Protein 3HVZ (pdb70)

Foldseek 3Di:
DKAWEAEVVGDTFIDRFQDFLLNVQVSVHVQRNVFDFKAWQRHTDDRRHGDHHPIYIYRDGPD/DWAWEAEVVGDIDIGRFQAFLLNVQVRVHVVSNVFAWKDKQRHTDPRRHGDHHYIYIDGDGDD/DWAWEAEVVGDIDIDRFQDFLLVVQVSVPVVLSVFDFKAKQRHTDDRNDGDHHYIHIYRDGPD/DWFWEAEVVGDTDIDRQQAFVLNVQVRVHVVLSPFAFKDWQRHTDHRRHGDHHPIHIYRDGDD/DAWEAEPVGDIDDDPFQAFVLNVQVSVPVVLNVFDWKAWQHHTDDPGHGDGHPTHIDRDGD/DKFWEAEPVGDIDIDRFQAFVLNVQVSVHVQSSVFAFKAWQRHTDDRRHGDHHPIYIYRDGHD

Nearest PDB structures (foldseek):
  7qpr-assembly4_D  TM=9.956E-01  e=2.083E-07  Acinetobacter baumannii
  7qpr-assembly2_B  TM=9.973E-01  e=2.868E-07  Acinetobacter baumannii
  2kmm-assembly1_A  TM=9.257E-01  e=2.690E-07  Porphyromonas gingivalis
  1tky-assembly1_A  TM=8.662E-01  e=9.653E-04  Escherichia coli
  1wwt-assembly1_A  TM=7.299E-01  e=2.687E-04  Homo sapiens

InterPro domains:
  IPR002912 ACT domain [PF13291] (653-729)
  IPR002912 ACT domain [PS51671] (658-730)
  IPR003607 HD/PDEase domain [SM00471] (52-164)
  IPR003607 HD/PDEase domain [cd00077] (55-177)
  IPR004095 TGS [PF02824] (398-457)
  IPR004095 TGS [PS51880] (394-457)
  IPR004811 RelA/SpoT family [TIGR00691] (37-727)
  IPR006674 HD domain [PS51831] (56-155)
  IPR007685 RelA/SpoT [PF04607] (246-354)
  IPR007685 RelA/SpoT [SM00954] (246-356)
  IPR007685 RelA/SpoT [cd05399] (221-344)
  IPR012675 Beta-grasp domain superfamily [G3DSA:3.10.20.30] (391-465)
  IPR012676 TGS-like [SSF81271] (389-457)
  IPR033655 RelA/SpoT, TGS domain [cd01668] (399-457)
  IPR043519 Nucleotidyltransferase superfamily [G3DSA:3.30.460.10] (204-335)
  IPR043519 Nucleotidyltransferase superfamily [SSF81301] (192-402)
  IPR045600 RelA/SpoT, AH and RIS domain [PF19296] (485-547)
  IPR045865 ACT-like domain [SSF55021] (658-727)
  IPR060374 RelA/SpoT, RIS domain [PF28438] (585-648)

Organism: NCBI:txid428125

Radius of gyration: 28.34 Å; Cα contacts (8 Å, |Δi|>4): 873; chains: 6; bounding box: 70×61×67 Å

B-factor: mean 40.44, std 20.02, range [7.28, 102.31]

Sequence (376 aa):
EEVFVFTPKGDVISLPIGSTVIDFAYAIHSAVGNRIGAKVDGRIVPIDYKVKTGEIIDVLTTKEEVFVFTPKGDVISLPIGSTVIDFAYAIHSAVGNRIGAKVDGRIVPIDYKVKTGEIIDVLTTKEEVFVFTPKGDVISLPIGSTVIDFAYAIHSAVGNRIGAKVDGRIVPIDYKVKTGEIIDVLTTKEEVFVFTPKGDVISLPIGSTVIDFAYAIHSAVGNRIGAKVDGRIVPIDYKVKTGEIIDVLTTKEVFVFTPKGDVISLPIGSTVIDFAYAIHSAVGNRIGAKVDGRIVPIDYKVKTGEIIDVLTTEEVFVFTPKGDVISLPIGSTVIDFAYAIHSAVGNRIGAKVDGRIVPIDYKVKTGEIIDVLTTK

Solvent-accessible surface area: 18627 Å² total

Secondary structure (DSSP, 8-state):
-EEEEEPTTS-EEEEETT-BHHHHHHHH-HHHHH--EEEETTEEE-TTPBP-TTPBEEEE---/-EEEEE-TTS-EEEEETT-BHHHHHHHH-HHHHH--EEEETTEE--TT-B--TT-BEEEE---/-EEEEE-TTS-EEEEETT-BHHHHHHHH-HHHHH--EEEETTEEE-TTPBP-TT-BEEEE---/-EEEEE-TT--EEEEETT-BHHHHHHHH-HHHHH--EEEETTEE--TTPBP-TT-BEEEE---/-EEEE-TTS-EEEE-TT-BHHHHHHHH-HHHHH--BEEETTEEE-TT-B--TT-BB--B--/--EEEE-TTS-EEEE-TT-BHHHHHHHH-HHHHH--EEEETTEEE-TT-B--TT-BEEEE---

CATH classification: 3.10.20.30

Structure (mmCIF, N/CA/C/O backbone):
data_3HVZ
#
_entry.id   3HVZ
#
_cell.length_a   107.765
_cell.length_b   110.396
_cell.length_c   107.957
_cell.angle_alpha   90.000
_cell.angle_beta   90.000
_cell.angle_gamma   90.000
#
_symmetry.space_group_name_H-M   'C 2 2 21'
#
loop_
_entity.id
_entity.type
_entity.pdbx_description
1 polymer 'Uncharacterized protein'
2 water water
#
loop_
_atom_site.group_PDB
_atom_site.id
_atom_site.type_symbol
_atom_site.label_atom_id
_atom_site.label_alt_id
_atom_site.label_comp_id
_atom_site.label_asym_id
_atom_site.label_entity_id
_atom_site.label_seq_id
_atom_site.pdbx_PDB_ins_code
_atom_site.Cartn_x
_atom_site.Cartn_y
_atom_site.Cartn_z
_atom_site.occupancy
_atom_site.B_iso_or_equiv
_atom_site.auth_seq_id
_atom_site.auth_comp_id
_atom_site.auth_asym_id
_atom_site.auth_atom_id
_atom_site.pdbx_PDB_model_num
ATOM 1 N N . GLU A 1 6 ? -5.027 0.216 14.995 1.00 45.03 396 GLU A N 1
ATOM 2 C CA . GLU A 1 6 ? -5.702 -1.011 15.506 1.00 49.48 396 GLU A CA 1
ATOM 3 C C . GLU A 1 6 ? -6.271 -1.855 14.363 1.00 46.82 396 GLU A C 1
ATOM 4 O O . GLU A 1 6 ? -6.715 -2.983 14.583 1.00 43.25 396 GLU A O 1
ATOM 10 N N . GLU A 1 7 ? -6.245 -1.298 13.151 1.00 37.46 397 GLU A N 1
ATOM 11 C CA . GLU A 1 7 ? -6.745 -1.969 11.950 1.00 44.61 397 GLU A CA 1
ATOM 12 C C . GLU A 1 7 ? -5.812 -1.823 10.757 1.00 45.86 397 GLU A C 1
ATOM 13 O O . GLU A 1 7 ? -5.020 -0.883 10.675 1.00 47.83 397 GLU A O 1
ATOM 19 N N . VAL A 1 8 ? -5.938 -2.757 9.820 1.00 42.63 398 VAL A N 1
ATOM 20 C CA . VAL A 1 8 ? -5.154 -2.750 8.595 1.00 33.36 398 VAL A CA 1
ATOM 21 C C . VAL A 1 8 ? -6.138 -2.949 7.445 1.00 33.91 398 VAL A C 1
ATOM 22 O O . VAL A 1 8 ? -7.099 -3.701 7.578 1.00 35.03 398 VAL A O 1
ATOM 26 N N . PHE A 1 9 ? -5.913 -2.268 6.327 1.00 32.27 399 PHE A N 1
ATOM 27 C CA . PHE A 1 9 ? -6.807 -2.386 5.182 1.00 37.54 399 PHE A CA 1
ATOM 28 C C . PHE A 1 9 ? -6.065 -2.986 3.993 1.00 39.31 399 PHE A C 1
ATOM 29 O O . PHE A 1 9 ? -5.336 -2.290 3.282 1.00 47.81 399 PHE A O 1
ATOM 37 N N . VAL A 1 10 ? -6.261 -4.284 3.785 1.00 35.24 400 VAL A N 1
ATOM 38 C CA . VAL A 1 10 ? -5.602 -5.003 2.703 1.00 28.90 400 VAL A CA 1
ATOM 39 C C . VAL A 1 10 ? -6.524 -5.204 1.504 1.00 29.97 400 VAL A C 1
ATOM 40 O O . VAL A 1 10 ? -7.738 -5.384 1.657 1.00 37.18 400 VAL A O 1
ATOM 44 N N . PHE A 1 11 ? -5.943 -5.157 0.310 1.00 26.69 401 PHE A N 1
ATOM 45 C CA . PHE A 1 11 ? -6.703 -5.321 -0.918 1.00 24.57 401 PHE A CA 1
ATOM 46 C C . PHE A 1 11 ? -6.757 -6.759 -1.415 1.00 38.46 401 PHE A C 1
ATOM 47 O O . PHE A 1 11 ? -5.888 -7.592 -1.133 1.00 24.07 401 PHE A O 1
ATOM 55 N N . THR A 1 12 ? -7.809 -7.013 -2.175 1.00 26.30 402 THR A N 1
ATOM 56 C CA . THR A 1 12 ? -8.084 -8.291 -2.789 1.00 21.31 402 THR A CA 1
ATOM 57 C C . THR A 1 12 ? -7.561 -8.099 -4.216 1.00 30.24 402 THR A C 1
ATOM 58 O O . THR A 1 12 ? -7.504 -6.975 -4.701 1.00 27.93 402 THR A O 1
ATOM 62 N N . PRO A 1 13 ? -7.164 -9.177 -4.902 1.00 25.40 403 PRO A N 1
ATOM 63 C CA . PRO A 1 13 ? -6.668 -8.962 -6.263 1.00 33.11 403 PRO A CA 1
ATOM 64 C C . PRO A 1 13 ? -7.647 -8.214 -7.168 1.00 34.76 403 PRO A C 1
ATOM 65 O O . PRO A 1 13 ? -7.247 -7.600 -8.151 1.00 35.84 403 PRO A O 1
ATOM 69 N N . LYS A 1 14 ? -8.930 -8.254 -6.831 1.00 41.36 404 LYS A N 1
ATOM 70 C CA . LYS A 1 14 ? -9.931 -7.568 -7.634 1.00 39.28 404 LYS A CA 1
ATOM 71 C C . LYS A 1 14 ? -9.945 -6.067 -7.357 1.00 36.08 404 LYS A C 1
ATOM 72 O O . LYS A 1 14 ? -10.244 -5.271 -8.246 1.00 43.12 404 LYS A O 1
ATOM 78 N N . GLY A 1 15 ? -9.624 -5.686 -6.125 1.00 33.15 405 GLY A N 1
ATOM 79 C CA . GLY A 1 15 ? -9.603 -4.281 -5.762 1.00 27.24 405 GLY A CA 1
ATOM 80 C C . GLY A 1 15 ? -10.449 -3.974 -4.540 1.00 34.48 405 GLY A C 1
ATOM 81 O O . GLY A 1 15 ? -10.416 -2.857 -4.020 1.00 32.59 405 GLY A O 1
ATOM 82 N N . ASP A 1 16 ? -11.220 -4.957 -4.083 1.00 31.34 406 ASP A N 1
ATOM 83 C CA . ASP A 1 16 ? -12.063 -4.773 -2.914 1.00 23.44 406 ASP A CA 1
ATOM 84 C C . ASP A 1 16 ? -11.187 -4.761 -1.659 1.00 27.45 406 ASP A C 1
ATOM 85 O O . ASP A 1 16 ? -10.101 -5.339 -1.638 1.00 32.65 406 ASP A O 1
ATOM 90 N N . VAL A 1 17 ? -11.672 -4.105 -0.614 1.00 27.18 407 VAL A N 1
ATOM 91 C CA . VAL A 1 17 ? -10.938 -3.965 0.632 1.00 19.54 407 VAL A CA 1
ATOM 92 C C . VAL A 1 17 ? -11.450 -4.862 1.742 1.00 24.70 407 VAL A C 1
ATOM 93 O O . VAL A 1 17 ? -12.659 -5.045 1.894 1.00 28.05 407 VAL A O 1
ATOM 97 N N . ILE A 1 18 ? -10.534 -5.413 2.532 1.00 17.77 408 ILE A N 1
ATOM 98 C CA . ILE A 1 18 ? -10.935 -6.256 3.646 1.00 24.39 408 ILE A CA 1
ATOM 99 C C . ILE A 1 18 ? -10.146 -5.802 4.865 1.00 29.66 408 ILE A C 1
ATOM 100 O O . ILE A 1 18 ? -8.910 -5.762 4.852 1.00 30.77 408 ILE A O 1
ATOM 105 N N . SER A 1 19 ? -10.868 -5.426 5.914 1.00 29.66 409 SER A N 1
ATOM 106 C CA . SER A 1 19 ? -10.218 -4.937 7.116 1.00 31.04 409 SER A CA 1
ATOM 107 C C . SER A 1 19 ? -10.074 -5.961 8.222 1.00 34.47 409 SER A C 1
ATOM 108 O O . SER A 1 19 ? -10.986 -6.731 8.522 1.00 29.59 409 SER A O 1
ATOM 111 N N . LEU A 1 20 ? -8.889 -5.950 8.820 1.00 31.53 410 LEU A N 1
ATOM 112 C CA . LEU A 1 20 ? -8.530 -6.875 9.880 1.00 32.79 410 LEU A CA 1
ATOM 113 C C . LEU A 1 20 ? -7.813 -6.120 10.992 1.00 35.50 410 LEU A C 1
ATOM 114 O O . LEU A 1 20 ? -7.223 -5.057 10.757 1.00 31.84 410 LEU A O 1
ATOM 119 N N . PRO A 1 21 ? -7.861 -6.651 12.220 1.00 30.64 411 PRO A N 1
ATOM 120 C CA . PRO A 1 21 ? -7.175 -5.970 13.318 1.00 41.23 411 PRO A CA 1
ATOM 121 C C . PRO A 1 21 ? -5.668 -6.119 13.126 1.00 47.44 411 PRO A C 1
ATOM 122 O O . PRO A 1 21 ? -5.204 -7.140 12.615 1.00 49.55 411 PRO A O 1
ATOM 126 N N . ILE A 1 22 ? -4.910 -5.102 13.526 1.00 46.96 412 ILE A N 1
ATOM 127 C CA . ILE A 1 22 ? -3.455 -5.124 13.392 1.00 45.47 412 ILE A CA 1
ATOM 128 C C . ILE A 1 22 ? -2.893 -6.431 13.952 1.00 44.77 412 ILE A C 1
ATOM 129 O O . ILE A 1 22 ? -3.288 -6.877 15.032 1.00 39.94 412 ILE A O 1
ATOM 134 N N . GLY A 1 23 ? -1.977 -7.047 13.212 1.00 48.07 413 GLY A N 1
ATOM 135 C CA . GLY A 1 23 ? -1.388 -8.297 13.664 1.00 44.78 413 GLY A CA 1
ATOM 136 C C . GLY A 1 23 ? -1.975 -9.514 12.965 1.00 44.84 413 GLY A C 1
ATOM 137 O O . GLY A 1 23 ? -1.605 -10.655 13.261 1.00 36.47 413 GLY A O 1
ATOM 138 N N . SER A 1 24 ? -2.898 -9.265 12.040 1.00 38.95 414 SER A N 1
ATOM 139 C CA . SER A 1 24 ? -3.542 -10.333 11.277 1.00 38.29 414 SER A CA 1
ATOM 140 C C . SER A 1 24 ? -2.600 -10.891 10.219 1.00 30.09 414 SER A C 1
ATOM 141 O O . SER A 1 24 ? -1.848 -10.143 9.594 1.00 32.38 414 SER A O 1
ATOM 144 N N . THR A 1 25 ? -2.665 -12.205 10.016 1.00 31.84 415 THR A N 1
ATOM 145 C CA . THR A 1 25 ? -1.823 -12.899 9.040 1.00 30.24 415 THR A CA 1
ATOM 146 C C . THR A 1 25 ? -2.591 -13.189 7.761 1.00 30.82 415 THR A C 1
ATOM 147 O O . THR A 1 25 ? -3.800 -12.952 7.688 1.00 27.47 415 THR A O 1
ATOM 151 N N . VAL A 1 26 ? -1.891 -13.713 6.756 1.00 21.39 416 VAL A N 1
ATOM 152 C CA . VAL A 1 26 ? -2.533 -14.040 5.494 1.00 17.63 416 VAL A CA 1
ATOM 153 C C . VAL A 1 26 ? -3.588 -15.119 5.718 1.00 20.10 416 VAL A C 1
ATOM 154 O O . VAL A 1 26 ? -4.526 -15.235 4.935 1.00 17.51 416 VAL A O 1
ATOM 158 N N . ILE A 1 27 ? -3.445 -15.905 6.787 1.00 14.96 417 ILE A N 1
ATOM 159 C CA . ILE A 1 27 ? -4.443 -16.935 7.081 1.00 18.84 417 ILE A CA 1
ATOM 160 C C . ILE A 1 27 ? -5.721 -16.227 7.554 1.00 25.19 417 ILE A C 1
ATOM 161 O O . ILE A 1 27 ? -6.830 -16.625 7.191 1.00 24.57 417 ILE A O 1
ATOM 166 N N . ASP A 1 28 ? -5.569 -15.163 8.342 1.00 22.18 418 ASP A N 1
ATOM 167 C CA . ASP A 1 28 ? -6.734 -14.414 8.811 1.00 23.51 418 ASP A CA 1
ATOM 168 C C . ASP A 1 28 ? -7.434 -13.770 7.627 1.00 21.34 418 ASP A C 1
ATOM 169 O O . ASP A 1 28 ? -8.660 -13.681 7.597 1.00 28.35 418 ASP A O 1
ATOM 174 N N . PHE A 1 29 ? -6.655 -13.327 6.647 1.00 21.21 419 PHE A N 1
ATOM 175 C CA . PHE A 1 29 ? -7.232 -12.710 5.470 1.00 21.69 419 PHE A CA 1
ATOM 176 C C . PHE A 1 29 ? -8.047 -13.741 4.687 1.00 27.05 419 PHE A C 1
ATOM 177 O O . PHE A 1 29 ? -9.164 -13.461 4.255 1.00 20.44 419 PHE A O 1
ATOM 185 N N . ALA A 1 30 ? -7.488 -14.936 4.520 1.00 23.23 420 ALA A N 1
ATOM 186 C CA . ALA A 1 30 ? -8.170 -16.001 3.795 1.00 24.29 420 ALA A CA 1
ATOM 187 C C . ALA A 1 30 ? -9.535 -16.276 4.422 1.00 16.91 420 ALA A C 1
ATOM 188 O O . ALA A 1 30 ? -10.554 -16.240 3.737 1.00 17.61 420 ALA A O 1
ATOM 190 N N . TYR A 1 31 ? -9.553 -16.556 5.721 1.00 24.09 421 TYR A N 1
ATOM 191 C CA . TYR A 1 31 ? -10.807 -16.825 6.418 1.00 23.88 421 TYR A CA 1
ATOM 192 C C . TYR A 1 31 ? -11.732 -15.609 6.408 1.00 27.39 421 TYR A C 1
ATOM 193 O O . TYR A 1 31 ? -12.948 -15.754 6.494 1.00 25.39 421 TYR A O 1
ATOM 202 N N . ALA A 1 32 ? -11.166 -14.413 6.298 1.00 26.92 422 ALA A N 1
ATOM 203 C CA . ALA A 1 32 ? -12.000 -13.215 6.255 1.00 25.32 422 ALA A CA 1
ATOM 204 C C . ALA A 1 32 ? -12.782 -13.211 4.936 1.00 29.64 422 ALA A C 1
ATOM 205 O O . ALA A 1 32 ? -13.955 -12.836 4.906 1.00 31.74 422 ALA A O 1
ATOM 207 N N . ILE A 1 33 ? -12.124 -13.615 3.848 1.00 27.99 423 ILE A N 1
ATOM 208 C CA . ILE A 1 33 ? -12.763 -13.675 2.530 1.00 26.32 423 ILE A CA 1
ATOM 209 C C . ILE A 1 33 ? -13.942 -14.632 2.622 1.00 31.37 423 ILE A C 1
ATOM 210 O O . ILE A 1 33 ? -15.085 -14.279 2.323 1.00 32.07 423 ILE A O 1
ATOM 215 N N . HIS A 1 34 ? -13.635 -15.859 3.028 1.00 27.04 424 HIS A N 1
ATOM 216 C CA . HIS A 1 34 ? -14.638 -16.909 3.175 1.00 22.69 424 HIS A CA 1
ATOM 217 C C . HIS A 1 34 ? -14.005 -18.132 3.797 1.00 22.12 424 HIS A C 1
ATOM 218 O O . HIS A 1 34 ? -12.840 -18.442 3.551 1.00 19.41 424 HIS A O 1
ATOM 225 N N . SER A 1 35 ? -14.793 -18.832 4.595 1.00 24.22 425 SER A N 1
ATOM 226 C CA . SER A 1 35 ? -14.331 -20.036 5.252 1.00 25.45 425 SER A CA 1
ATOM 227 C C . SER A 1 35 ? -13.776 -21.044 4.231 1.00 21.99 425 SER A C 1
ATOM 228 O O . SER A 1 35 ? -12.790 -21.722 4.501 1.00 23.18 425 SER A O 1
ATOM 231 N N . ALA A 1 36 ? -14.398 -21.135 3.058 1.00 16.01 426 ALA A N 1
ATOM 232 C CA . ALA A 1 36 ? -13.939 -22.076 2.041 1.00 27.59 426 ALA A CA 1
ATOM 233 C C . ALA A 1 36 ? -12.518 -21.755 1.562 1.00 21.90 426 ALA A C 1
ATOM 234 O O . ALA A 1 36 ? -11.748 -22.655 1.230 1.00 25.63 426 ALA A O 1
ATOM 236 N N . VAL A 1 37 ? -12.179 -20.474 1.535 1.00 21.53 427 VAL A N 1
ATOM 237 C CA . VAL A 1 37 ? -10.853 -20.030 1.109 1.00 21.58 427 VAL A CA 1
ATOM 238 C C . VAL A 1 37 ? -9.833 -20.418 2.187 1.00 24.53 427 VAL A C 1
ATOM 239 O O . VAL A 1 37 ? -8.779 -21.000 1.895 1.00 17.34 427 VAL A O 1
ATOM 243 N N . GLY A 1 38 ? -10.156 -20.096 3.435 1.00 22.28 428 GLY A N 1
ATOM 244 C CA . GLY A 1 38 ? -9.274 -20.432 4.543 1.00 24.71 428 GLY A CA 1
ATOM 245 C C . GLY A 1 38 ? -9.044 -21.931 4.714 1.00 26.24 428 GLY A C 1
ATOM 246 O O . GLY A 1 38 ? -7.922 -22.366 4.972 1.00 23.33 428 GLY A O 1
ATOM 247 N N . ASN A 1 39 ? -10.100 -22.727 4.569 1.00 24.68 429 ASN A N 1
ATOM 248 C CA . ASN A 1 39 ? -9.986 -24.179 4.715 1.00 25.54 429 ASN A CA 1
ATOM 249 C C . ASN A 1 39 ? -9.169 -24.846 3.607 1.00 29.22 429 ASN A C 1
ATOM 250 O O . ASN A 1 39 ? -8.494 -25.849 3.845 1.00 29.72 429 ASN A O 1
ATOM 255 N N . ARG A 1 40 ? -9.232 -24.292 2.401 1.00 25.70 430 ARG A N 1
ATOM 256 C CA . ARG A 1 40 ? -8.511 -24.849 1.259 1.00 21.94 430 ARG A CA 1
ATOM 257 C C . ARG A 1 40 ? -7.201 -24.129 0.928 1.00 21.42 430 ARG A C 1
ATOM 258 O O . ARG A 1 40 ? -6.568 -24.412 -0.093 1.00 26.70 430 ARG A O 1
ATOM 274 N N . ILE A 1 42 ? -3.389 -23.016 0.628 1.00 14.08 432 ILE A N 1
ATOM 275 C CA . ILE A 1 42 ? -2.111 -23.710 0.581 1.00 21.90 432 ILE A CA 1
ATOM 276 C C . ILE A 1 42 ? -0.983 -22.683 0.666 1.00 21.76 432 ILE A C 1
ATOM 277 O O . ILE A 1 42 ? 0.165 -23.034 0.915 1.00 28.60 432 ILE A O 1
ATOM 282 N N . GLY A 1 43 ? -1.315 -21.414 0.459 1.00 15.30 433 GLY A N 1
ATOM 283 C CA . GLY A 1 43 ? -0.311 -20.363 0.513 1.00 16.16 433 GLY A CA 1
ATOM 284 C C . GLY A 1 43 ? -0.851 -19.004 0.076 1.00 19.65 433 GLY A C 1
ATOM 285 O O . GLY A 1 43 ? -1.986 -18.885 -0.392 1.00 20.88 433 GLY A O 1
ATOM 286 N N . ALA A 1 44 ? -0.040 -17.968 0.216 1.00 18.14 434 ALA A N 1
ATOM 287 C CA . ALA A 1 44 ? -0.493 -16.639 -0.159 1.00 22.79 434 ALA A CA 1
ATOM 288 C C . ALA A 1 44 ? 0.602 -15.800 -0.776 1.00 24.98 434 ALA A C 1
ATOM 289 O O . ALA A 1 44 ? 1.777 -15.933 -0.427 1.00 20.54 434 ALA A O 1
ATOM 291 N N . LYS A 1 45 ? 0.211 -14.943 -1.710 1.00 24.94 435 LYS A N 1
ATOM 292 C CA . LYS A 1 45 ? 1.159 -14.049 -2.347 1.00 22.55 435 LYS A CA 1
ATOM 293 C C . LYS A 1 45 ? 0.745 -12.631 -1.989 1.00 28.70 435 LYS A C 1
ATOM 294 O O . LYS A 1 45 ? -0.441 -12.297 -2.021 1.00 25.97 435 LYS A O 1
ATOM 300 N N . VAL A 1 46 ? 1.733 -11.819 -1.630 1.00 26.91 436 VAL A N 1
ATOM 301 C CA . VAL A 1 46 ? 1.529 -10.428 -1.256 1.00 24.23 436 VAL A CA 1
ATOM 302 C C . VAL A 1 46 ? 2.240 -9.549 -2.266 1.00 26.59 436 VAL A C 1
ATOM 303 O O . VAL A 1 46 ? 3.468 -9.550 -2.353 1.00 31.42 436 VAL A O 1
ATOM 307 N N . ASP A 1 47 ? 1.451 -8.803 -3.029 1.00 26.79 437 ASP A N 1
ATOM 308 C CA . ASP A 1 47 ? 1.966 -7.928 -4.067 1.00 31.40 437 ASP A CA 1
ATOM 309 C C . ASP A 1 47 ? 2.763 -8.755 -5.051 1.00 30.04 437 ASP A C 1
ATOM 310 O O . ASP A 1 47 ? 3.825 -8.345 -5.518 1.00 30.45 437 ASP A O 1
ATOM 315 N N . GLY A 1 48 ? 2.237 -9.938 -5.350 1.00 32.95 438 GLY A N 1
ATOM 316 C CA . GLY A 1 48 ? 2.882 -10.824 -6.307 1.00 31.25 438 GLY A CA 1
ATOM 317 C C . GLY A 1 48 ? 4.014 -11.716 -5.823 1.00 28.05 438 GLY A C 1
ATOM 318 O O . GLY A 1 48 ? 4.554 -12.486 -6.615 1.00 33.29 438 GLY A O 1
ATOM 319 N N . ARG A 1 49 ? 4.385 -11.630 -4.549 1.00 22.41 439 ARG A N 1
ATOM 320 C CA . ARG A 1 49 ? 5.461 -12.477 -4.043 1.00 26.44 439 ARG A CA 1
ATOM 321 C C . ARG A 1 49 ? 4.978 -13.410 -2.940 1.00 29.26 439 ARG A C 1
ATOM 322 O O . ARG A 1 49 ? 4.226 -13.013 -2.039 1.00 23.74 439 ARG A O 1
ATOM 330 N N . ILE A 1 50 ? 5.412 -14.661 -3.028 1.00 18.57 440 ILE A N 1
ATOM 331 C CA . ILE A 1 50 ? 5.025 -15.666 -2.057 1.00 18.94 440 ILE A CA 1
ATOM 332 C C . ILE A 1 50 ? 5.569 -15.280 -0.692 1.00 14.65 440 ILE A C 1
ATOM 333 O O . ILE A 1 50 ? 6.652 -14.720 -0.598 1.00 16.48 440 ILE A O 1
ATOM 338 N N . VAL A 1 51 ? 4.807 -15.561 0.361 1.00 13.03 441 VAL A N 1
ATOM 339 C CA . VAL A 1 51 ? 5.252 -15.258 1.719 1.00 13.18 441 VAL A CA 1
ATOM 340 C C . VAL A 1 51 ? 4.867 -16.411 2.628 1.00 15.84 441 VAL A C 1
ATOM 341 O O . VAL A 1 51 ? 4.006 -17.233 2.285 1.00 20.74 441 VAL A O 1
ATOM 345 N N . PRO A 1 52 ? 5.511 -16.500 3.796 1.00 18.67 442 PRO A N 1
ATOM 346 C CA . PRO A 1 52 ? 5.205 -17.577 4.743 1.00 22.33 442 PRO A CA 1
ATOM 347 C C . PRO A 1 52 ? 3.744 -17.489 5.223 1.00 27.66 442 PRO A C 1
ATOM 348 O O . PRO A 1 52 ? 3.143 -16.415 5.218 1.00 27.80 442 PRO A O 1
ATOM 352 N N . ILE A 1 53 ? 3.201 -18.618 5.654 1.00 20.48 443 ILE A N 1
ATOM 353 C CA . ILE A 1 53 ? 1.827 -18.712 6.122 1.00 24.08 443 ILE A CA 1
ATOM 354 C C . ILE A 1 53 ? 1.456 -17.833 7.329 1.00 26.69 443 ILE A C 1
ATOM 355 O O . ILE A 1 53 ? 0.275 -17.593 7.576 1.00 29.68 443 ILE A O 1
ATOM 360 N N . ASP A 1 54 ? 2.450 -17.355 8.072 1.00 25.49 444 ASP A N 1
ATOM 361 C CA . ASP A 1 54 ? 2.194 -16.507 9.236 1.00 33.57 444 ASP A CA 1
ATOM 362 C C . ASP A 1 54 ? 2.616 -15.059 8.999 1.00 22.31 444 ASP A C 1
ATOM 363 O O . ASP A 1 54 ? 2.804 -14.291 9.938 1.00 25.98 444 ASP A O 1
ATOM 368 N N . TYR A 1 55 ? 2.766 -14.701 7.731 1.00 24.04 445 TYR A N 1
ATOM 369 C CA . TYR A 1 55 ? 3.139 -13.351 7.342 1.00 26.94 445 TYR A CA 1
ATOM 370 C C . TYR A 1 55 ? 2.068 -12.371 7.828 1.00 33.45 445 TYR A C 1
ATOM 371 O O . TYR A 1 55 ? 0.876 -12.555 7.547 1.00 26.45 445 TYR A O 1
ATOM 380 N N . LYS A 1 56 ? 2.493 -11.343 8.563 1.00 33.01 446 LYS A N 1
ATOM 381 C CA . LYS A 1 56 ? 1.573 -10.327 9.078 1.00 31.08 446 LYS A CA 1
ATOM 382 C C . LYS A 1 56 ? 1.348 -9.290 7.991 1.00 34.32 446 LYS A C 1
ATOM 383 O O . LYS A 1 56 ? 2.273 -8.598 7.562 1.00 34.19 446 LYS A O 1
ATOM 389 N N . VAL A 1 57 ? 0.104 -9.172 7.557 1.00 29.77 447 VAL A N 1
ATOM 390 C CA . VAL A 1 57 ? -0.227 -8.255 6.480 1.00 33.26 447 VAL A CA 1
ATOM 391 C C . VAL A 1 57 ? -0.210 -6.754 6.845 1.00 27.95 447 VAL A C 1
ATOM 392 O O . VAL A 1 57 ? -0.348 -6.379 8.007 1.00 32.56 447 VAL A O 1
ATOM 396 N N . LYS A 1 58 ? -0.021 -5.905 5.841 1.00 25.71 448 LYS A N 1
ATOM 397 C CA . LYS A 1 58 ? 0.037 -4.465 6.051 1.00 33.71 448 LYS A CA 1
ATOM 398 C C . LYS A 1 58 ? -0.916 -3.728 5.112 1.00 29.86 448 LYS A C 1
ATOM 399 O O . LYS A 1 58 ? -1.135 -4.145 3.967 1.00 30.40 448 LYS A O 1
ATOM 405 N N . THR A 1 59 ? -1.454 -2.613 5.596 1.00 26.67 449 THR A N 1
ATOM 406 C CA . THR A 1 59 ? -2.377 -1.802 4.812 1.00 25.85 449 THR A CA 1
ATOM 407 C C . THR A 1 59 ? -1.827 -1.469 3.437 1.00 19.85 449 THR A C 1
ATOM 408 O O . THR A 1 59 ? -0.670 -1.085 3.297 1.00 32.42 449 THR A O 1
ATOM 412 N N . GLY A 1 60 ? -2.669 -1.603 2.420 1.00 28.95 450 GLY A N 1
ATOM 413 C CA . GLY A 1 60 ? -2.237 -1.297 1.071 1.00 25.02 450 GLY A CA 1
ATOM 414 C C . GLY A 1 60 ? -1.760 -2.496 0.273 1.00 30.84 450 GLY A C 1
ATOM 415 O O . GLY A 1 60 ? -1.722 -2.438 -0.955 1.00 27.96 450 GLY A O 1
ATOM 416 N N . GLU A 1 61 ? -1.394 -3.582 0.951 1.00 28.81 451 GLU A N 1
ATOM 417 C CA . GLU A 1 61 ? -0.922 -4.770 0.248 1.00 26.49 451 GLU A CA 1
ATOM 418 C C . GLU A 1 61 ? -2.059 -5.520 -0.443 1.00 34.03 451 GLU A C 1
ATOM 419 O O . GLU A 1 61 ? -3.193 -5.538 0.037 1.00 28.50 451 GLU A O 1
ATOM 425 N N . ILE A 1 62 ? -1.748 -6.117 -1.588 1.00 31.93 452 ILE A N 1
ATOM 426 C CA . ILE A 1 62 ? -2.720 -6.900 -2.337 1.00 32.10 452 ILE A CA 1
ATOM 427 C C . ILE A 1 62 ? -2.430 -8.362 -2.007 1.00 33.23 452 ILE A C 1
ATOM 428 O O . ILE A 1 62 ? -1.346 -8.868 -2.305 1.00 29.63 452 ILE A O 1
ATOM 433 N N . ILE A 1 63 ? -3.391 -9.031 -1.378 1.00 27.26 453 ILE A N 1
ATOM 434 C CA . ILE A 1 63 ? -3.215 -10.419 -0.996 1.00 23.32 453 ILE A CA 1
ATOM 435 C C . ILE A 1 63 ? -3.944 -11.384 -1.922 1.00 29.95 453 ILE A C 1
ATOM 436 O O . ILE A 1 63 ? -5.170 -11.320 -2.078 1.00 23.65 453 ILE A O 1
ATOM 441 N N . ASP A 1 64 ? -3.171 -12.278 -2.534 1.00 26.41 454 ASP A N 1
ATOM 442 C CA . ASP A 1 64 ? -3.701 -13.292 -3.441 1.00 23.30 454 ASP A CA 1
ATOM 443 C C . ASP A 1 64 ? -3.561 -14.667 -2.777 1.00 28.31 454 ASP A C 1
ATOM 444 O O . ASP A 1 64 ? -2.464 -15.238 -2.728 1.00 21.73 454 ASP A O 1
ATOM 449 N N . VAL A 1 65 ? -4.679 -15.192 -2.273 1.00 16.57 455 VAL A N 1
ATOM 450 C CA . VAL A 1 65 ? -4.687 -16.480 -1.596 1.00 19.89 455 VAL A CA 1
ATOM 451 C C . VAL A 1 65 ? -4.783 -17.642 -2.571 1.00 18.74 455 VAL A C 1
ATOM 452 O O . VAL A 1 65 ? -5.668 -17.684 -3.432 1.00 23.54 455 VAL A O 1
ATOM 456 N N . LEU A 1 66 ? -3.833 -18.565 -2.457 1.00 23.88 456 LEU A N 1
ATOM 457 C CA . LEU A 1 66 ? -3.792 -19.752 -3.306 1.00 18.27 456 LEU A CA 1
ATOM 458 C C . LEU A 1 66 ? -4.518 -20.889 -2.618 1.00 19.69 456 LEU A C 1
ATOM 459 O O . LEU A 1 66 ? -4.302 -21.164 -1.441 1.00 16.60 456 LEU A O 1
ATOM 464 N N . THR A 1 67 ? -5.373 -21.549 -3.384 1.00 21.64 457 THR A N 1
ATOM 465 C CA . THR A 1 67 ? -6.172 -22.645 -2.884 1.00 29.38 457 THR A CA 1
ATOM 466 C C . THR A 1 67 ? -5.785 -23.963 -3.520 1.00 29.50 457 THR A C 1
ATOM 467 O O . THR A 1 67 ? -5.281 -24.010 -4.641 1.00 28.87 457 THR A O 1
ATOM 471 N N . THR A 1 68 ? -6.046 -25.032 -2.779 1.00 44.43 458 THR A N 1
ATOM 472 C CA . THR A 1 68 ? -5.734 -26.388 -3.186 1.00 53.28 458 THR A CA 1
ATOM 473 C C . THR A 1 68 ? -6.182 -26.741 -4.610 1.00 61.99 458 THR A C 1
ATOM 474 O O . THR A 1 68 ? -5.584 -27.610 -5.260 1.00 66.47 458 THR A O 1
ATOM 478 N N . LYS A 1 69 ? -7.225 -26.081 -5.106 1.00 63.15 459 LYS A N 1
ATOM 479 C CA . LYS A 1 69 ? -7.685 -26.355 -6.464 1.00 75.76 459 LYS A CA 1
ATOM 480 C C . LYS A 1 69 ? -6.540 -26.078 -7.442 1.00 80.62 459 LYS A C 1
ATOM 481 O O . LYS A 1 69 ? -5.785 -27.030 -7.740 1.00 88.20 459 LYS A O 1
ATOM 487 N N . GLU B 1 6 ? -23.240 1.111 -14.877 1.00 44.46 396 GLU B N 1
ATOM 488 C CA . GLU B 1 6 ? -22.893 1.346 -13.450 1.00 54.88 396 GLU B CA 1
ATOM 489 C C . GLU B 1 6 ? -22.531 0.062 -12.689 1.00 55.75 396 GLU B C 1
ATOM 490 O O . GLU B 1 6 ? -22.223 -0.975 -13.289 1.00 50.02 396 GLU B O 1
ATOM 496 N N . GLU B 1 7 ? -22.587 0.135 -11.363 1.00 55.41 397 GLU B N 1
ATOM 497 C CA . GLU B 1 7 ? -22.242 -1.007 -10.523 1.00 58.33 397 GLU B CA 1
ATOM 498 C C . GLU B 1 7 ? -23.079 -1.055 -9.250 1.00 58.23 397 GLU B C 1
ATOM 499 O O . GLU B 1 7 ? -23.740 -0.077 -8.891 1.00 63.24 397 GLU B O 1
ATOM 505 N N . VAL B 1 8 ? -23.047 -2.207 -8.581 1.00 50.30 398 VAL B N 1
ATOM 506 C CA . VAL B 1 8 ? -23.751 -2.414 -7.318 1.00 45.75 398 VAL B CA 1
ATOM 507 C C . VAL B 1 8 ? -22.709 -2.786 -6.279 1.00 41.05 398 VAL B C 1
ATOM 508 O O . VAL B 1 8 ? -21.650 -3.317 -6.622 1.00 45.77 398 VAL B O 1
ATOM 512 N N . PHE B 1 9 ? -22.996 -2.492 -5.017 1.00 34.97 399 PHE B N 1
ATOM 513 C CA . PHE B 1 9 ? -22.068 -2.806 -3.937 1.00 38.72 399 PHE B CA 1
ATOM 514 C C . PHE B 1 9 ? -22.784 -3.541 -2.812 1.00 38.37 399 PHE B C 1
ATOM 515 O O . PHE B 1 9 ? -23.779 -3.054 -2.279 1.00 32.44 399 PHE B O 1
ATOM 523 N N . VAL B 1 10 ? -22.268 -4.708 -2.441 1.00 35.12 400 VAL B N 1
ATOM 524 C CA . VAL B 1 10 ? -22.880 -5.499 -1.383 1.00 25.28 400 VAL B CA 1
ATOM 525 C C . VAL B 1 10 ? -21.916 -5.816 -0.259 1.00 26.33 400 VAL B C 1
ATOM 526 O O . VAL B 1 10 ? -20.710 -5.605 -0.379 1.00 30.39 400 VAL B O 1
ATOM 530 N N . PHE B 1 11 ? -22.466 -6.337 0.831 1.00 31.49 401 PHE B N 1
ATOM 531 C CA . PHE B 1 11 ? -21.694 -6.695 2.007 1.00 25.97 401 PHE B CA 1
ATOM 532 C C . PHE B 1 11 ? -21.364 -8.180 2.102 1.00 36.97 401 PHE B C 1
ATOM 533 O O . PHE 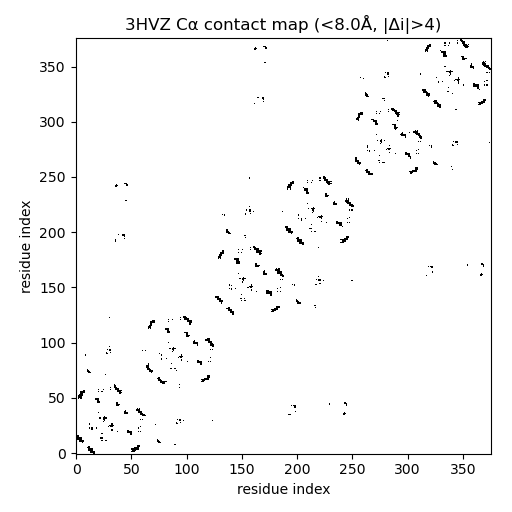B 1 11 ? -22.075 -9.048 1.583 1.00 32.18 401 PHE B O 1
ATOM 541 N N . THR B 1 12 ? -20.283 -8.443 2.821 1.00 28.93 402 THR B N 1
ATOM 542 C CA . THR B 1 12 ? -19.796 -9.780 3.100 1.00 21.73 402 THR B CA 1
ATOM 543 C C . THR B 1 12 ? -20.329 -10.040 4.511 1.00 25.39 402 THR B C 1
ATOM 544 O O . THR B 1 12 ? -20.513 -9.101 5.273 1.00 35.59 402 THR B O 1
ATOM 548 N N . PRO B 1 13 ? -20.586 -11.305 4.880 1.00 31.72 403 PRO B N 1
ATOM 549 C CA . PRO B 1 13 ? -21.096 -11.549 6.234 1.00 31.30 403 PRO B CA 1
ATOM 550 C C . PRO B 1 13 ? -20.188 -11.007 7.336 1.00 36.26 403 PRO B C 1
ATOM 551 O O . PRO B 1 13 ? -20.618 -10.812 8.475 1.00 30.02 403 PRO B O 1
ATOM 555 N N . LYS B 1 14 ? -18.932 -10.759 6.983 1.00 39.97 404 LYS B N 1
ATOM 556 C CA . LYS B 1 14 ? -17.960 -10.238 7.930 1.00 43.28 404 LYS B CA 1
ATOM 557 C C . LYS B 1 14 ? -18.079 -8.715 8.051 1.00 44.72 404 LYS B C 1
ATOM 558 O O . LYS B 1 14 ? -17.779 -8.143 9.099 1.00 49.06 404 LYS B O 1
ATOM 564 N N . GLY B 1 15 ? -18.520 -8.060 6.984 1.00 37.79 405 GLY B N 1
ATOM 565 C CA . GLY B 1 15 ? -18.686 -6.618 7.034 1.00 39.00 405 GLY B CA 1
ATOM 566 C C . GLY B 1 15 ? -18.017 -5.904 5.885 1.00 37.97 405 GLY B C 1
ATOM 567 O O . GLY B 1 15 ? -18.307 -4.743 5.597 1.00 40.60 405 GLY B O 1
ATOM 568 N N . ASP B 1 16 ? -17.116 -6.606 5.215 1.00 32.44 406 ASP B N 1
ATOM 569 C CA . ASP B 1 16 ? -16.403 -6.024 4.093 1.00 29.89 406 ASP B CA 1
ATOM 570 C C . ASP B 1 16 ? -17.301 -5.788 2.906 1.00 28.49 406 ASP B C 1
ATOM 571 O O . ASP B 1 16 ? -18.313 -6.473 2.707 1.00 27.70 406 ASP B O 1
ATOM 576 N N . VAL B 1 17 ? -16.904 -4.812 2.106 1.00 21.44 407 VAL B N 1
ATOM 577 C CA . VAL B 1 17 ? -17.668 -4.409 0.953 1.00 19.15 407 VAL B CA 1
ATOM 578 C C . VAL B 1 17 ? -17.057 -4.814 -0.364 1.00 22.24 407 VAL B C 1
ATOM 579 O O . VAL B 1 17 ? -15.854 -4.676 -0.567 1.00 22.11 407 VAL B O 1
ATOM 583 N N . ILE B 1 18 ? -17.892 -5.301 -1.270 1.00 20.64 408 ILE B N 1
ATOM 584 C CA . ILE B 1 18 ? -17.391 -5.686 -2.568 1.00 25.57 408 ILE B CA 1
ATOM 585 C C . ILE B 1 18 ? -18.278 -5.106 -3.658 1.00 29.03 408 ILE B C 1
ATOM 586 O O . ILE B 1 18 ? -19.500 -5.042 -3.513 1.00 29.55 408 ILE B O 1
ATOM 591 N N . SER B 1 19 ? -17.639 -4.636 -4.729 1.00 30.43 409 SER B N 1
ATOM 592 C CA . SER B 1 19 ? -18.339 -4.023 -5.850 1.00 27.64 409 SER B CA 1
ATOM 593 C C . SER B 1 19 ? -18.459 -4.970 -7.022 1.00 23.40 409 SER B C 1
ATOM 594 O O . SER B 1 19 ? -17.546 -5.742 -7.316 1.00 27.26 409 SER B O 1
ATOM 597 N N . LEU B 1 20 ? -19.593 -4.873 -7.702 1.00 23.86 410 LEU B N 1
ATOM 598 C CA . LEU B 1 20 ? -19.904 -5.714 -8.846 1.00 32.56 410 LEU B CA 1
ATOM 599 C C . LEU B 1 20 ? -20.666 -4.890 -9.866 1.00 31.91 410 LEU B C 1
ATOM 600 O O . LEU B 1 20 ? -21.319 -3.915 -9.506 1.00 37.10 410 LEU B O 1
ATOM 605 N N . PRO B 1 21 ? -20.585 -5.257 -11.151 1.00 29.18 411 PRO B N 1
ATOM 606 C CA . PRO B 1 21 ? -21.323 -4.484 -12.149 1.00 38.78 411 PRO B CA 1
ATOM 607 C C . PRO B 1 21 ? -22.825 -4.722 -11.977 1.00 46.49 411 PRO B C 1
ATOM 608 O O . PRO B 1 21 ? -23.239 -5.773 -11.489 1.00 43.14 411 PRO B O 1
ATOM 612 N N . ILE B 1 22 ? -23.634 -3.744 -12.373 1.00 47.58 412 ILE B N 1
ATOM 613 C CA . ILE B 1 22 ? -25.085 -3.845 -12.264 1.00 42.96 412 ILE B CA 1
ATOM 614 C C . ILE B 1 22 ? -25.568 -5.141 -12.918 1.00 42.65 412 ILE B C 1
ATOM 615 O O . ILE B 1 22 ? -25.081 -5.527 -13.979 1.00 46.04 412 ILE B O 1
ATOM 620 N N . GLY B 1 23 ? -26.517 -5.819 -12.281 1.00 41.41 413 GLY B N 1
ATOM 621 C CA . GLY B 1 23 ? -27.023 -7.058 -12.848 1.00 45.90 413 GLY B CA 1
ATOM 622 C C . GLY B 1 23 ? -26.370 -8.328 -12.316 1.00 43.59 413 GLY B C 1
ATOM 623 O O . GLY B 1 23 ? -26.892 -9.431 -12.513 1.00 44.28 413 GLY B O 1
ATOM 624 N N . SER B 1 24 ? -25.229 -8.180 -11.649 1.00 39.15 414 SER B N 1
ATOM 625 C CA . SER B 1 24 ? -24.513 -9.322 -11.083 1.00 32.68 414 SER B CA 1
ATOM 626 C C . SER B 1 24 ? -25.403 -10.146 -10.158 1.00 32.21 414 SER B C 1
ATOM 627 O O . SER B 1 24 ? -26.155 -9.595 -9.354 1.00 28.61 414 SER B O 1
ATOM 630 N N . THR B 1 25 ? -25.302 -11.468 -10.281 1.00 32.69 415 THR B N 1
ATOM 631 C CA . THR B 1 25 ? -26.060 -12.402 -9.452 1.00 28.58 415 THR B CA 1
ATOM 632 C C . THR B 1 25 ? -25.166 -12.868 -8.307 1.00 31.17 415 THR B C 1
ATOM 633 O O . THR B 1 25 ? -23.974 -12.550 -8.274 1.00 21.83 415 THR B O 1
ATOM 637 N N . VAL B 1 26 ? -25.731 -13.638 -7.379 1.00 24.80 416 VAL B N 1
ATOM 638 C CA . VAL B 1 26 ? -24.950 -14.116 -6.247 1.00 29.06 416 VAL B CA 1
ATOM 639 C C . VAL B 1 26 ? -23.788 -14.994 -6.714 1.00 25.75 416 VAL B C 1
ATOM 640 O O . VAL B 1 26 ? -22.789 -15.149 -6.009 1.00 24.28 416 VAL B O 1
ATOM 644 N N . ILE B 1 27 ? -23.918 -15.543 -7.916 1.00 18.48 417 ILE B N 1
ATOM 645 C CA . ILE B 1 27 ? -22.867 -16.368 -8.488 1.00 24.52 417 ILE B CA 1
ATOM 646 C C . ILE B 1 27 ? -21.685 -15.473 -8.877 1.00 29.58 417 ILE B C 1
ATOM 647 O O . ILE B 1 27 ? -20.524 -15.844 -8.671 1.00 29.31 417 ILE B O 1
ATOM 652 N N . ASP B 1 28 ? -21.970 -14.297 -9.433 1.00 24.34 418 ASP B N 1
ATOM 653 C CA . ASP B 1 28 ? -20.891 -13.376 -9.810 1.00 29.31 418 ASP B CA 1
ATOM 654 C C . ASP B 1 28 ? -20.201 -12.929 -8.537 1.00 20.83 418 ASP B C 1
ATOM 655 O O . ASP B 1 28 ? -18.985 -12.762 -8.503 1.00 27.12 418 ASP B O 1
ATOM 660 N N . PHE B 1 29 ? -20.983 -12.727 -7.485 1.00 19.26 419 PHE B N 1
ATOM 661 C CA . PHE B 1 29 ? -20.397 -12.325 -6.220 1.00 17.38 419 PHE B CA 1
ATOM 662 C C . PHE B 1 29 ? -19.435 -13.427 -5.742 1.00 29.49 419 PHE B C 1
ATOM 663 O O . PHE B 1 29 ? -18.286 -13.146 -5.418 1.00 22.32 419 PHE B O 1
ATOM 671 N N . ALA B 1 30 ? -19.903 -14.674 -5.740 1.00 22.64 420 ALA B N 1
ATOM 672 C CA . ALA B 1 30 ? -19.103 -15.810 -5.289 1.00 26.27 420 ALA B CA 1
ATOM 673 C C . ALA B 1 30 ? -17.712 -15.853 -5.926 1.00 21.20 420 ALA B C 1
ATOM 674 O O . ALA B 1 30 ? -16.710 -15.969 -5.226 1.00 22.84 420 ALA B O 1
ATOM 676 N N . TYR B 1 31 ? -17.657 -15.760 -7.253 1.00 27.22 421 TYR B N 1
ATOM 677 C CA . TYR B 1 31 ? -16.389 -15.769 -7.970 1.00 25.03 421 TYR B CA 1
ATOM 678 C C . TYR B 1 31 ? -15.585 -14.496 -7.684 1.00 29.24 421 TYR B C 1
ATOM 679 O O . TYR B 1 31 ? -14.359 -14.546 -7.524 1.00 22.13 421 TYR B O 1
ATOM 688 N N . ALA B 1 32 ? -16.268 -13.358 -7.588 1.00 22.12 422 ALA B N 1
ATOM 689 C CA . ALA B 1 32 ? -15.579 -12.096 -7.320 1.00 24.26 422 ALA B CA 1
ATOM 690 C C . ALA B 1 32 ? -14.771 -12.150 -6.024 1.00 24.80 422 ALA B C 1
ATOM 691 O O . ALA B 1 32 ? -13.649 -11.667 -5.972 1.00 27.93 422 ALA B O 1
ATOM 693 N N . ILE B 1 33 ? -15.357 -12.727 -4.978 1.00 27.27 423 ILE B N 1
ATOM 694 C CA . ILE B 1 33 ? -14.699 -12.844 -3.681 1.00 22.28 423 ILE B CA 1
ATOM 695 C C . ILE B 1 33 ? -13.489 -13.778 -3.757 1.00 29.11 423 ILE B C 1
ATOM 696 O O . ILE B 1 33 ? -12.457 -13.525 -3.130 1.00 27.24 423 ILE B O 1
ATOM 701 N N . HIS B 1 34 ? -13.627 -14.855 -4.526 1.00 24.25 424 HIS B N 1
ATOM 702 C CA . HIS B 1 34 ? -12.541 -15.812 -4.719 1.00 25.03 424 HIS B CA 1
ATOM 703 C C . HIS B 1 34 ? -12.997 -16.948 -5.605 1.00 26.73 424 HIS B C 1
ATOM 704 O O . HIS B 1 34 ? -14.132 -17.417 -5.494 1.00 26.76 424 HIS B O 1
ATOM 711 N N . SER B 1 35 ? -12.105 -17.397 -6.478 1.00 24.45 425 SER B N 1
ATOM 712 C CA . SER B 1 35 ? -12.423 -18.494 -7.385 1.00 30.37 425 SER B CA 1
ATOM 713 C C . SER B 1 35 ? -12.895 -19.719 -6.626 1.00 28.30 425 SER B C 1
ATOM 714 O O . SER B 1 35 ? -13.832 -20.393 -7.052 1.00 25.99 425 SER B O 1
ATOM 717 N N . ALA B 1 36 ? -12.241 -20.011 -5.505 1.00 17.65 426 ALA B N 1
ATOM 718 C CA . ALA B 1 36 ? -12.604 -21.185 -4.723 1.00 20.06 426 ALA B CA 1
ATOM 719 C C . ALA B 1 36 ? -14.066 -21.156 -4.273 1.00 24.26 426 ALA B C 1
ATOM 720 O O . ALA B 1 36 ? -14.756 -22.177 -4.330 1.00 18.81 426 ALA B O 1
ATOM 722 N N . VAL B 1 37 ? -14.532 -19.990 -3.832 1.00 18.58 427 VAL B N 1
ATOM 723 C CA . VAL B 1 37 ? -15.915 -19.860 -3.373 1.00 19.13 427 VAL B CA 1
ATOM 724 C C . VAL B 1 37 ? -16.871 -20.156 -4.531 1.00 17.80 427 VAL B C 1
ATOM 725 O O . VAL B 1 37 ? -17.825 -20.932 -4.389 1.00 22.01 427 VAL B O 1
ATOM 729 N N . GLY B 1 38 ? -16.602 -19.546 -5.682 1.00 22.34 428 GLY B N 1
ATOM 730 C CA . GLY B 1 38 ? -17.428 -19.779 -6.858 1.00 14.82 428 GLY B CA 1
ATOM 731 C C . GLY B 1 38 ? -17.430 -21.246 -7.255 1.00 18.47 428 GLY B C 1
ATOM 732 O O . GLY B 1 38 ? -18.485 -21.847 -7.458 1.00 22.99 428 GLY B O 1
ATOM 733 N N . ASN B 1 39 ? -16.240 -21.830 -7.351 1.00 21.10 429 ASN B N 1
ATOM 734 C CA . ASN B 1 39 ? -16.091 -23.229 -7.722 1.00 20.89 429 ASN B CA 1
ATOM 735 C C . ASN B 1 39 ? -16.790 -24.237 -6.802 1.00 18.73 429 ASN B C 1
ATOM 736 O O . ASN B 1 39 ? -17.277 -25.254 -7.279 1.00 19.42 429 ASN B O 1
ATOM 741 N N . ARG B 1 40 ? -16.826 -23.975 -5.497 1.00 20.49 430 ARG B N 1
ATOM 742 C CA . ARG B 1 40 ? -17.459 -24.900 -4.546 1.00 19.77 430 ARG B CA 1
ATOM 743 C C . ARG B 1 40 ? -18.867 -24.494 -4.109 1.00 16.74 430 ARG B C 1
ATOM 744 O O . ARG B 1 40 ? -19.460 -25.120 -3.229 1.00 21.00 430 ARG B O 1
ATOM 760 N N . ILE B 1 42 ? -22.897 -23.930 -3.882 1.00 15.78 432 ILE B N 1
ATOM 761 C CA . ILE B 1 42 ? -24.087 -24.762 -4.098 1.00 26.18 432 ILE B CA 1
ATOM 762 C C . ILE B 1 42 ? -25.334 -23.989 -3.691 1.00 24.27 432 ILE B C 1
ATOM 763 O O . ILE B 1 42 ? -26.428 -24.244 -4.195 1.00 33.77 432 ILE B O 1
ATOM 768 N N . GLY B 1 43 ? -25.163 -23.051 -2.765 1.00 22.50 433 GLY B N 1
ATOM 769 C CA . GLY B 1 43 ? -26.287 -22.263 -2.296 1.00 21.82 433 GLY B CA 1
ATOM 770 C C . GLY B 1 43 ? -25.940 -20.818 -1.999 1.00 25.93 433 GLY B C 1
ATOM 771 O O . GLY B 1 43 ? -24.776 -20.414 -2.035 1.00 25.83 433 GLY B O 1
ATOM 772 N N . ALA B 1 44 ? -26.963 -20.024 -1.712 1.00 24.94 434 ALA B N 1
ATOM 773 C CA . ALA B 1 44 ? -26.745 -18.625 -1.405 1.00 24.65 434 ALA B CA 1
ATOM 774 C C . ALA B 1 44 ? -27.820 -18.047 -0.505 1.00 26.61 434 ALA B C 1
ATOM 775 O O . ALA B 1 44 ? -29.011 -18.336 -0.652 1.00 25.08 434 ALA B O 1
ATOM 777 N N . LYS B 1 45 ? -27.367 -17.231 0.434 1.00 16.20 435 LYS B N 1
ATOM 778 C CA . LYS B 1 45 ? -28.236 -16.553 1.366 1.00 24.30 435 LYS B CA 1
ATOM 779 C C . LYS B 1 45 ? -28.035 -15.041 1.203 1.00 26.97 435 LYS B C 1
ATOM 780 O O . LYS B 1 45 ? -26.902 -14.553 1.088 1.00 23.07 435 LYS B O 1
ATOM 786 N N . VAL B 1 46 ? -29.148 -14.317 1.176 1.00 27.30 436 VAL B N 1
ATOM 787 C CA . VAL B 1 46 ? -29.150 -12.865 1.049 1.00 23.03 436 VAL B CA 1
ATOM 788 C C . VAL B 1 46 ? -29.864 -12.311 2.275 1.00 25.10 436 VAL B C 1
ATOM 789 O O . VAL B 1 46 ? -31.010 -12.661 2.550 1.00 23.10 436 VAL B O 1
ATOM 793 N N . ASP B 1 47 ? -29.171 -11.449 3.011 1.00 25.03 437 ASP B N 1
ATOM 794 C CA . ASP B 1 47 ? -29.697 -10.861 4.237 1.00 26.93 437 ASP B CA 1
ATOM 795 C C . ASP B 1 47 ? -30.212 -11.942 5.182 1.00 27.92 437 ASP B C 1
ATOM 796 O O . ASP B 1 47 ? -31.186 -11.747 5.909 1.00 29.60 437 ASP B O 1
ATOM 801 N N . GLY B 1 48 ? -29.537 -13.086 5.169 1.00 31.49 438 GLY B N 1
ATOM 802 C CA . GLY B 1 48 ? -29.915 -14.182 6.046 1.00 37.98 438 GLY B CA 1
ATOM 803 C C . GLY B 1 48 ? -30.976 -15.153 5.545 1.00 27.81 438 GLY B C 1
ATOM 804 O O . GLY B 1 48 ? -31.251 -16.166 6.191 1.00 32.01 438 GLY B O 1
ATOM 805 N N . ARG B 1 49 ? -31.569 -14.856 4.398 1.00 26.30 439 ARG B N 1
ATOM 806 C CA . ARG B 1 49 ? -32.597 -15.726 3.847 1.00 30.47 439 ARG B CA 1
ATOM 807 C C . ARG B 1 49 ? -32.143 -16.348 2.529 1.00 29.60 439 ARG B C 1
ATOM 808 O O . ARG B 1 49 ? -31.660 -15.653 1.629 1.00 24.42 439 ARG B O 1
ATOM 816 N N . ILE B 1 50 ? -32.295 -17.667 2.437 1.00 24.09 440 ILE B N 1
ATOM 817 C CA . ILE B 1 50 ? -31.930 -18.429 1.243 1.00 22.37 440 ILE B CA 1
ATOM 818 C C . ILE B 1 50 ? -32.583 -17.844 0.009 1.00 16.49 440 ILE B C 1
ATOM 819 O O . ILE B 1 50 ? -33.733 -17.426 0.048 1.00 22.10 440 ILE B O 1
ATOM 824 N N . VAL B 1 51 ? -31.857 -17.833 -1.099 1.00 18.08 441 VAL B N 1
ATOM 825 C CA . VAL B 1 51 ? -32.415 -17.324 -2.335 1.00 13.23 441 VAL B CA 1
ATOM 826 C C . VAL B 1 51 ? -31.904 -18.167 -3.488 1.00 19.49 441 VAL B C 1
ATOM 827 O O . VAL B 1 51 ? -30.925 -18.897 -3.345 1.00 23.65 441 VAL B O 1
ATOM 831 N N . PRO B 1 52 ? -32.586 -18.112 -4.638 1.00 20.21 442 PRO B N 1
ATOM 832 C CA . PRO B 1 52 ? -32.102 -18.906 -5.768 1.00 18.85 442 PRO B CA 1
ATOM 833 C C . PRO B 1 52 ? -30.707 -18.392 -6.136 1.00 26.57 442 PRO B C 1
ATOM 834 O O . PRO B 1 52 ? -30.398 -17.219 -5.930 1.00 31.89 442 PRO B O 1
ATOM 838 N N . ILE B 1 53 ? -29.874 -19.279 -6.667 1.00 30.04 443 ILE B N 1
ATOM 839 C CA . ILE B 1 53 ? -28.495 -18.959 -7.022 1.00 34.98 443 ILE B CA 1
ATOM 840 C C . ILE B 1 53 ? -28.294 -17.894 -8.107 1.00 36.49 443 ILE B C 1
ATOM 841 O O . ILE B 1 53 ? -27.203 -17.332 -8.238 1.00 34.62 443 ILE B O 1
ATOM 846 N N . ASP B 1 54 ? -29.333 -17.614 -8.886 1.00 33.98 444 ASP B N 1
ATOM 847 C CA . ASP B 1 54 ? -29.212 -16.604 -9.934 1.00 37.20 444 ASP B CA 1
ATOM 848 C C . ASP B 1 54 ? -29.871 -15.290 -9.522 1.00 27.02 444 ASP B C 1
ATOM 849 O O . ASP B 1 54 ? -30.191 -14.455 -10.359 1.00 32.11 444 ASP B O 1
ATOM 854 N N . TYR B 1 55 ? -30.059 -15.112 -8.221 1.00 28.02 445 TYR B N 1
ATOM 855 C CA . TYR B 1 55 ? -30.660 -13.896 -7.687 1.00 30.81 445 TYR B CA 1
ATOM 856 C C . TYR B 1 55 ? -29.773 -12.689 -8.011 1.00 32.54 445 TYR B C 1
ATOM 857 O O . TYR B 1 55 ? -28.549 -12.755 -7.863 1.00 29.65 445 TYR B O 1
ATOM 866 N N . LYS B 1 56 ? -30.390 -11.594 -8.454 1.00 33.17 446 LYS B N 1
ATOM 867 C CA . LYS B 1 56 ? -29.654 -10.374 -8.785 1.00 27.92 446 LYS B CA 1
ATOM 868 C C . LYS B 1 56 ? -29.502 -9.524 -7.536 1.00 29.64 446 LYS B C 1
ATOM 869 O O . LYS B 1 56 ? -30.470 -8.977 -7.018 1.00 32.33 446 LYS B O 1
ATOM 875 N N . VAL B 1 57 ? -28.271 -9.395 -7.067 1.00 27.06 447 VAL B N 1
ATOM 876 C CA . VAL B 1 57 ? -28.003 -8.651 -5.850 1.00 28.86 447 VAL B CA 1
ATOM 877 C C . VAL B 1 57 ? -28.304 -7.146 -5.926 1.00 33.54 447 VAL B C 1
ATOM 878 O O . VAL B 1 57 ? -28.265 -6.537 -6.999 1.00 27.13 447 VAL B O 1
ATOM 882 N N . LYS B 1 58 ? -28.614 -6.565 -4.770 1.00 25.95 448 LYS B N 1
ATOM 883 C CA . LYS B 1 58 ? -28.923 -5.143 -4.660 1.00 33.82 448 LYS B CA 1
ATOM 884 C C . LYS B 1 58 ? -27.991 -4.489 -3.648 1.00 29.64 448 LYS B C 1
ATOM 885 O O . LYS B 1 58 ? -27.651 -5.086 -2.622 1.00 24.86 448 LYS B O 1
ATOM 891 N N . THR B 1 59 ? -27.595 -3.254 -3.936 1.00 26.06 449 THR B N 1
ATOM 892 C CA . THR B 1 59 ? -26.697 -2.521 -3.058 1.00 26.75 449 THR B CA 1
ATOM 893 C C . THR B 1 59 ? -27.175 -2.536 -1.614 1.00 21.83 449 THR B C 1
ATOM 894 O O . THR B 1 59 ? -28.346 -2.281 -1.332 1.00 28.53 449 THR B O 1
ATOM 898 N N . GLY B 1 60 ? -26.265 -2.859 -0.698 1.00 23.96 450 GLY B N 1
ATOM 899 C CA . GLY B 1 60 ? -26.617 -2.902 0.710 1.00 18.76 450 GLY B CA 1
ATOM 900 C C . GLY B 1 60 ? -26.893 -4.298 1.251 1.00 26.45 450 GLY B C 1
ATOM 901 O O . GLY B 1 60 ? -26.841 -4.504 2.467 1.00 26.00 450 GLY B O 1
ATOM 902 N N . GLU B 1 61 ? -27.190 -5.254 0.370 1.00 23.20 451 GLU B N 1
ATOM 903 C CA . GLU B 1 61 ? -27.472 -6.629 0.808 1.00 27.69 451 GLU B CA 1
ATOM 904 C C . GLU B 1 61 ? -26.229 -7.371 1.313 1.00 28.80 451 GLU B C 1
ATOM 905 O O . GLU B 1 61 ? -25.112 -7.131 0.857 1.00 24.71 451 GLU B O 1
ATOM 911 N N . ILE B 1 62 ? -26.440 -8.262 2.276 1.00 27.15 452 ILE B N 1
ATOM 912 C CA . ILE B 1 62 ? -25.379 -9.084 2.836 1.00 25.93 452 ILE B CA 1
ATOM 913 C C . ILE B 1 62 ? -25.476 -10.449 2.150 1.00 32.48 452 ILE B C 1
ATOM 914 O O . ILE B 1 62 ? -26.500 -11.136 2.251 1.00 29.62 452 ILE B O 1
ATOM 919 N N . ILE B 1 63 ? -24.409 -10.838 1.458 1.00 26.05 453 ILE B N 1
ATOM 920 C CA . ILE B 1 63 ? -24.379 -12.096 0.722 1.00 24.48 453 ILE B CA 1
ATOM 921 C C . ILE B 1 63 ? -23.533 -13.181 1.382 1.00 29.74 453 ILE B C 1
ATOM 922 O O . ILE B 1 63 ? -22.315 -13.046 1.528 1.00 27.60 453 ILE B O 1
ATOM 927 N N . ASP B 1 64 ? -24.188 -14.268 1.765 1.00 21.94 454 ASP B N 1
ATOM 928 C CA . ASP B 1 64 ? -23.505 -15.383 2.401 1.00 23.44 454 ASP B CA 1
ATOM 929 C C . ASP B 1 64 ? -23.561 -16.591 1.462 1.00 32.24 454 ASP B C 1
ATOM 930 O O . ASP B 1 64 ? -24.621 -17.188 1.285 1.00 27.64 454 ASP B O 1
ATOM 935 N N . VAL B 1 65 ? -22.425 -16.951 0.859 1.00 23.63 455 VAL B N 1
ATOM 936 C CA . VAL B 1 65 ? -22.384 -18.080 -0.071 1.00 20.46 455 VAL B CA 1
ATOM 937 C C . VAL B 1 65 ? -22.151 -19.438 0.607 1.00 23.16 455 VAL B C 1
ATOM 938 O O . VAL B 1 65 ? -21.208 -19.616 1.377 1.00 23.71 455 VAL B O 1
ATOM 942 N N . LEU B 1 66 ? -23.035 -20.387 0.334 1.00 22.98 456 LEU B N 1
ATOM 943 C CA . LEU B 1 66 ? -22.910 -21.726 0.892 1.00 24.32 456 LEU B CA 1
ATOM 944 C C . LEU B 1 66 ? -22.045 -22.553 -0.074 1.00 25.40 456 LEU B C 1
ATOM 945 O O . LEU B 1 66 ? -22.311 -22.579 -1.281 1.00 18.94 456 LEU B O 1
ATOM 950 N N . THR B 1 67 ? -21.012 -23.214 0.446 1.00 18.95 457 THR B N 1
ATOM 951 C CA . THR B 1 67 ? -20.135 -24.036 -0.396 1.00 25.25 457 THR B CA 1
ATOM 952 C C . THR B 1 67 ? -20.195 -25.506 0.005 1.00 30.98 457 THR B C 1
ATOM 953 O O . THR B 1 67 ? -20.572 -25.832 1.130 1.00 30.48 457 THR B O 1
ATOM 957 N N . THR B 1 68 ? -19.803 -26.386 -0.910 1.00 27.23 458 THR B N 1
ATOM 958 C CA . THR B 1 68 ? -19.843 -27.825 -0.656 1.00 45.18 458 THR B CA 1
ATOM 959 C C . THR B 1 68 ? -19.231 -28.247 0.666 1.00 51.57 458 THR B C 1
ATOM 960 O O . THR B 1 68 ? -18.010 -28.236 0.844 1.00 46.59 458 THR B O 1
ATOM 964 N N . LYS B 1 69 ? -20.111 -28.642 1.583 1.00 68.93 459 LYS B N 1
ATOM 965 C CA . LYS B 1 69 ? -19.727 -29.071 2.924 1.00 79.22 459 LYS B CA 1
ATOM 966 C C . LYS B 1 69 ? -19.654 -30.598 3.026 1.00 83.68 459 LYS B C 1
ATOM 967 O O . LYS B 1 69 ? -18.523 -31.139 3.015 1.00 86.95 459 LYS B O 1
ATOM 973 N N . GLU C 1 6 ? 0.620 -10.779 -19.314 1.00 52.14 396 GLU C N 1
ATOM 974 C CA . GLU C 1 6 ? 0.074 -12.149 -19.507 1.00 54.64 396 GLU C CA 1
ATOM 975 C C . GLU C 1 6 ? 1.146 -13.202 -19.232 1.00 52.99 396 GLU C C 1
ATOM 976 O O . GLU C 1 6 ? 2.345 -12.912 -19.293 1.00 51.29 396 GLU C O 1
ATOM 982 N N . GLU C 1 7 ? 0.712 -14.430 -18.956 1.00 48.33 397 GLU C N 1
ATOM 983 C CA . GLU C 1 7 ? 1.642 -15.512 -18.654 1.00 49.94 397 GLU C CA 1
ATOM 984 C C . GLU C 1 7 ? 1.307 -16.847 -19.294 1.00 45.69 397 GLU C C 1
ATOM 985 O O . GLU C 1 7 ? 0.168 -17.094 -19.689 1.00 47.26 397 GLU C O 1
ATOM 991 N N . VAL C 1 8 ? 2.326 -17.699 -19.398 1.00 42.16 398 VAL C N 1
ATOM 992 C CA . VAL C 1 8 ? 2.173 -19.046 -19.939 1.00 37.80 398 VAL C CA 1
ATOM 993 C C . VAL C 1 8 ? 2.392 -20.016 -18.788 1.00 33.57 398 VAL C C 1
ATOM 994 O O . VAL C 1 8 ? 3.096 -19.702 -17.826 1.00 36.78 398 VAL C O 1
ATOM 998 N N . PHE C 1 9 ? 1.788 -21.192 -18.886 1.00 32.12 399 PHE C N 1
ATOM 999 C CA . PHE C 1 9 ? 1.900 -22.196 -17.839 1.00 30.81 399 PHE C CA 1
ATOM 1000 C C . PHE C 1 9 ? 2.414 -23.511 -18.396 1.00 34.95 399 PHE C C 1
ATOM 1001 O O . PHE C 1 9 ? 1.717 -24.176 -19.158 1.00 31.12 399 PHE C O 1
ATOM 1009 N N . VAL C 1 10 ? 3.634 -23.880 -18.010 1.00 35.63 400 VAL C N 1
ATOM 1010 C CA . VAL C 1 10 ? 4.247 -25.121 -18.471 1.00 31.31 400 VAL C CA 1
ATOM 1011 C C . VAL C 1 10 ? 4.444 -26.116 -17.329 1.00 31.07 400 VAL C C 1
ATOM 1012 O O . VAL C 1 10 ? 4.383 -25.749 -16.158 1.00 32.37 400 VAL C O 1
ATOM 1016 N N . PHE C 1 11 ? 4.684 -27.376 -17.683 1.00 29.66 401 PHE C N 1
ATOM 1017 C CA . PHE C 1 11 ? 4.869 -28.434 -16.700 1.00 29.28 401 PHE C CA 1
ATOM 1018 C C . PHE C 1 11 ? 6.295 -28.971 -16.609 1.00 36.28 401 PHE C C 1
ATOM 1019 O O . PHE C 1 11 ? 7.028 -29.010 -17.609 1.00 28.31 401 PHE C O 1
ATOM 1027 N N . THR C 1 12 ? 6.681 -29.386 -15.403 1.00 20.30 402 THR C N 1
ATOM 1028 C CA . THR C 1 12 ? 7.989 -29.995 -15.194 1.00 20.01 402 THR C CA 1
ATOM 1029 C C . THR C 1 12 ? 7.683 -31.456 -15.492 1.00 20.85 402 THR C C 1
ATOM 1030 O O . THR C 1 12 ? 6.523 -31.865 -15.455 1.00 24.28 402 THR C O 1
ATOM 1034 N N . PRO C 1 13 ? 8.706 -32.256 -15.813 1.00 22.55 403 PRO C N 1
ATOM 1035 C CA . PRO C 1 13 ? 8.451 -33.669 -16.102 1.00 21.24 403 PRO C CA 1
ATOM 1036 C C . PRO C 1 13 ? 7.712 -34.369 -14.973 1.00 28.02 403 PRO C C 1
ATOM 1037 O O . PRO C 1 13 ? 7.032 -35.375 -15.186 1.00 31.95 403 PRO C O 1
ATOM 1041 N N . LYS C 1 14 ? 7.833 -33.836 -13.764 1.00 26.06 404 LYS C N 1
ATOM 1042 C CA . LYS C 1 14 ? 7.145 -34.437 -12.630 1.00 33.32 404 LYS C CA 1
ATOM 1043 C C . LYS C 1 14 ? 5.634 -34.160 -12.675 1.00 36.02 404 LYS C C 1
ATOM 1044 O O . LYS C 1 14 ? 4.839 -34.967 -12.196 1.00 41.45 404 LYS C O 1
ATOM 1050 N N . GLY C 1 15 ? 5.238 -33.030 -13.257 1.00 30.72 405 GLY C N 1
ATOM 1051 C CA . GLY C 1 15 ? 3.822 -32.713 -13.347 1.00 25.75 405 GLY C CA 1
ATOM 1052 C C . GLY C 1 15 ? 3.454 -31.402 -12.687 1.00 28.44 405 GLY C C 1
ATOM 1053 O O . GLY C 1 15 ? 2.292 -30.987 -12.697 1.00 20.03 405 GLY C O 1
ATOM 1054 N N . ASP C 1 16 ? 4.452 -30.740 -12.111 1.00 24.27 406 ASP C N 1
ATOM 1055 C CA . ASP C 1 16 ? 4.227 -29.470 -11.430 1.00 25.16 406 ASP C CA 1
ATOM 1056 C C . ASP C 1 16 ? 4.157 -28.312 -12.419 1.00 27.76 406 ASP C C 1
ATOM 1057 O O . ASP C 1 16 ? 4.875 -28.290 -13.412 1.00 23.94 406 ASP C O 1
ATOM 1062 N N . VAL C 1 17 ? 3.289 -27.348 -12.145 1.00 25.03 407 VAL C N 1
ATOM 1063 C CA . VAL C 1 17 ? 3.133 -26.209 -13.041 1.00 21.17 407 VAL C CA 1
ATOM 1064 C C . VAL C 1 17 ? 3.988 -25.015 -12.646 1.00 25.45 407 VAL C C 1
ATOM 1065 O O . VAL C 1 17 ? 4.058 -24.652 -11.472 1.00 22.73 407 VAL C O 1
ATOM 1069 N N . ILE C 1 18 ? 4.666 -24.416 -13.615 1.00 19.36 408 ILE C N 1
ATOM 1070 C CA . ILE C 1 18 ? 5.430 -23.226 -13.305 1.00 21.66 408 ILE C CA 1
ATOM 1071 C C . ILE C 1 18 ? 4.987 -22.147 -14.301 1.00 31.33 408 ILE C C 1
ATOM 1072 O O . ILE C 1 18 ? 4.889 -22.388 -15.510 1.00 23.13 408 ILE C O 1
ATOM 1077 N N . SER C 1 19 ? 4.676 -20.968 -13.776 1.00 26.28 409 SER C N 1
ATOM 1078 C CA . SER C 1 19 ? 4.210 -19.861 -14.598 1.00 28.63 409 SER C CA 1
ATOM 1079 C C . SER C 1 19 ? 5.345 -18.960 -15.059 1.00 28.78 409 SER C C 1
ATOM 1080 O O . SER C 1 19 ? 6.293 -18.701 -14.323 1.00 40.69 409 SER C O 1
ATOM 1083 N N . LEU C 1 20 ? 5.238 -18.472 -16.284 1.00 31.21 410 LEU C N 1
ATOM 1084 C CA . LEU C 1 20 ? 6.263 -17.598 -16.840 1.00 34.02 410 LEU C CA 1
ATOM 1085 C C . LEU C 1 20 ? 5.617 -16.502 -17.681 1.00 32.52 410 LEU C C 1
ATOM 1086 O O . LEU C 1 20 ? 4.545 -16.699 -18.244 1.00 31.73 410 LEU C O 1
ATOM 1091 N N . PRO C 1 21 ? 6.258 -15.330 -17.774 1.00 30.51 411 PRO C N 1
ATOM 1092 C CA . PRO C 1 21 ? 5.646 -14.281 -18.591 1.00 37.86 411 PRO C CA 1
ATOM 1093 C C . PRO C 1 21 ? 5.683 -14.694 -20.068 1.00 40.40 411 PRO C C 1
ATOM 1094 O O . PRO C 1 21 ? 6.578 -15.436 -20.491 1.00 34.42 411 PRO C O 1
ATOM 1098 N N . ILE C 1 22 ? 4.709 -14.233 -20.849 1.00 39.44 412 ILE C N 1
ATOM 1099 C CA . ILE C 1 22 ? 4.662 -14.599 -22.263 1.00 40.91 412 ILE C CA 1
ATOM 1100 C C . ILE C 1 22 ? 5.975 -14.225 -22.942 1.00 35.36 412 ILE C C 1
ATOM 1101 O O . ILE C 1 22 ? 6.555 -13.176 -22.661 1.00 37.34 412 ILE C O 1
ATOM 1106 N N . GLY C 1 23 ? 6.448 -15.103 -23.822 1.00 35.71 413 GLY C N 1
ATOM 1107 C CA . GLY C 1 23 ? 7.694 -14.853 -24.523 1.00 38.08 413 GLY C CA 1
ATOM 1108 C C . GLY C 1 23 ? 8.904 -15.521 -23.889 1.00 40.98 413 GLY C C 1
ATOM 1109 O O . GLY C 1 23 ? 9.996 -15.511 -24.463 1.00 41.87 413 GLY C O 1
ATOM 1110 N N . SER C 1 24 ? 8.718 -16.102 -22.706 1.00 39.39 414 SER C N 1
ATOM 1111 C CA . SER C 1 24 ? 9.803 -16.776 -21.992 1.00 33.58 414 SER C CA 1
ATOM 1112 C C . SER C 1 24 ? 10.330 -17.996 -22.741 1.00 29.93 414 SER C C 1
ATOM 1113 O O . SER C 1 24 ? 9.583 -18.670 -23.454 1.00 29.72 414 SER C O 1
ATOM 1116 N N . THR C 1 25 ? 11.621 -18.274 -22.564 1.00 30.10 415 THR C N 1
ATOM 1117 C CA . THR C 1 25 ? 12.276 -19.412 -23.218 1.00 31.07 415 THR C CA 1
ATOM 1118 C C . THR C 1 25 ? 12.589 -20.536 -22.238 1.00 33.07 415 THR C C 1
ATOM 1119 O O . THR C 1 25 ? 12.326 -20.421 -21.042 1.00 28.46 415 THR C O 1
ATOM 1123 N N . VAL C 1 26 ? 13.158 -21.624 -22.753 1.00 27.06 416 VAL C N 1
ATOM 1124 C CA . VAL C 1 26 ? 13.518 -22.748 -21.905 1.00 32.94 416 VAL C CA 1
ATOM 1125 C C . VAL C 1 26 ? 14.596 -22.319 -20.904 1.00 33.33 416 VAL C C 1
ATOM 1126 O O . VAL C 1 26 ? 14.748 -22.925 -19.845 1.00 31.15 416 VAL C O 1
ATOM 1130 N N . ILE C 1 27 ? 15.331 -21.261 -21.239 1.00 30.66 417 ILE C N 1
ATOM 1131 C CA . ILE C 1 27 ? 16.374 -20.742 -20.358 1.00 32.30 417 ILE C CA 1
ATOM 1132 C C . ILE C 1 27 ? 15.712 -20.109 -19.136 1.00 32.26 417 ILE C C 1
ATOM 1133 O O . ILE C 1 27 ? 16.123 -20.343 -18.002 1.00 30.93 417 ILE C O 1
ATOM 1138 N N . ASP C 1 28 ? 14.696 -19.284 -19.387 1.00 32.24 418 ASP C N 1
ATOM 1139 C CA . ASP C 1 28 ? 13.968 -18.606 -18.322 1.00 29.62 418 ASP C CA 1
ATOM 1140 C C . ASP C 1 28 ? 13.297 -19.646 -17.432 1.00 31.64 418 ASP C C 1
ATOM 1141 O O . ASP C 1 28 ? 13.266 -19.504 -16.207 1.00 28.51 418 ASP C O 1
ATOM 1146 N N . PHE C 1 29 ? 12.761 -20.690 -18.058 1.00 19.09 419 PHE C N 1
ATOM 1147 C CA . PHE C 1 29 ? 12.115 -21.769 -17.331 1.00 24.38 419 PHE C CA 1
ATOM 1148 C C . PHE C 1 29 ? 13.136 -22.427 -16.403 1.00 24.49 419 PHE C C 1
ATOM 1149 O O . PHE C 1 29 ? 12.860 -22.634 -15.231 1.00 23.30 419 PHE C O 1
ATOM 1157 N N . ALA C 1 30 ? 14.320 -22.735 -16.933 1.00 26.55 420 ALA C N 1
ATOM 1158 C CA . ALA C 1 30 ? 15.363 -23.379 -16.144 1.00 20.92 420 ALA C CA 1
ATOM 1159 C C . ALA C 1 30 ? 15.711 -22.546 -14.924 1.00 27.07 420 ALA C C 1
ATOM 1160 O O . ALA C 1 30 ? 15.774 -23.062 -13.801 1.00 21.40 420 ALA C O 1
ATOM 1162 N N . TYR C 1 31 ? 15.937 -21.255 -15.140 1.00 26.78 421 TYR C N 1
ATOM 1163 C CA . TYR C 1 31 ? 16.277 -20.364 -14.036 1.00 29.19 421 TYR C CA 1
ATOM 1164 C C . TYR C 1 31 ? 15.083 -20.152 -13.103 1.00 28.39 421 TYR C C 1
ATOM 1165 O O . TYR C 1 31 ? 15.260 -19.870 -11.916 1.00 25.87 421 TYR C O 1
ATOM 1174 N N . ALA C 1 32 ? 13.873 -20.317 -13.636 1.00 26.79 422 ALA C N 1
ATOM 1175 C CA . ALA C 1 32 ? 12.659 -20.161 -12.838 1.00 25.15 422 ALA C CA 1
ATOM 1176 C C . ALA C 1 32 ? 12.588 -21.260 -11.785 1.00 24.14 422 ALA C C 1
ATOM 1177 O O . ALA C 1 32 ? 12.084 -21.050 -10.682 1.00 21.26 422 ALA C O 1
ATOM 1179 N N . ILE C 1 33 ? 13.078 -22.441 -12.143 1.00 21.60 423 ILE C N 1
ATOM 1180 C CA . ILE C 1 33 ? 13.080 -23.563 -11.223 1.00 18.17 423 ILE C CA 1
ATOM 1181 C C . ILE C 1 33 ? 14.156 -23.341 -10.170 1.00 22.55 423 ILE C C 1
ATOM 1182 O O . ILE C 1 33 ? 13.890 -23.393 -8.972 1.00 23.08 423 ILE C O 1
ATOM 1187 N N . HIS C 1 34 ? 15.373 -23.068 -10.624 1.00 25.04 424 HIS C N 1
ATOM 1188 C CA . HIS C 1 34 ? 16.482 -22.853 -9.709 1.00 23.56 424 HIS C CA 1
ATOM 1189 C C . HIS C 1 34 ? 17.699 -22.415 -10.502 1.00 25.50 424 HIS C C 1
ATOM 1190 O O . HIS C 1 34 ? 17.924 -22.900 -11.606 1.00 26.30 424 HIS C O 1
ATOM 1197 N N . SER C 1 35 ? 18.492 -21.508 -9.947 1.00 23.03 425 SER C N 1
ATOM 1198 C CA . SER C 1 35 ? 19.674 -21.057 -10.659 1.00 26.16 425 SER C CA 1
ATOM 1199 C C . SER C 1 35 ? 20.646 -22.209 -10.964 1.00 30.01 425 SER C C 1
ATOM 1200 O O . SER C 1 35 ? 21.441 -22.111 -11.893 1.00 32.42 425 SER C O 1
ATOM 1203 N N . ALA C 1 36 ? 20.573 -23.304 -10.206 1.00 28.16 426 ALA C N 1
ATOM 1204 C CA . ALA C 1 36 ? 21.471 -24.438 -10.435 1.00 28.53 426 ALA C CA 1
ATOM 1205 C C . ALA C 1 36 ? 21.171 -25.156 -11.750 1.00 33.75 426 ALA C C 1
ATOM 1206 O O . ALA C 1 36 ? 22.088 -25.612 -12.444 1.00 31.05 426 ALA C O 1
ATOM 1208 N N . VAL C 1 37 ? 19.890 -25.278 -12.083 1.00 23.50 427 VAL C N 1
ATOM 1209 C CA . VAL C 1 37 ? 19.513 -25.934 -13.322 1.00 27.32 427 VAL C CA 1
ATOM 1210 C C . VAL C 1 37 ? 19.759 -24.958 -14.483 1.00 32.91 427 VAL C C 1
ATOM 1211 O O . VAL C 1 37 ? 20.158 -25.362 -15.578 1.00 24.82 427 VAL C O 1
ATOM 1215 N N . GLY C 1 38 ? 19.563 -23.671 -14.219 1.00 30.17 428 GLY C N 1
ATOM 1216 C CA . GLY C 1 38 ? 19.801 -22.673 -15.239 1.00 21.62 428 GLY C CA 1
ATOM 1217 C C . GLY C 1 38 ? 21.284 -22.572 -15.557 1.00 36.71 428 GLY C C 1
ATOM 1218 O O . GLY C 1 38 ? 21.657 -22.403 -16.715 1.00 34.98 428 GLY C O 1
ATOM 1219 N N . ASN C 1 39 ? 22.135 -22.691 -14.540 1.00 30.95 429 ASN C N 1
ATOM 1220 C CA . ASN C 1 39 ? 23.574 -22.591 -14.746 1.00 34.19 429 ASN C CA 1
ATOM 1221 C C . ASN C 1 39 ? 24.256 -23.855 -15.260 1.00 31.33 429 ASN C C 1
ATOM 1222 O O . ASN C 1 39 ? 25.327 -23.769 -15.848 1.00 34.13 429 ASN C O 1
ATOM 1227 N N . ARG C 1 40 ? 23.657 -25.018 -15.021 1.00 31.75 430 ARG C N 1
ATOM 1228 C CA . ARG C 1 40 ? 24.220 -26.290 -15.479 1.00 27.06 430 ARG C CA 1
ATOM 1229 C C . ARG C 1 40 ? 23.509 -26.815 -16.729 1.00 31.99 430 ARG C C 1
ATOM 1230 O O . ARG C 1 40 ? 23.788 -27.925 -17.196 1.00 34.25 430 ARG C O 1
ATOM 1246 N N . ILE C 1 42 ? 22.548 -27.723 -20.364 1.00 26.27 432 ILE C N 1
ATOM 1247 C CA . ILE C 1 42 ? 23.279 -27.957 -21.610 1.00 32.82 432 ILE C CA 1
ATOM 1248 C C . ILE C 1 42 ? 22.309 -28.065 -22.785 1.00 37.82 432 ILE C C 1
ATOM 1249 O O . ILE C 1 42 ? 22.727 -28.187 -23.938 1.00 37.67 432 ILE C O 1
ATOM 1254 N N . GLY C 1 43 ? 21.014 -28.026 -22.484 1.00 35.80 433 GLY C N 1
ATOM 1255 C CA . GLY C 1 43 ? 20.003 -28.137 -23.519 1.00 31.91 433 GLY C CA 1
ATOM 1256 C C . GLY C 1 43 ? 18.612 -28.322 -22.942 1.00 35.50 433 GLY C C 1
ATOM 1257 O O . GLY C 1 43 ? 18.429 -28.317 -21.727 1.00 36.51 433 GLY C O 1
ATOM 1258 N N . ALA C 1 44 ? 17.623 -28.493 -23.810 1.00 35.67 434 ALA C N 1
ATOM 1259 C CA . ALA C 1 44 ? 16.255 -28.664 -23.350 1.00 38.49 434 ALA C CA 1
ATOM 1260 C C . ALA C 1 44 ? 15.405 -29.471 -24.314 1.00 35.84 434 ALA C C 1
ATOM 1261 O O . ALA C 1 44 ? 15.615 -29.437 -25.530 1.00 37.74 434 ALA C O 1
ATOM 1263 N N . LYS C 1 45 ? 14.438 -30.197 -23.765 1.00 28.57 435 LYS C N 1
ATOM 1264 C CA . LYS C 1 45 ? 13.529 -30.989 -24.583 1.00 34.05 435 LYS C CA 1
ATOM 1265 C C . LYS C 1 45 ? 12.117 -30.606 -24.203 1.00 33.98 435 LYS C C 1
ATOM 1266 O O . LYS C 1 45 ? 11.766 -30.606 -23.026 1.00 37.84 435 LYS C O 1
ATOM 1272 N N . VAL C 1 46 ? 11.318 -30.249 -25.202 1.00 36.03 436 VAL C N 1
ATOM 1273 C CA . VAL C 1 46 ? 9.934 -29.876 -24.972 1.00 33.30 436 VAL C CA 1
ATOM 1274 C C . VAL C 1 46 ? 9.044 -30.994 -25.503 1.00 39.44 436 VAL C C 1
ATOM 1275 O O . VAL C 1 46 ? 9.121 -31.378 -26.674 1.00 38.41 436 VAL C O 1
ATOM 1279 N N . ASP C 1 47 ? 8.204 -31.519 -24.618 1.00 39.34 437 ASP C N 1
ATOM 1280 C CA . ASP C 1 47 ? 7.306 -32.615 -24.947 1.00 38.25 437 ASP C CA 1
ATOM 1281 C C . ASP C 1 47 ? 8.034 -33.769 -25.610 1.00 36.86 437 ASP C C 1
ATOM 1282 O O . ASP C 1 47 ? 7.519 -34.381 -26.543 1.00 47.00 437 ASP C O 1
ATOM 1287 N N . GLY C 1 48 ? 9.240 -34.057 -25.132 1.00 35.33 438 GLY C N 1
ATOM 1288 C CA . GLY C 1 48 ? 9.999 -35.169 -25.674 1.00 35.43 438 GLY C CA 1
ATOM 1289 C C . GLY C 1 48 ? 10.915 -34.911 -26.856 1.00 38.07 438 GLY C C 1
ATOM 1290 O O . GLY C 1 48 ? 11.657 -35.806 -27.251 1.00 35.17 438 GLY C O 1
ATOM 1291 N N . ARG C 1 49 ? 10.873 -33.714 -27.434 1.00 39.69 439 ARG C N 1
ATOM 1292 C CA . ARG C 1 49 ? 11.737 -33.411 -28.573 1.00 44.25 439 ARG C CA 1
ATOM 1293 C C . ARG C 1 49 ? 12.752 -32.316 -28.240 1.00 43.21 439 ARG C C 1
ATOM 1294 O O . ARG C 1 49 ? 12.428 -31.335 -27.570 1.00 41.77 439 ARG C O 1
ATOM 1302 N N . ILE C 1 50 ? 13.981 -32.493 -28.717 1.00 36.19 440 ILE C N 1
ATOM 1303 C CA . ILE C 1 50 ? 15.052 -31.531 -28.478 1.00 36.76 440 ILE C CA 1
ATOM 1304 C C . ILE C 1 50 ? 14.726 -30.220 -29.193 1.00 29.86 440 ILE C C 1
ATOM 1305 O O . ILE C 1 50 ? 14.163 -30.230 -30.283 1.00 36.37 440 ILE C O 1
ATOM 1310 N N . VAL C 1 51 ? 15.053 -29.096 -28.565 1.00 26.65 441 VAL C N 1
ATOM 1311 C CA . VAL C 1 51 ? 14.804 -27.789 -29.155 1.00 23.99 441 VAL C CA 1
ATOM 1312 C C . VAL C 1 51 ? 15.932 -26.826 -28.803 1.00 28.38 441 VAL C C 1
ATOM 1313 O O . VAL C 1 51 ? 16.690 -27.059 -27.867 1.00 34.10 441 VAL C O 1
ATOM 1317 N N . PRO C 1 52 ? 16.073 -25.736 -29.570 1.00 31.32 442 PRO C N 1
ATOM 1318 C CA . PRO C 1 52 ? 17.128 -24.754 -29.304 1.00 35.20 442 PRO C CA 1
ATOM 1319 C C . PRO C 1 52 ? 16.945 -24.048 -27.953 1.00 38.99 442 PRO C C 1
ATOM 1320 O O . PRO C 1 52 ? 15.822 -23.808 -27.510 1.00 36.12 442 PRO C O 1
ATOM 1324 N N . ILE C 1 53 ? 18.055 -23.710 -27.308 1.00 39.90 443 ILE C N 1
ATOM 1325 C CA . ILE C 1 53 ? 18.004 -23.071 -26.000 1.00 48.22 443 ILE C CA 1
ATOM 1326 C C . ILE C 1 53 ? 17.172 -21.796 -25.939 1.00 44.68 443 ILE C C 1
ATOM 1327 O O . ILE C 1 53 ? 16.771 -21.377 -24.860 1.00 46.93 443 ILE C O 1
ATOM 1332 N N . ASP C 1 54 ? 16.902 -21.176 -27.082 1.00 45.37 444 ASP C N 1
ATOM 1333 C CA . ASP C 1 54 ? 16.117 -19.948 -27.067 1.00 40.32 444 ASP C CA 1
ATOM 1334 C C . ASP C 1 54 ? 14.676 -20.178 -27.506 1.00 35.27 444 ASP C C 1
ATOM 1335 O O . ASP C 1 54 ? 13.959 -19.233 -27.834 1.00 36.46 444 ASP C O 1
ATOM 1340 N N . TYR C 1 55 ? 14.256 -21.438 -27.509 1.00 30.10 445 TYR C N 1
ATOM 1341 C CA . TYR C 1 55 ? 12.893 -21.789 -27.890 1.00 33.36 445 TYR C CA 1
ATOM 1342 C C . TYR C 1 55 ? 11.889 -21.150 -26.927 1.00 38.86 445 TYR C C 1
ATOM 1343 O O . TYR C 1 55 ? 12.041 -21.240 -25.708 1.00 41.74 445 TYR C O 1
ATOM 1352 N N . LYS C 1 56 ? 10.869 -20.503 -27.479 1.00 41.29 446 LYS C N 1
ATOM 1353 C CA . LYS C 1 56 ? 9.835 -19.864 -26.670 1.00 43.29 446 LYS C CA 1
ATOM 1354 C C . LYS C 1 56 ? 8.784 -20.905 -26.283 1.00 35.02 446 LYS C C 1
ATOM 1355 O O . LYS C 1 56 ? 8.154 -21.509 -27.151 1.00 37.59 446 LYS C O 1
ATOM 1361 N N . VAL C 1 57 ? 8.604 -21.121 -24.982 1.00 34.81 447 VAL C N 1
ATOM 1362 C CA . VAL C 1 57 ? 7.641 -22.115 -24.499 1.00 31.39 447 VAL C CA 1
ATOM 1363 C C . VAL C 1 57 ? 6.190 -21.663 -24.580 1.00 30.80 447 VAL C C 1
ATOM 1364 O O . VAL C 1 57 ? 5.893 -20.470 -24.538 1.00 30.01 447 VAL C O 1
ATOM 1368 N N . LYS C 1 58 ? 5.292 -22.638 -24.678 1.00 27.87 448 LYS C N 1
ATOM 1369 C CA . LYS C 1 58 ? 3.861 -22.376 -24.773 1.00 38.41 448 LYS C CA 1
ATOM 1370 C C . LYS C 1 58 ? 3.100 -23.164 -23.709 1.00 39.14 448 LYS C C 1
ATOM 1371 O O . LYS C 1 58 ? 3.477 -24.286 -23.359 1.00 39.52 448 LYS C O 1
ATOM 1377 N N . THR C 1 59 ? 2.015 -22.581 -23.211 1.00 35.72 449 THR C N 1
ATOM 1378 C CA . THR C 1 59 ? 1.221 -23.228 -22.181 1.00 33.03 449 THR C CA 1
ATOM 1379 C C . THR C 1 59 ? 0.895 -24.686 -22.488 1.00 38.35 449 THR C C 1
ATOM 1380 O O . THR C 1 59 ? 0.599 -25.048 -23.629 1.00 28.92 449 THR C O 1
ATOM 1384 N N . GLY C 1 60 ? 0.986 -25.523 -21.457 1.00 34.77 450 GLY C N 1
ATOM 1385 C CA . GLY C 1 60 ? 0.694 -26.936 -21.610 1.00 30.94 450 GLY C CA 1
ATOM 1386 C C . GLY C 1 60 ? 1.877 -27.832 -21.935 1.00 25.46 450 GLY C C 1
ATOM 1387 O O . GLY C 1 60 ? 1.796 -29.041 -21.732 1.00 36.12 450 GLY C O 1
ATOM 1388 N N . GLU C 1 61 ? 2.972 -27.264 -22.432 1.00 30.89 451 GLU C N 1
ATOM 1389 C CA . GLU C 1 61 ? 4.146 -28.069 -22.779 1.00 31.89 451 GLU C CA 1
ATOM 1390 C C . GLU C 1 61 ? 4.922 -28.606 -21.574 1.00 34.00 451 GLU C C 1
ATOM 1391 O O . GLU C 1 61 ? 4.952 -27.983 -20.513 1.00 31.05 451 GLU C O 1
ATOM 1397 N N . ILE C 1 62 ? 5.546 -29.769 -21.753 1.00 30.82 452 ILE C N 1
ATOM 1398 C CA . ILE C 1 62 ? 6.353 -30.401 -20.707 1.00 25.88 452 ILE C CA 1
ATOM 1399 C C . ILE C 1 62 ? 7.809 -30.007 -20.971 1.00 31.59 452 ILE C C 1
ATOM 1400 O O . ILE C 1 62 ? 8.379 -30.392 -21.992 1.00 31.83 452 ILE C O 1
ATOM 1405 N N . ILE C 1 63 ? 8.409 -29.242 -20.063 1.00 26.86 453 ILE C N 1
ATOM 1406 C CA . ILE C 1 63 ? 9.791 -28.798 -20.241 1.00 26.92 453 ILE C CA 1
ATOM 1407 C C . ILE C 1 63 ? 10.784 -29.643 -19.454 1.00 33.58 453 ILE C C 1
ATOM 1408 O O . ILE C 1 63 ? 10.747 -29.691 -18.224 1.00 30.05 453 ILE C O 1
ATOM 1413 N N . ASP C 1 64 ? 11.681 -30.301 -20.177 1.00 33.77 454 ASP C N 1
ATOM 1414 C CA . ASP C 1 64 ? 12.683 -31.161 -19.567 1.00 30.42 454 ASP C CA 1
ATOM 1415 C C . ASP C 1 64 ? 14.078 -30.585 -19.807 1.00 31.27 454 ASP C C 1
ATOM 1416 O O . ASP C 1 64 ? 14.665 -30.774 -20.874 1.00 25.36 454 ASP C O 1
ATOM 1421 N N . VAL C 1 65 ? 14.602 -29.873 -18.816 1.00 26.46 455 VAL C N 1
ATOM 1422 C CA . VAL C 1 65 ? 15.924 -29.273 -18.939 1.00 23.68 455 VAL C CA 1
ATOM 1423 C C . VAL C 1 65 ? 17.023 -30.307 -18.709 1.00 24.00 455 VAL C C 1
ATOM 1424 O O . VAL C 1 65 ? 17.044 -30.984 -17.682 1.00 28.91 455 VAL C O 1
ATOM 1428 N N . LEU C 1 66 ? 17.936 -30.438 -19.662 1.00 28.42 456 LEU C N 1
ATOM 1429 C CA . LEU C 1 66 ? 19.025 -31.396 -19.503 1.00 26.18 456 LEU C CA 1
ATOM 1430 C C . 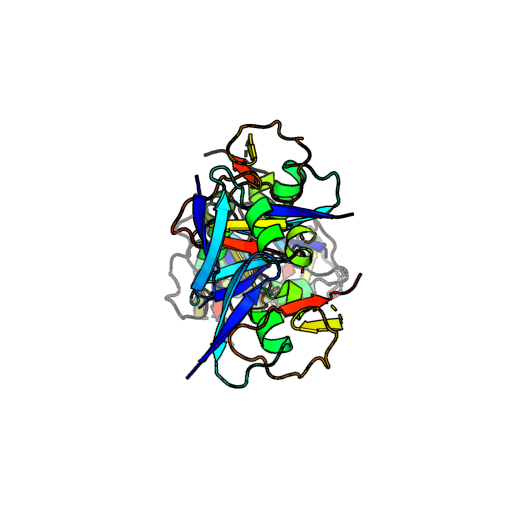LEU C 1 66 ? 20.227 -30.696 -18.903 1.00 23.18 456 LEU C C 1
ATOM 1431 O O . LEU C 1 66 ? 20.520 -29.552 -19.236 1.00 26.45 456 LEU C O 1
ATOM 1436 N N . THR C 1 67 ? 20.920 -31.393 -18.012 1.00 36.95 457 THR C N 1
ATOM 1437 C CA . THR C 1 67 ? 22.096 -30.835 -17.359 1.00 41.50 457 THR C CA 1
ATOM 1438 C C . THR C 1 67 ? 23.312 -31.733 -17.514 1.00 43.99 457 THR C C 1
ATOM 1439 O O . THR C 1 67 ? 23.224 -32.818 -18.088 1.00 42.35 457 THR C O 1
ATOM 1443 N N . THR C 1 68 ? 24.440 -31.265 -16.983 1.00 49.59 458 THR C N 1
ATOM 1444 C CA . THR C 1 68 ? 25.713 -31.983 -17.042 1.00 64.09 458 THR C CA 1
ATOM 1445 C C . THR C 1 68 ? 25.612 -33.508 -16.961 1.00 67.42 458 THR C C 1
ATOM 1446 O O . THR C 1 68 ? 26.290 -34.213 -17.709 1.00 71.75 458 THR C O 1
ATOM 1450 N N . LYS C 1 69 ? 24.778 -34.015 -16.055 1.00 72.09 459 LYS C N 1
ATOM 1451 C CA . LYS C 1 69 ? 24.608 -35.460 -15.898 1.00 74.88 459 LYS C CA 1
ATOM 1452 C C . LYS C 1 69 ? 23.794 -36.051 -17.045 1.00 77.02 459 LYS C C 1
ATOM 1453 O O . LYS C 1 69 ? 23.416 -35.283 -17.954 1.00 76.80 459 LYS C O 1
ATOM 1459 N N . GLU D 1 6 ? -2.372 -36.824 3.080 1.00 53.51 396 GLU D N 1
ATOM 1460 C CA . GLU D 1 6 ? -2.182 -37.326 1.688 1.00 50.19 396 GLU D CA 1
ATOM 1461 C C . GLU D 1 6 ? -1.055 -36.604 0.933 1.00 45.71 396 GLU D C 1
ATOM 1462 O O . GLU D 1 6 ? -0.010 -37.193 0.650 1.00 40.33 396 GLU D O 1
ATOM 1468 N N . GLU D 1 7 ? -1.274 -35.334 0.601 1.00 40.59 397 GLU D N 1
ATOM 1469 C CA . GLU D 1 7 ? -0.279 -34.546 -0.122 1.00 35.13 397 GLU D CA 1
ATOM 1470 C C . GLU D 1 7 ? -0.028 -33.194 0.521 1.00 29.70 397 GLU D C 1
ATOM 1471 O O . GLU D 1 7 ? -0.921 -32.621 1.141 1.00 35.28 397 GLU D O 1
ATOM 1477 N N . VAL D 1 8 ? 1.195 -32.694 0.393 1.00 28.53 398 VAL D N 1
ATOM 1478 C CA . VAL D 1 8 ? 1.512 -31.380 0.924 1.00 28.94 398 VAL D CA 1
ATOM 1479 C C . VAL D 1 8 ? 1.864 -30.526 -0.290 1.00 28.05 398 VAL D C 1
ATOM 1480 O O . VAL D 1 8 ? 2.336 -31.037 -1.308 1.00 23.95 398 VAL D O 1
ATOM 1484 N N . PHE D 1 9 ? 1.598 -29.231 -0.185 1.00 20.76 399 PHE D N 1
ATOM 1485 C CA . PHE D 1 9 ? 1.847 -28.298 -1.268 1.00 16.09 399 PHE D CA 1
ATOM 1486 C C . PHE D 1 9 ? 2.779 -27.196 -0.794 1.00 19.20 399 PHE D C 1
ATOM 1487 O O . PHE D 1 9 ? 2.399 -26.356 0.032 1.00 22.35 399 PHE D O 1
ATOM 1495 N N . VAL D 1 10 ? 3.997 -27.209 -1.324 1.00 14.46 400 VAL D N 1
ATOM 1496 C CA . VAL D 1 10 ? 5.012 -26.236 -0.966 1.00 14.95 400 VAL D CA 1
ATOM 1497 C C . VAL D 1 10 ? 5.383 -25.375 -2.157 1.00 14.56 400 VAL D C 1
ATOM 1498 O O . VAL D 1 10 ? 4.989 -25.663 -3.288 1.00 19.00 400 VAL D O 1
ATOM 1502 N N . PHE D 1 11 ? 6.160 -24.329 -1.889 1.00 13.94 401 PHE D N 1
ATOM 1503 C CA . PHE D 1 11 ? 6.569 -23.360 -2.898 1.00 13.49 401 PHE D CA 1
ATOM 1504 C C . PHE D 1 11 ? 8.069 -23.142 -3.128 1.00 17.60 401 PHE D C 1
ATOM 1505 O O . PHE D 1 11 ? 8.883 -23.257 -2.199 1.00 12.67 401 PHE D O 1
ATOM 1513 N N . THR D 1 12 ? 8.418 -22.796 -4.371 1.00 15.27 402 THR D N 1
ATOM 1514 C CA . THR D 1 12 ? 9.790 -22.450 -4.723 1.00 13.94 402 THR D CA 1
ATOM 1515 C C . THR D 1 12 ? 9.795 -20.965 -4.373 1.00 18.28 402 THR D C 1
ATOM 1516 O O . THR D 1 12 ? 8.729 -20.351 -4.268 1.00 21.98 402 THR D O 1
ATOM 1520 N N . PRO D 1 13 ? 10.977 -20.364 -4.192 1.00 21.43 403 PRO D N 1
ATOM 1521 C CA . PRO D 1 13 ? 11.018 -18.939 -3.849 1.00 23.55 403 PRO D CA 1
ATOM 1522 C C . PRO D 1 13 ? 10.315 -18.074 -4.895 1.00 27.60 403 PRO D C 1
ATOM 1523 O O . PRO D 1 13 ? 9.922 -16.937 -4.623 1.00 21.79 403 PRO D O 1
ATOM 1527 N N . LYS D 1 14 ? 10.157 -18.624 -6.092 1.00 26.84 404 LYS D N 1
ATOM 1528 C CA . LYS D 1 14 ? 9.512 -17.906 -7.174 1.00 28.69 404 LYS D CA 1
ATOM 1529 C C . LYS D 1 14 ? 7.996 -17.856 -6.978 1.00 26.20 404 LYS D C 1
ATOM 1530 O O . LYS D 1 14 ? 7.337 -16.924 -7.431 1.00 35.42 404 LYS D O 1
ATOM 1536 N N . GLY D 1 15 ? 7.441 -18.855 -6.304 1.00 20.51 405 GLY D N 1
ATOM 1537 C CA . GLY D 1 15 ? 6.008 -18.860 -6.064 1.00 19.42 405 GLY D CA 1
ATOM 1538 C C . GLY D 1 15 ? 5.243 -19.978 -6.748 1.00 21.00 405 GLY D C 1
ATOM 1539 O O . GLY D 1 15 ? 4.021 -19.990 -6.728 1.00 23.34 405 GLY D O 1
ATOM 1540 N N . ASP D 1 16 ? 5.944 -20.920 -7.365 1.00 21.21 406 ASP D N 1
ATOM 1541 C CA . ASP D 1 16 ? 5.261 -22.02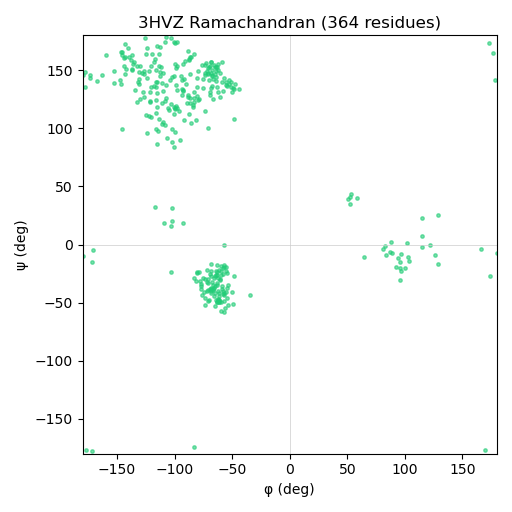3 -8.025 1.00 19.77 406 ASP D CA 1
ATOM 1542 C C . ASP D 1 16 ? 4.982 -23.145 -7.033 1.00 19.50 406 ASP D C 1
ATOM 1543 O O . ASP D 1 16 ? 5.761 -23.381 -6.102 1.00 18.76 406 ASP D O 1
ATOM 1548 N N . VAL D 1 17 ? 3.864 -23.829 -7.240 1.00 15.74 407 VAL D N 1
ATOM 1549 C CA . VAL D 1 17 ? 3.448 -24.915 -6.369 1.00 20.59 407 VAL D CA 1
ATOM 1550 C C . VAL D 1 17 ? 3.991 -26.291 -6.758 1.00 21.04 407 VAL D C 1
ATOM 1551 O O . VAL D 1 17 ? 3.845 -26.739 -7.901 1.00 23.87 407 VAL D O 1
ATOM 1555 N N . ILE D 1 18 ? 4.615 -26.962 -5.798 1.00 17.81 408 ILE D N 1
ATOM 1556 C CA . ILE D 1 18 ? 5.127 -28.296 -6.032 1.00 17.98 408 ILE D CA 1
ATOM 1557 C C . ILE D 1 18 ? 4.440 -29.212 -5.010 1.00 23.96 408 ILE D C 1
ATOM 1558 O O . ILE D 1 18 ? 4.466 -28.961 -3.795 1.00 17.95 408 ILE D O 1
ATOM 1563 N N . SER D 1 19 ? 3.764 -30.242 -5.514 1.00 17.94 409 SER D N 1
ATOM 1564 C CA . SER D 1 19 ? 3.040 -31.157 -4.637 1.00 30.62 409 SER D CA 1
ATOM 1565 C C . SER D 1 19 ? 3.833 -32.421 -4.346 1.00 29.52 409 SER D C 1
ATOM 1566 O O . SER D 1 19 ? 4.387 -33.051 -5.244 1.00 30.04 409 SER D O 1
ATOM 1569 N N . LEU D 1 20 ? 3.884 -32.780 -3.071 1.00 26.88 410 LEU D N 1
ATOM 1570 C CA . LEU D 1 20 ? 4.642 -33.941 -2.632 1.00 27.64 410 LEU D CA 1
ATOM 1571 C C . LEU D 1 20 ? 3.824 -34.809 -1.696 1.00 27.88 410 LEU D C 1
ATOM 1572 O O . LEU D 1 20 ? 2.920 -34.324 -1.011 1.00 25.45 410 LEU D O 1
ATOM 1577 N N . PRO D 1 21 ? 4.137 -36.108 -1.641 1.00 28.11 411 PRO D N 1
ATOM 1578 C CA . PRO D 1 21 ? 3.353 -36.947 -0.728 1.00 25.02 411 PRO D CA 1
ATOM 1579 C C . PRO D 1 21 ? 3.663 -36.534 0.707 1.00 22.09 411 PRO D C 1
ATOM 1580 O O . PRO D 1 21 ? 4.784 -36.117 1.000 1.00 24.50 411 PRO D O 1
ATOM 1584 N N . ILE D 1 22 ? 2.669 -36.605 1.590 1.00 26.89 412 ILE D N 1
ATOM 1585 C CA . ILE D 1 22 ? 2.882 -36.230 2.988 1.00 30.68 412 ILE D CA 1
ATOM 1586 C C . ILE D 1 22 ? 4.061 -37.037 3.519 1.00 33.33 412 ILE D C 1
ATOM 1587 O O . ILE D 1 22 ? 4.183 -38.233 3.247 1.00 32.91 412 ILE D O 1
ATOM 1592 N N . GLY D 1 23 ? 4.938 -36.370 4.258 1.00 30.74 413 GLY D N 1
ATOM 1593 C CA . GLY D 1 23 ? 6.106 -37.043 4.785 1.00 28.88 413 GLY D CA 1
ATOM 1594 C C . GLY D 1 23 ? 7.380 -36.722 4.014 1.00 33.70 413 GLY D C 1
ATOM 1595 O O . GLY D 1 23 ? 8.483 -37.058 4.466 1.00 28.30 413 GLY D O 1
ATOM 1596 N N . SER D 1 24 ? 7.247 -36.067 2.860 1.00 21.65 414 SER D N 1
ATOM 1597 C CA . SER D 1 24 ? 8.420 -35.713 2.057 1.00 18.85 414 SER D CA 1
ATOM 1598 C C . SER D 1 24 ? 9.262 -34.651 2.742 1.00 19.47 414 SER D C 1
ATOM 1599 O O . SER D 1 24 ? 8.748 -33.769 3.426 1.00 20.53 414 SER D O 1
ATOM 1602 N N . THR D 1 25 ? 10.564 -34.735 2.511 1.00 20.35 415 THR D N 1
ATOM 1603 C CA . THR D 1 25 ? 11.550 -33.831 3.084 1.00 18.61 415 THR D CA 1
ATOM 1604 C C . THR D 1 25 ? 12.017 -32.822 2.049 1.00 17.63 415 THR D C 1
ATOM 1605 O O . THR D 1 25 ? 11.614 -32.889 0.881 1.00 18.38 415 THR D O 1
ATOM 1609 N N . VAL D 1 26 ? 12.886 -31.898 2.455 1.00 11.86 416 VAL D N 1
ATOM 1610 C CA . VAL D 1 26 ? 13.380 -30.932 1.491 1.00 16.93 416 VAL D CA 1
ATOM 1611 C C . VAL D 1 26 ? 14.181 -31.662 0.408 1.00 18.51 416 VAL D C 1
ATOM 1612 O O . VAL D 1 26 ? 14.268 -31.190 -0.722 1.00 22.08 416 VAL D O 1
ATOM 1616 N N . ILE D 1 27 ? 14.748 -32.823 0.744 1.00 27.51 417 ILE D N 1
ATOM 1617 C CA . ILE D 1 27 ? 15.511 -33.593 -0.245 1.00 21.88 417 ILE D CA 1
ATOM 1618 C C . ILE D 1 27 ? 14.553 -34.021 -1.348 1.00 16.68 417 ILE D C 1
ATOM 1619 O O . ILE D 1 27 ? 14.850 -33.885 -2.539 1.00 22.86 417 ILE D O 1
ATOM 1624 N N . ASP D 1 28 ? 13.412 -34.563 -0.939 1.00 14.91 418 ASP D N 1
ATOM 1625 C CA . ASP D 1 28 ? 12.400 -34.980 -1.891 1.00 20.19 418 ASP D CA 1
ATOM 1626 C C . ASP D 1 28 ? 12.009 -33.766 -2.736 1.00 24.12 418 ASP D C 1
ATOM 1627 O O . ASP D 1 28 ? 11.814 -33.885 -3.950 1.00 22.36 418 ASP D O 1
ATOM 1632 N N . PHE D 1 29 ? 11.900 -32.605 -2.089 1.00 12.75 419 PHE D N 1
ATOM 1633 C CA . PHE D 1 29 ? 11.551 -31.370 -2.781 1.00 17.48 419 PHE D CA 1
ATOM 1634 C C . PHE D 1 29 ? 12.628 -31.013 -3.797 1.00 18.58 419 PHE D C 1
ATOM 1635 O O . PHE D 1 29 ? 12.327 -30.727 -4.950 1.00 18.79 419 PHE D O 1
ATOM 1643 N N . ALA D 1 30 ? 13.885 -31.030 -3.362 1.00 16.07 420 ALA D N 1
ATOM 1644 C CA . ALA D 1 30 ? 14.986 -30.687 -4.255 1.00 18.42 420 ALA D CA 1
ATOM 1645 C C . ALA D 1 30 ? 14.976 -31.507 -5.552 1.00 21.18 420 ALA D C 1
ATOM 1646 O O . ALA D 1 30 ? 15.027 -30.954 -6.650 1.00 17.18 420 ALA D O 1
ATOM 1648 N N . TYR D 1 31 ? 14.903 -32.825 -5.423 1.00 22.50 421 TYR D N 1
ATOM 1649 C CA . TYR D 1 31 ? 14.884 -33.689 -6.595 1.00 21.41 421 TYR D CA 1
ATOM 1650 C C . TYR D 1 31 ? 13.586 -33.541 -7.403 1.00 26.66 421 TYR D C 1
ATOM 1651 O O . TYR D 1 31 ? 13.574 -33.751 -8.620 1.00 18.80 421 TYR D O 1
ATOM 1660 N N . ALA D 1 32 ? 12.506 -33.153 -6.729 1.00 19.00 422 ALA D N 1
ATOM 1661 C CA . ALA D 1 32 ? 11.222 -32.988 -7.393 1.00 21.75 422 ALA D CA 1
ATOM 1662 C C . ALA D 1 32 ? 11.230 -31.840 -8.391 1.00 20.41 422 ALA D C 1
ATOM 1663 O O . ALA D 1 32 ? 10.641 -31.954 -9.459 1.00 22.04 422 ALA D O 1
ATOM 1665 N N . ILE D 1 33 ? 11.884 -30.732 -8.060 1.00 15.50 423 ILE D N 1
ATOM 1666 C CA . ILE D 1 33 ? 11.924 -29.623 -9.003 1.00 21.47 423 ILE D CA 1
ATOM 1667 C C . ILE D 1 33 ? 12.942 -29.919 -10.114 1.00 24.02 423 ILE D C 1
ATOM 1668 O O . ILE D 1 33 ? 12.726 -29.544 -11.267 1.00 24.93 423 ILE D O 1
ATOM 1673 N N . HIS D 1 34 ? 14.047 -30.580 -9.767 1.00 25.58 424 HIS D N 1
ATOM 1674 C CA . HIS D 1 34 ? 15.058 -30.963 -10.756 1.00 26.00 424 HIS D CA 1
ATOM 1675 C C . HIS D 1 34 ? 16.231 -31.760 -10.185 1.00 24.39 424 HIS D C 1
ATOM 1676 O O . HIS D 1 34 ? 16.778 -31.407 -9.138 1.00 22.41 424 HIS D O 1
ATOM 1683 N N . SER D 1 35 ? 16.625 -32.824 -10.882 1.00 22.00 425 SER D N 1
ATOM 1684 C CA . SER D 1 35 ? 17.756 -33.645 -10.438 1.00 28.10 425 SER D CA 1
ATOM 1685 C C . SER D 1 35 ? 18.980 -32.792 -10.125 1.00 25.28 425 SER D C 1
ATOM 1686 O O . SER D 1 35 ? 19.685 -33.034 -9.143 1.00 25.67 425 SER D O 1
ATOM 1689 N N . ALA D 1 36 ? 19.235 -31.793 -10.962 1.00 22.19 426 ALA D N 1
ATOM 1690 C CA . ALA D 1 36 ? 20.396 -30.933 -10.773 1.00 21.69 426 ALA D CA 1
ATOM 1691 C C . ALA D 1 36 ? 20.410 -30.221 -9.422 1.00 26.90 426 ALA D C 1
ATOM 1692 O O . ALA D 1 36 ? 21.469 -30.070 -8.820 1.00 33.00 426 ALA D O 1
ATOM 1694 N N . VAL D 1 37 ? 19.255 -29.776 -8.935 1.00 26.01 427 VAL D N 1
ATOM 1695 C CA . VAL D 1 37 ? 19.258 -29.095 -7.650 1.00 24.01 427 VAL D CA 1
ATOM 1696 C C . VAL D 1 37 ? 19.445 -30.110 -6.527 1.00 22.12 427 VAL D C 1
ATOM 1697 O O . VAL D 1 37 ? 20.204 -29.868 -5.589 1.00 24.34 427 VAL D O 1
ATOM 1701 N N . GLY D 1 38 ? 18.786 -31.256 -6.640 1.00 24.18 428 GLY D N 1
ATOM 1702 C CA . GLY D 1 38 ? 18.945 -32.282 -5.630 1.00 18.11 428 GLY D CA 1
ATOM 1703 C C . GLY D 1 38 ? 20.392 -32.755 -5.560 1.00 29.05 428 GLY D C 1
ATOM 1704 O O . GLY D 1 38 ? 20.954 -32.905 -4.473 1.00 21.17 428 GLY D O 1
ATOM 1705 N N . ASN D 1 39 ? 21.012 -32.978 -6.715 1.00 23.78 429 ASN D N 1
ATOM 1706 C CA . ASN D 1 39 ? 22.394 -33.446 -6.736 1.00 33.94 429 ASN D CA 1
ATOM 1707 C C . ASN D 1 39 ? 23.450 -32.423 -6.329 1.00 29.56 429 ASN D C 1
ATOM 1708 O O . ASN D 1 39 ? 24.545 -32.802 -5.935 1.00 29.40 429 ASN D O 1
ATOM 1713 N N . ARG D 1 40 ? 23.134 -31.136 -6.418 1.00 31.98 430 ARG D N 1
ATOM 1714 C CA . ARG D 1 40 ? 24.095 -30.108 -6.030 1.00 32.71 430 ARG D CA 1
ATOM 1715 C C . ARG D 1 40 ? 23.725 -29.432 -4.699 1.00 27.06 430 ARG D C 1
ATOM 1716 O O . ARG D 1 40 ? 24.341 -28.435 -4.314 1.00 26.98 430 ARG D O 1
ATOM 1732 N N . ILE D 1 42 ? 23.446 -28.525 -0.768 1.00 21.79 432 ILE D N 1
ATOM 1733 C CA . ILE D 1 42 ? 24.280 -28.597 0.426 1.00 22.92 432 ILE D CA 1
ATOM 1734 C C . ILE D 1 42 ? 23.532 -28.061 1.657 1.00 32.53 432 ILE D C 1
ATOM 1735 O O . ILE D 1 42 ? 24.022 -28.161 2.783 1.00 31.06 432 ILE D O 1
ATOM 1740 N N . GLY D 1 43 ? 22.351 -27.486 1.444 1.00 22.72 433 GLY D N 1
ATOM 1741 C CA . GLY D 1 43 ? 21.585 -26.946 2.558 1.00 27.54 433 GLY D CA 1
ATOM 1742 C C . GLY D 1 43 ? 20.191 -26.517 2.123 1.00 22.32 433 GLY D C 1
ATOM 1743 O O . GLY D 1 43 ? 19.830 -26.688 0.963 1.00 16.59 433 GLY D O 1
ATOM 1744 N N . ALA D 1 44 ? 19.412 -25.956 3.043 1.00 18.19 434 ALA D N 1
ATOM 1745 C CA . ALA D 1 44 ? 18.060 -25.521 2.719 1.00 21.84 434 ALA D CA 1
ATOM 1746 C C . ALA D 1 44 ? 17.460 -24.544 3.734 1.00 28.98 434 ALA D C 1
ATOM 1747 O O . ALA D 1 44 ? 17.724 -24.636 4.942 1.00 26.28 434 ALA D O 1
ATOM 1749 N N . LYS D 1 45 ? 16.645 -23.616 3.234 1.00 24.92 435 LYS D N 1
ATOM 1750 C CA . LYS D 1 45 ? 15.950 -22.639 4.076 1.00 27.02 435 LYS D CA 1
ATOM 1751 C C . LYS D 1 45 ? 14.450 -22.781 3.850 1.00 23.14 435 LYS D C 1
ATOM 1752 O O . LYS D 1 45 ? 13.985 -22.830 2.716 1.00 26.71 435 LYS D O 1
ATOM 1758 N N . VAL D 1 46 ? 13.697 -22.861 4.936 1.00 18.91 436 VAL D N 1
ATOM 1759 C CA . VAL D 1 46 ? 12.257 -22.989 4.847 1.00 16.15 436 VAL D CA 1
ATOM 1760 C C . VAL D 1 46 ? 11.690 -21.709 5.462 1.00 21.66 436 VAL D C 1
ATOM 1761 O O . VAL D 1 46 ? 11.934 -21.404 6.628 1.00 20.79 436 VAL D O 1
ATOM 1765 N N . ASP D 1 47 ? 10.963 -20.944 4.659 1.00 23.68 437 ASP D N 1
ATOM 1766 C CA . ASP D 1 47 ? 10.405 -19.674 5.114 1.00 23.31 437 ASP D CA 1
ATOM 1767 C C . ASP D 1 47 ? 11.517 -18.805 5.706 1.00 22.47 437 ASP D C 1
ATOM 1768 O O . ASP D 1 47 ? 11.331 -18.201 6.755 1.00 29.27 437 ASP D O 1
ATOM 1773 N N . GLY D 1 48 ? 12.673 -18.763 5.041 1.00 22.66 438 GLY D N 1
ATOM 1774 C CA . GLY D 1 48 ? 13.783 -17.934 5.500 1.00 22.08 438 GLY D CA 1
ATOM 1775 C C . GLY D 1 48 ? 14.735 -18.444 6.580 1.00 23.61 438 GLY D C 1
ATOM 1776 O O . GLY D 1 48 ? 15.760 -17.815 6.836 1.00 24.63 438 GLY D O 1
ATOM 1777 N N . ARG D 1 49 ? 14.425 -19.569 7.213 1.00 22.37 439 ARG D N 1
ATOM 1778 C CA . ARG D 1 49 ? 15.288 -20.095 8.268 1.00 28.57 439 ARG D CA 1
ATOM 1779 C C . ARG D 1 49 ? 15.959 -21.414 7.866 1.00 23.48 439 ARG D C 1
ATOM 1780 O O . ARG D 1 49 ? 15.365 -22.243 7.173 1.00 19.12 439 ARG D O 1
ATOM 1788 N N . ILE D 1 50 ? 17.194 -21.599 8.318 1.00 24.12 440 ILE D N 1
ATOM 1789 C CA . ILE D 1 50 ? 17.960 -22.801 8.022 1.00 21.91 440 ILE D CA 1
ATOM 1790 C C . ILE D 1 50 ? 17.317 -23.994 8.712 1.00 22.16 440 ILE D C 1
ATOM 1791 O O . ILE D 1 50 ? 16.906 -23.895 9.867 1.00 25.20 440 ILE D O 1
ATOM 1796 N N . VAL D 1 51 ? 17.211 -25.112 7.999 1.00 20.95 441 VAL D N 1
ATOM 1797 C CA . VAL D 1 51 ? 16.645 -26.333 8.564 1.00 15.73 441 VAL D CA 1
ATOM 1798 C C . VAL D 1 51 ? 17.529 -27.490 8.120 1.00 21.27 441 VAL D C 1
ATOM 1799 O O . VAL D 1 51 ? 18.340 -27.341 7.210 1.00 23.37 441 VAL D O 1
ATOM 1803 N N . PRO D 1 52 ? 17.412 -28.649 8.783 1.00 25.42 442 PRO D N 1
ATOM 1804 C CA . PRO D 1 52 ? 18.231 -29.793 8.383 1.00 23.64 442 PRO D CA 1
ATOM 1805 C C . PRO D 1 52 ? 17.719 -30.313 7.044 1.00 29.24 442 PRO D C 1
ATOM 1806 O O . PRO D 1 52 ? 16.538 -30.160 6.715 1.00 31.30 442 PRO D O 1
ATOM 1810 N N . ILE D 1 53 ? 18.621 -30.914 6.278 1.00 26.38 443 ILE D N 1
ATOM 1811 C CA . ILE D 1 53 ? 18.328 -31.463 4.959 1.00 30.25 443 ILE D CA 1
ATOM 1812 C C . ILE D 1 53 ? 17.153 -32.438 4.963 1.00 31.44 443 ILE D C 1
ATOM 1813 O O . ILE D 1 53 ? 16.390 -32.499 3.997 1.00 22.86 443 ILE D O 1
ATOM 1818 N N . ASP D 1 54 ? 16.997 -33.203 6.040 1.00 27.30 444 ASP D N 1
ATOM 1819 C CA . ASP D 1 54 ? 15.885 -34.139 6.082 1.00 27.44 444 ASP D CA 1
ATOM 1820 C C . ASP D 1 54 ? 14.632 -33.569 6.750 1.00 22.56 444 ASP D C 1
ATOM 1821 O O . ASP D 1 54 ? 13.740 -34.312 7.144 1.00 20.31 444 ASP D O 1
ATOM 1826 N N . TYR D 1 55 ? 14.560 -32.249 6.861 1.00 22.68 445 TYR D N 1
ATOM 1827 C CA . TYR D 1 55 ? 13.393 -31.598 7.459 1.00 24.32 445 TYR D CA 1
ATOM 1828 C C . TYR D 1 55 ? 12.143 -32.001 6.670 1.00 25.82 445 TYR D C 1
ATOM 1829 O O . TYR D 1 55 ? 12.140 -31.968 5.433 1.00 24.65 445 TYR D O 1
ATOM 1838 N N . LYS D 1 56 ? 11.096 -32.411 7.380 1.00 17.16 446 LYS D N 1
ATOM 1839 C CA . LYS D 1 56 ? 9.849 -32.807 6.732 1.00 21.17 446 LYS D CA 1
ATOM 1840 C C . LYS D 1 56 ? 9.014 -31.549 6.534 1.00 21.14 446 LYS D C 1
ATOM 1841 O O . LYS D 1 56 ? 8.689 -30.855 7.493 1.00 19.13 446 LYS D O 1
ATOM 1847 N N . VAL D 1 57 ? 8.668 -31.254 5.285 1.00 24.89 447 VAL D N 1
ATOM 1848 C CA . VAL D 1 57 ? 7.926 -30.036 4.982 1.00 16.01 447 VAL D CA 1
ATOM 1849 C C . VAL D 1 57 ? 6.421 -30.081 5.150 1.00 23.41 447 VAL D C 1
ATOM 1850 O O . VAL D 1 57 ? 5.818 -31.148 5.251 1.00 23.25 447 VAL D O 1
ATOM 1854 N N . LYS D 1 58 ? 5.815 -28.899 5.185 1.00 20.54 448 LYS D N 1
ATOM 1855 C CA . LYS D 1 58 ? 4.380 -28.815 5.319 1.00 26.10 448 LYS D CA 1
ATOM 1856 C C . LYS D 1 58 ? 3.788 -27.758 4.385 1.00 16.63 448 LYS D C 1
ATOM 1857 O O . LYS D 1 58 ? 4.438 -26.774 4.031 1.00 17.14 448 LYS D O 1
ATOM 1863 N N . THR D 1 59 ? 2.543 -27.982 3.985 1.00 13.91 449 THR D N 1
ATOM 1864 C CA . THR D 1 59 ? 1.850 -27.085 3.080 1.00 15.64 449 THR D CA 1
ATOM 1865 C C . THR D 1 59 ? 2.051 -25.613 3.432 1.00 15.81 449 THR D C 1
ATOM 1866 O O . THR D 1 59 ? 1.989 -25.217 4.600 1.00 21.94 449 THR D O 1
ATOM 1870 N N . GLY D 1 60 ? 2.341 -24.813 2.413 1.00 18.58 450 GLY D N 1
ATOM 1871 C CA . GLY D 1 60 ? 2.553 -23.387 2.622 1.00 17.38 450 GLY D CA 1
ATOM 1872 C C . GLY D 1 60 ? 4.001 -22.939 2.755 1.00 18.16 450 GLY D C 1
ATOM 1873 O O . GLY D 1 60 ? 4.317 -21.771 2.500 1.00 22.49 450 GLY D O 1
ATOM 1874 N N . GLU D 1 61 ? 4.892 -23.845 3.141 1.00 16.72 451 GLU D N 1
ATOM 1875 C CA . GLU D 1 61 ? 6.302 -23.483 3.302 1.00 16.67 451 GLU D CA 1
ATOM 1876 C C . GLU D 1 61 ? 7.038 -23.188 1.995 1.00 16.40 451 GLU D C 1
ATOM 1877 O O . GLU D 1 61 ? 6.808 -23.828 0.960 1.00 16.00 451 GLU D O 1
ATOM 1883 N N . ILE D 1 62 ? 7.910 -22.187 2.053 1.00 20.08 452 ILE D N 1
ATOM 1884 C CA . ILE D 1 62 ? 8.706 -21.790 0.904 1.00 20.97 452 ILE D CA 1
ATOM 1885 C C . ILE D 1 62 ? 10.077 -22.457 1.078 1.00 18.12 452 ILE D C 1
ATOM 1886 O O . ILE D 1 62 ? 10.792 -22.187 2.045 1.00 20.10 452 ILE D O 1
ATOM 1891 N N . ILE D 1 63 ? 10.419 -23.337 0.139 1.00 19.82 453 ILE D N 1
ATOM 1892 C CA . ILE D 1 63 ? 11.670 -24.090 0.189 1.00 19.31 453 ILE D CA 1
ATOM 1893 C C . ILE D 1 63 ? 12.759 -23.529 -0.702 1.00 15.66 453 ILE D C 1
ATOM 1894 O O . ILE D 1 63 ? 12.659 -23.571 -1.929 1.00 16.32 453 ILE D O 1
ATOM 1899 N N . ASP D 1 64 ? 13.800 -23.003 -0.078 1.00 12.28 454 ASP D N 1
ATOM 1900 C CA . ASP D 1 64 ? 14.916 -22.432 -0.814 1.00 18.73 454 ASP D CA 1
ATOM 1901 C C . ASP D 1 64 ? 16.115 -23.373 -0.670 1.00 23.17 454 ASP D C 1
ATOM 1902 O O . ASP D 1 64 ? 16.759 -23.412 0.379 1.00 22.28 454 ASP D O 1
ATOM 1907 N N . VAL D 1 65 ? 16.400 -24.144 -1.717 1.00 19.95 455 VAL D N 1
ATOM 1908 C CA . VAL D 1 65 ? 17.519 -25.092 -1.683 1.00 19.11 455 VAL D CA 1
ATOM 1909 C C . VAL D 1 65 ? 18.854 -24.395 -1.950 1.00 18.45 455 VAL D C 1
ATOM 1910 O O . VAL D 1 65 ? 18.997 -23.668 -2.929 1.00 21.11 455 VAL D O 1
ATOM 1914 N N . LEU D 1 66 ? 19.822 -24.599 -1.063 1.00 18.05 456 LEU D N 1
ATOM 1915 C CA . LEU D 1 66 ? 21.142 -24.007 -1.235 1.00 23.14 456 LEU D CA 1
ATOM 1916 C C . LEU D 1 66 ? 22.007 -25.042 -1.948 1.00 26.99 456 LEU D C 1
ATOM 1917 O O . LEU D 1 66 ? 22.071 -26.205 -1.536 1.00 15.99 456 LEU D O 1
ATOM 1922 N N . THR D 1 67 ? 22.646 -24.617 -3.032 1.00 25.65 457 THR D N 1
ATOM 1923 C CA . THR D 1 67 ? 23.509 -25.498 -3.809 1.00 30.68 457 THR D CA 1
ATOM 1924 C C . THR D 1 67 ? 24.920 -24.924 -3.810 1.00 37.38 457 THR D C 1
ATOM 1925 O O . THR D 1 67 ? 25.129 -23.755 -3.483 1.00 32.62 457 THR D O 1
ATOM 1929 N N . THR D 1 68 ? 25.881 -25.755 -4.188 1.00 39.46 458 THR D N 1
ATOM 1930 C CA . THR D 1 68 ? 27.277 -25.354 -4.231 1.00 52.58 458 THR D CA 1
ATOM 1931 C C . THR D 1 68 ? 27.619 -24.458 -5.419 1.00 55.44 458 THR D C 1
ATOM 1932 O O . THR D 1 68 ? 27.220 -24.730 -6.555 1.00 52.91 458 THR D O 1
ATOM 1936 N N . LYS D 1 69 ? 28.371 -23.393 -5.144 1.00 59.88 459 LYS D N 1
ATOM 1937 C CA . LYS D 1 69 ? 28.794 -22.442 -6.175 1.00 67.47 459 LYS D CA 1
ATOM 1938 C C . LYS D 1 69 ? 29.664 -23.082 -7.265 1.00 69.77 459 LYS D C 1
ATOM 1939 O O . LYS D 1 69 ? 29.466 -22.736 -8.456 1.00 71.28 459 LYS D O 1
ATOM 1945 N N . GLU E 1 7 ? 13.969 -48.848 -22.471 1.00 83.89 397 GLU E N 1
ATOM 1946 C CA . GLU E 1 7 ? 14.854 -47.994 -23.315 1.00 84.20 397 GLU E CA 1
ATOM 1947 C C . GLU E 1 7 ? 16.322 -48.316 -23.035 1.00 82.66 397 GLU E C 1
ATOM 1948 O O . GLU E 1 7 ? 16.826 -48.045 -21.944 1.00 81.00 397 GLU E O 1
ATOM 1954 N N . VAL E 1 8 ? 17.003 -48.900 -24.019 1.00 81.37 398 VAL E N 1
ATOM 1955 C CA . VAL E 1 8 ? 18.413 -49.250 -23.866 1.00 79.01 398 VAL E CA 1
ATOM 1956 C C . VAL E 1 8 ? 19.323 -48.090 -24.253 1.00 80.04 398 VAL E C 1
ATOM 1957 O O . VAL E 1 8 ? 18.919 -47.186 -24.986 1.00 78.04 398 VAL E O 1
ATOM 1961 N N . PHE E 1 9 ? 20.554 -48.121 -23.754 1.00 80.39 399 PHE E N 1
ATOM 1962 C CA . PHE E 1 9 ? 21.522 -47.072 -24.040 1.00 79.37 399 PHE E CA 1
ATOM 1963 C C . PHE E 1 9 ? 22.795 -47.651 -24.646 1.00 80.96 399 PHE E C 1
ATOM 1964 O O . PHE E 1 9 ? 23.681 -48.110 -23.923 1.00 84.47 399 PHE E O 1
ATOM 1972 N N . VAL E 1 10 ? 22.879 -47.631 -25.974 1.00 80.80 400 VAL E N 1
ATOM 1973 C CA . VAL E 1 10 ? 24.048 -48.144 -26.684 1.00 78.12 400 VAL E CA 1
ATOM 1974 C C . VAL E 1 10 ? 25.092 -47.046 -26.848 1.00 77.79 400 VAL E C 1
ATOM 1975 O O . VAL E 1 10 ? 24.801 -45.867 -26.640 1.00 74.75 400 VAL E O 1
ATOM 1979 N N . PHE E 1 11 ? 26.308 -47.433 -27.223 1.00 77.24 401 PHE E N 1
ATOM 1980 C CA . PHE E 1 11 ? 27.380 -46.461 -27.401 1.00 77.29 401 PHE E CA 1
ATOM 1981 C C . PHE E 1 11 ? 27.943 -46.365 -28.809 1.00 76.69 401 PHE E C 1
ATOM 1982 O O . PHE E 1 11 ? 27.843 -47.296 -29.610 1.00 75.34 401 PHE E O 1
ATOM 1990 N N . THR E 1 12 ? 28.536 -45.211 -29.091 1.00 73.82 402 THR E N 1
ATOM 1991 C CA . THR E 1 12 ? 29.167 -44.942 -30.372 1.00 72.16 402 THR E CA 1
ATOM 1992 C C . THR E 1 12 ? 30.631 -45.296 -30.166 1.00 69.03 402 THR E C 1
ATOM 1993 O O . THR E 1 12 ? 31.173 -45.105 -29.075 1.00 65.77 402 THR E O 1
ATOM 1997 N N . PRO E 1 13 ? 31.291 -45.830 -31.203 1.00 64.81 403 PRO E N 1
ATOM 1998 C CA . PRO E 1 13 ? 32.703 -46.186 -31.054 1.00 64.83 403 PRO E CA 1
ATOM 1999 C C . PRO E 1 13 ? 33.566 -45.002 -30.619 1.00 64.63 403 PRO E C 1
ATOM 2000 O O . PRO E 1 13 ? 34.776 -45.137 -30.436 1.00 65.00 403 PRO E O 1
ATOM 2004 N N . LYS E 1 14 ? 32.933 -43.846 -30.447 1.00 63.16 404 LYS E N 1
ATOM 2005 C CA . LYS E 1 14 ? 33.635 -42.640 -30.032 1.00 66.87 404 LYS E CA 1
ATOM 2006 C C . LYS E 1 14 ? 33.407 -42.338 -28.550 1.00 67.24 404 LYS E C 1
ATOM 2007 O O . LYS E 1 14 ? 34.215 -41.659 -27.913 1.00 65.56 404 LYS E O 1
ATOM 2013 N N . GLY E 1 15 ? 32.305 -42.843 -28.004 1.00 68.07 405 GLY E N 1
ATOM 2014 C CA . GLY E 1 15 ? 32.010 -42.614 -26.600 1.00 66.30 405 GLY E CA 1
ATOM 2015 C C . GLY E 1 15 ? 30.763 -41.783 -26.372 1.00 64.87 405 GLY E C 1
ATOM 2016 O O . GLY E 1 15 ? 30.607 -41.162 -25.321 1.00 68.58 405 GLY E O 1
ATOM 2017 N N . ASP E 1 16 ? 29.877 -41.769 -27.362 1.00 68.90 406 ASP E N 1
ATOM 2018 C CA . ASP E 1 16 ? 28.623 -41.018 -27.282 1.00 64.70 406 ASP E CA 1
ATOM 2019 C C . ASP E 1 16 ? 27.480 -42.020 -27.174 1.00 62.20 406 ASP E C 1
ATOM 2020 O O . ASP E 1 16 ? 27.420 -42.980 -27.939 1.00 60.33 406 ASP E O 1
ATOM 2025 N N . VAL E 1 17 ? 26.573 -41.795 -26.230 1.00 62.73 407 VAL E N 1
ATOM 2026 C CA . VAL E 1 17 ? 25.453 -42.706 -26.025 1.00 61.47 407 VAL E CA 1
ATOM 2027 C C . VAL E 1 17 ? 24.181 -42.333 -26.782 1.00 56.05 407 VAL E C 1
ATOM 2028 O O . VAL E 1 17 ? 23.736 -41.182 -26.752 1.00 49.99 407 VAL E O 1
ATOM 2032 N N . ILE E 1 18 ? 23.602 -43.327 -27.453 1.00 56.15 408 ILE E N 1
ATOM 2033 C CA . ILE E 1 18 ? 22.368 -43.150 -28.215 1.00 59.01 408 ILE E CA 1
ATOM 2034 C C . ILE E 1 18 ? 21.225 -43.911 -27.535 1.00 64.62 408 ILE E C 1
ATOM 2035 O O . ILE E 1 18 ? 21.300 -45.126 -27.332 1.00 62.06 408 ILE E O 1
ATOM 2040 N N . SER E 1 19 ? 20.174 -43.179 -27.176 1.00 66.49 409 SER E N 1
ATOM 2041 C CA . SER E 1 19 ? 19.011 -43.758 -26.517 1.00 68.88 409 SER E CA 1
ATOM 2042 C C . SER E 1 19 ? 18.068 -44.367 -27.543 1.00 69.64 409 SER E C 1
ATOM 2043 O O . SER E 1 19 ? 17.728 -43.733 -28.541 1.00 72.15 409 SER E O 1
ATOM 2046 N N . LEU E 1 20 ? 17.654 -45.601 -27.288 1.00 71.21 410 LEU E N 1
ATOM 2047 C CA . LEU E 1 20 ? 16.750 -46.314 -28.180 1.00 75.45 410 LEU E CA 1
ATOM 2048 C C . LEU E 1 20 ? 15.843 -47.216 -27.355 1.00 78.73 410 LEU E C 1
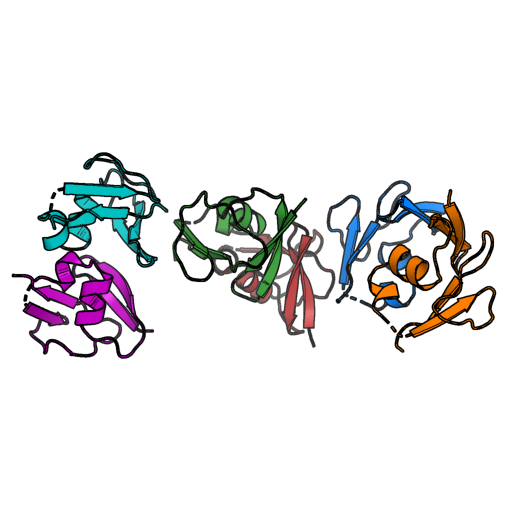ATOM 2049 O O . LEU E 1 20 ? 16.297 -47.862 -26.408 1.00 83.31 410 LEU E O 1
ATOM 2054 N N . PRO E 1 21 ? 14.547 -47.276 -27.699 1.00 77.79 411 PRO E N 1
ATOM 2055 C CA . PRO E 1 21 ? 13.647 -48.140 -26.930 1.00 77.46 411 PRO E CA 1
ATOM 2056 C C . PRO E 1 21 ? 14.112 -49.594 -27.014 1.00 78.11 411 PRO E C 1
ATOM 2057 O O . PRO E 1 21 ? 14.676 -50.011 -28.027 1.00 77.49 411 PRO E O 1
ATOM 2061 N N . ILE E 1 22 ? 13.884 -50.361 -25.952 1.00 80.28 412 ILE E N 1
ATOM 2062 C CA . ILE E 1 22 ? 14.294 -51.762 -25.930 1.00 82.17 412 ILE E CA 1
ATOM 2063 C C . ILE E 1 22 ? 13.642 -52.533 -27.078 1.00 79.80 412 ILE E C 1
ATOM 2064 O O . ILE E 1 22 ? 12.471 -52.322 -27.395 1.00 73.52 412 ILE E O 1
ATOM 2069 N N . GLY E 1 23 ? 14.410 -53.423 -27.699 1.00 82.10 413 GLY E N 1
ATOM 2070 C CA . GLY E 1 23 ? 13.892 -54.204 -28.807 1.00 85.18 413 GLY E CA 1
ATOM 2071 C C . GLY E 1 23 ? 14.397 -53.687 -30.141 1.00 89.01 413 GLY E C 1
ATOM 2072 O O . GLY E 1 23 ? 14.277 -54.361 -31.166 1.00 89.16 413 GLY E O 1
ATOM 2073 N N . SER E 1 24 ? 14.965 -52.483 -30.124 1.00 91.72 414 SER E N 1
ATOM 2074 C CA . SER E 1 24 ? 15.499 -51.855 -31.331 1.00 90.26 414 SER E CA 1
ATOM 2075 C C . SER E 1 24 ? 16.747 -52.578 -31.829 1.00 89.47 414 SER E C 1
ATOM 2076 O O . SER E 1 24 ? 17.669 -52.855 -31.059 1.00 90.37 414 SER E O 1
ATOM 2079 N N . THR E 1 25 ? 16.768 -52.877 -33.123 1.00 87.30 415 THR E N 1
ATOM 2080 C CA . THR E 1 25 ? 17.895 -53.567 -33.740 1.00 85.28 415 THR E CA 1
ATOM 2081 C C . THR E 1 25 ? 19.000 -52.579 -34.095 1.00 82.96 415 THR E C 1
ATOM 2082 O O . THR E 1 25 ? 18.915 -51.396 -33.764 1.00 85.28 415 THR E O 1
ATOM 2086 N N . VAL E 1 26 ? 20.036 -53.070 -34.767 1.00 80.33 416 VAL E N 1
ATOM 2087 C CA . VAL E 1 26 ? 21.155 -52.228 -35.174 1.00 77.31 416 VAL E CA 1
ATOM 2088 C C . VAL E 1 26 ? 20.712 -51.234 -36.245 1.00 76.30 416 VAL E C 1
ATOM 2089 O O . VAL E 1 26 ? 21.338 -50.190 -36.435 1.00 72.18 416 VAL E O 1
ATOM 2093 N N . ILE E 1 27 ? 19.631 -51.572 -36.943 1.00 77.03 417 ILE E N 1
ATOM 2094 C CA . ILE E 1 27 ? 19.078 -50.715 -37.988 1.00 73.46 417 ILE E CA 1
ATOM 2095 C C . ILE E 1 27 ? 18.493 -49.461 -37.344 1.00 75.95 417 ILE E C 1
ATOM 2096 O O . ILE E 1 27 ? 18.654 -48.353 -37.860 1.00 78.23 417 ILE E O 1
ATOM 2101 N N . ASP E 1 28 ? 17.812 -49.644 -36.216 1.00 73.31 418 ASP E N 1
ATOM 2102 C CA . ASP E 1 28 ? 17.216 -48.526 -35.493 1.00 73.13 418 ASP E CA 1
ATOM 2103 C C . ASP E 1 28 ? 18.325 -47.610 -34.986 1.00 69.88 418 ASP E C 1
ATOM 2104 O O . ASP E 1 28 ? 18.120 -46.409 -34.802 1.00 66.09 418 ASP E O 1
ATOM 2109 N N . PHE E 1 29 ? 19.499 -48.194 -34.765 1.00 62.74 419 PHE E N 1
ATOM 2110 C CA . PHE E 1 29 ? 20.657 -47.451 -34.288 1.00 61.52 419 PHE E CA 1
ATOM 2111 C C . PHE E 1 29 ? 21.285 -46.644 -35.419 1.00 63.95 419 PHE E C 1
ATOM 2112 O O . PHE E 1 29 ? 21.744 -45.519 -35.211 1.00 61.64 419 PHE E O 1
ATOM 2120 N N . ALA E 1 30 ? 21.304 -47.228 -36.614 1.00 63.47 420 ALA E N 1
ATOM 2121 C CA . ALA E 1 30 ? 21.873 -46.562 -37.778 1.00 62.95 420 ALA E CA 1
ATOM 2122 C C . ALA E 1 30 ? 21.069 -45.314 -38.145 1.00 59.28 420 ALA E C 1
ATOM 2123 O O . ALA E 1 30 ? 21.630 -44.227 -38.278 1.00 58.22 420 ALA E O 1
ATOM 2125 N N . TYR E 1 31 ? 19.757 -45.470 -38.301 1.00 54.04 421 TYR E N 1
ATOM 2126 C CA . TYR E 1 31 ? 18.896 -44.344 -38.651 1.00 55.87 421 TYR E 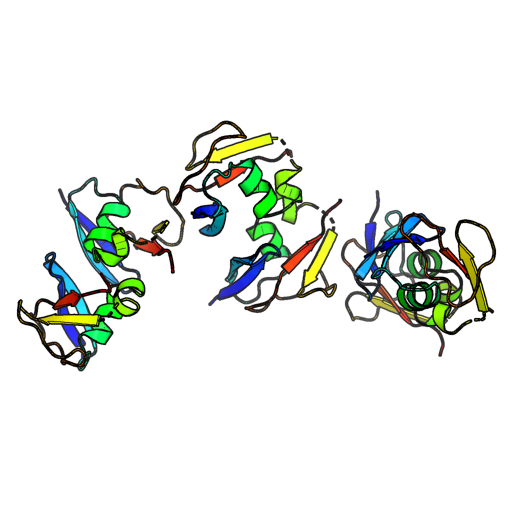CA 1
ATOM 2127 C C . TYR E 1 31 ? 18.787 -43.327 -37.519 1.00 54.66 421 TYR E C 1
ATOM 2128 O O . TYR E 1 31 ? 18.365 -42.189 -37.731 1.00 50.82 421 TYR E O 1
ATOM 2137 N N . ALA E 1 32 ? 19.173 -43.744 -36.317 1.00 53.86 422 ALA E N 1
ATOM 2138 C CA . ALA E 1 32 ? 19.140 -42.867 -35.153 1.00 53.42 422 ALA E CA 1
ATOM 2139 C C . ALA E 1 32 ? 20.326 -41.909 -35.252 1.00 52.74 422 ALA E C 1
ATOM 2140 O O . ALA E 1 32 ? 20.193 -40.713 -34.998 1.00 49.67 422 ALA E O 1
ATOM 2142 N N . ILE E 1 33 ? 21.485 -42.453 -35.621 1.00 54.83 423 ILE E N 1
ATOM 2143 C CA . ILE E 1 33 ? 22.709 -41.670 -35.784 1.00 57.61 423 ILE E CA 1
ATOM 2144 C C . ILE E 1 33 ? 22.523 -40.656 -36.916 1.00 54.67 423 ILE E C 1
ATOM 2145 O O . ILE E 1 33 ? 22.804 -39.468 -36.757 1.00 55.44 423 ILE E O 1
ATOM 2150 N N . HIS E 1 34 ? 22.041 -41.139 -38.056 1.00 52.66 424 HIS E N 1
ATOM 2151 C CA . HIS E 1 34 ? 21.795 -40.290 -39.217 1.00 47.74 424 HIS E CA 1
ATOM 2152 C C . HIS E 1 34 ? 21.237 -41.151 -40.340 1.00 45.76 424 HIS E C 1
ATOM 2153 O O . HIS E 1 34 ? 21.613 -42.312 -40.483 1.00 43.52 424 HIS E O 1
ATOM 2160 N N . SER E 1 35 ? 20.347 -40.580 -41.140 1.00 48.63 425 SER E N 1
ATOM 2161 C CA . SER E 1 35 ? 19.757 -41.323 -42.243 1.00 54.47 425 SER E CA 1
ATOM 2162 C C . SER E 1 35 ? 20.825 -41.790 -43.232 1.00 56.07 425 SER E C 1
ATOM 2163 O O . SER E 1 35 ? 20.672 -42.831 -43.864 1.00 56.01 425 SER E O 1
ATOM 2166 N N . ALA E 1 36 ? 21.906 -41.024 -43.359 1.00 57.89 426 ALA E N 1
ATOM 2167 C CA . ALA E 1 36 ? 22.982 -41.375 -44.282 1.00 60.19 426 ALA E CA 1
ATOM 2168 C C . ALA E 1 36 ? 23.551 -42.754 -43.981 1.00 61.17 426 ALA E C 1
ATOM 2169 O O . ALA E 1 36 ? 23.546 -43.635 -44.839 1.00 68.41 426 ALA E O 1
ATOM 2171 N N . VAL E 1 37 ? 24.043 -42.940 -42.761 1.00 61.19 427 VAL E N 1
ATOM 2172 C CA . VAL E 1 37 ? 24.616 -44.220 -42.368 1.00 65.07 427 VAL E CA 1
ATOM 2173 C C . VAL E 1 37 ? 23.584 -45.346 -42.451 1.00 62.26 427 VAL E C 1
ATOM 2174 O O . VAL E 1 37 ? 23.935 -46.496 -42.711 1.00 60.98 427 VAL E O 1
ATOM 2178 N N . GLY E 1 38 ? 22.314 -45.010 -42.248 1.00 61.73 428 GLY E N 1
ATOM 2179 C CA . GLY E 1 38 ? 21.267 -46.014 -42.303 1.00 64.58 428 GLY E CA 1
ATOM 2180 C C . GLY E 1 38 ? 20.970 -46.517 -43.704 1.00 69.02 428 GLY E C 1
ATOM 2181 O O . GLY E 1 38 ? 20.607 -47.679 -43.891 1.00 72.42 428 GLY E O 1
ATOM 2182 N N . ASN E 1 39 ? 21.127 -45.639 -44.690 1.00 70.53 429 ASN E N 1
ATOM 2183 C CA . ASN E 1 39 ? 20.874 -45.980 -46.086 1.00 70.10 429 ASN E CA 1
ATOM 2184 C C . ASN E 1 39 ? 22.054 -46.706 -46.727 1.00 72.18 429 ASN E C 1
ATOM 2185 O O . ASN E 1 39 ? 21.871 -47.536 -47.618 1.00 74.99 429 ASN E O 1
ATOM 2190 N N . ARG E 1 40 ? 23.263 -46.389 -46.274 1.00 71.92 430 ARG E N 1
ATOM 2191 C CA . ARG E 1 40 ? 24.470 -47.013 -46.811 1.00 70.82 430 ARG E CA 1
ATOM 2192 C C . ARG E 1 40 ? 24.893 -48.200 -45.950 1.00 70.06 430 ARG E C 1
ATOM 2193 O O . ARG E 1 40 ? 25.975 -48.761 -46.129 1.00 64.43 430 ARG E O 1
ATOM 2209 N N . ILE E 1 42 ? 25.307 -51.861 -44.426 1.00 77.81 432 ILE E N 1
ATOM 2210 C CA . ILE E 1 42 ? 25.465 -53.189 -45.009 1.00 78.22 432 ILE E CA 1
ATOM 2211 C C . ILE E 1 42 ? 25.924 -54.214 -43.973 1.00 79.70 432 ILE E C 1
ATOM 2212 O O . ILE E 1 42 ? 26.030 -55.402 -44.272 1.00 81.05 432 ILE E O 1
ATOM 2217 N N . GLY E 1 43 ? 26.188 -53.748 -42.756 1.00 79.94 433 GLY E N 1
ATOM 2218 C CA . GLY E 1 43 ? 26.629 -54.641 -41.698 1.00 79.85 433 GLY E CA 1
ATOM 2219 C C . GLY E 1 43 ? 26.954 -53.887 -40.423 1.00 78.59 433 GLY E C 1
ATOM 2220 O O . GLY E 1 43 ? 27.111 -52.666 -40.444 1.00 79.10 433 GLY E O 1
ATOM 2221 N N . ALA E 1 44 ? 27.057 -54.607 -39.311 1.00 76.00 434 ALA E N 1
ATOM 2222 C CA . ALA E 1 44 ? 27.363 -53.979 -38.031 1.00 75.41 434 ALA E CA 1
ATOM 2223 C C . ALA E 1 44 ? 28.328 -54.816 -37.204 1.00 75.15 434 ALA E C 1
ATOM 2224 O O . ALA E 1 44 ? 28.614 -55.964 -37.538 1.00 77.20 434 ALA E O 1
ATOM 2226 N N . LYS E 1 45 ? 28.830 -54.225 -36.124 1.00 77.88 435 LYS E N 1
ATOM 2227 C CA . LYS E 1 45 ? 29.764 -54.899 -35.227 1.00 83.27 435 LYS E CA 1
ATOM 2228 C C . LYS E 1 45 ? 29.548 -54.464 -33.780 1.00 86.46 435 LYS E C 1
ATOM 2229 O O . LYS E 1 45 ? 30.027 -53.405 -33.369 1.00 92.41 435 LYS E O 1
ATOM 2235 N N . VAL E 1 46 ? 28.837 -55.280 -33.007 1.00 85.42 436 VAL E N 1
ATOM 2236 C CA . VAL E 1 46 ? 28.580 -54.958 -31.607 1.00 81.29 436 VAL E CA 1
ATOM 2237 C C . VAL E 1 46 ? 29.757 -55.367 -30.721 1.00 80.59 436 VAL E C 1
ATOM 2238 O O . VAL E 1 46 ? 30.169 -56.527 -30.710 1.00 79.43 436 VAL E O 1
ATOM 2242 N N . ASP E 1 47 ? 30.303 -54.398 -29.991 1.00 81.34 437 ASP E N 1
ATOM 2243 C CA . ASP E 1 47 ? 31.433 -54.630 -29.096 1.00 81.95 437 ASP E CA 1
ATOM 2244 C C . ASP E 1 47 ? 32.701 -55.054 -29.830 1.00 79.25 437 ASP E C 1
ATOM 2245 O O . ASP E 1 47 ? 33.782 -55.088 -29.242 1.00 76.20 437 ASP E O 1
ATOM 2250 N N . GLY E 1 48 ? 32.567 -55.375 -31.113 1.00 75.05 438 GLY E N 1
ATOM 2251 C CA . GLY E 1 48 ? 33.724 -55.777 -31.889 1.00 76.53 438 GLY E CA 1
ATOM 2252 C C . GLY E 1 48 ? 33.564 -57.083 -32.644 1.00 77.97 438 GLY E C 1
ATOM 2253 O O . GLY E 1 48 ? 34.553 -57.754 -32.941 1.00 76.00 438 GLY E O 1
ATOM 2254 N N . ARG E 1 49 ? 32.325 -57.449 -32.958 1.00 79.59 439 ARG E N 1
ATOM 2255 C CA . ARG E 1 49 ? 32.064 -58.686 -33.689 1.00 82.49 439 ARG E CA 1
ATOM 2256 C C . ARG E 1 49 ? 30.848 -58.561 -34.601 1.00 80.82 439 ARG E C 1
ATOM 2257 O O . ARG E 1 49 ? 29.845 -57.942 -34.243 1.00 81.02 439 ARG E O 1
ATOM 2265 N N . ILE E 1 50 ? 30.950 -59.160 -35.782 1.00 81.93 440 ILE E N 1
ATOM 2266 C CA . ILE E 1 50 ? 29.877 -59.130 -36.772 1.00 86.15 440 ILE E CA 1
ATOM 2267 C C . ILE E 1 50 ? 28.566 -59.694 -36.215 1.00 88.54 440 ILE E C 1
ATOM 2268 O O . ILE E 1 50 ? 28.573 -60.645 -35.431 1.00 93.46 440 ILE E O 1
ATOM 2273 N N . VAL E 1 51 ? 27.447 -59.098 -36.618 1.00 88.41 441 VAL E N 1
ATOM 2274 C CA . VAL E 1 51 ? 26.126 -59.540 -36.175 1.00 86.99 441 VAL E CA 1
ATOM 2275 C C . VAL E 1 51 ? 25.097 -59.358 -37.288 1.00 88.90 441 VAL E C 1
ATOM 2276 O O . VAL E 1 51 ? 25.354 -58.663 -38.272 1.00 91.29 441 VAL E O 1
ATOM 2280 N N . PRO E 1 52 ? 23.915 -59.985 -37.149 1.00 88.57 442 PRO E N 1
ATOM 2281 C CA . PRO E 1 52 ? 22.865 -59.873 -38.165 1.00 87.49 442 PRO E CA 1
ATOM 2282 C C . PRO E 1 52 ? 22.302 -58.461 -38.285 1.00 87.32 442 PRO E C 1
ATOM 2283 O O . PRO E 1 52 ? 22.342 -57.679 -37.334 1.00 82.50 442 PRO E O 1
ATOM 2287 N N . ILE E 1 53 ? 21.776 -58.154 -39.467 1.00 89.42 443 ILE E N 1
ATOM 2288 C CA . ILE E 1 53 ? 21.212 -56.840 -39.767 1.00 90.63 443 ILE E CA 1
ATOM 2289 C C . ILE E 1 53 ? 20.074 -56.441 -38.825 1.00 93.39 443 ILE E C 1
ATOM 2290 O O . ILE E 1 53 ? 19.812 -55.253 -38.625 1.00 92.70 443 ILE E O 1
ATOM 2295 N N . ASP E 1 54 ? 19.398 -57.428 -38.244 1.00 93.09 444 ASP E N 1
ATOM 2296 C CA . ASP E 1 54 ? 18.289 -57.133 -37.340 1.00 91.70 444 ASP E CA 1
ATOM 2297 C C . ASP E 1 54 ? 18.522 -57.606 -35.906 1.00 89.98 444 ASP E C 1
ATOM 2298 O O . ASP E 1 54 ? 17.578 -57.964 -35.199 1.00 84.19 444 ASP E O 1
ATOM 2303 N N . TYR E 1 55 ? 19.783 -57.594 -35.481 1.00 90.04 445 TYR E N 1
ATOM 2304 C CA . TYR E 1 55 ? 20.139 -58.003 -34.126 1.00 92.39 445 TYR E CA 1
ATOM 2305 C C . TYR E 1 55 ? 19.722 -56.936 -33.122 1.00 93.56 445 TYR E C 1
ATOM 2306 O O . TYR E 1 55 ? 20.251 -55.824 -33.135 1.00 96.10 445 TYR E O 1
ATOM 2315 N N . LYS E 1 56 ? 18.773 -57.276 -32.254 1.00 92.77 446 LYS E N 1
ATOM 2316 C CA . LYS E 1 56 ? 18.298 -56.340 -31.241 1.00 88.66 446 LYS E CA 1
ATOM 2317 C C . LYS E 1 56 ? 19.353 -56.118 -30.162 1.00 85.31 446 LYS E C 1
ATOM 2318 O O . LYS E 1 56 ? 19.531 -56.934 -29.255 1.00 84.32 446 LYS E O 1
ATOM 2324 N N . VAL E 1 57 ? 20.051 -54.994 -30.284 1.00 84.77 447 VAL E N 1
ATOM 2325 C CA . VAL E 1 57 ? 21.116 -54.615 -29.367 1.00 85.68 447 VAL E CA 1
ATOM 2326 C C . VAL E 1 57 ? 20.602 -54.267 -27.970 1.00 84.88 447 VAL E C 1
ATOM 2327 O O . VAL E 1 57 ? 19.436 -53.907 -27.794 1.00 81.56 447 VAL E O 1
ATOM 2331 N N . LYS E 1 58 ? 21.487 -54.378 -26.983 1.00 84.47 448 LYS E N 1
ATOM 2332 C CA . LYS E 1 58 ? 21.147 -54.079 -25.597 1.00 83.03 448 LYS E CA 1
ATOM 2333 C C . LYS E 1 58 ? 22.111 -53.044 -25.015 1.00 81.03 448 LYS E C 1
ATOM 2334 O O . LYS E 1 58 ? 23.177 -52.791 -25.577 1.00 78.80 448 LYS E O 1
ATOM 2340 N N . THR E 1 59 ? 21.723 -52.453 -23.887 1.00 79.00 449 THR E N 1
ATOM 2341 C CA . THR E 1 59 ? 22.517 -51.427 -23.211 1.00 75.33 449 THR E CA 1
ATOM 2342 C C . THR E 1 59 ? 23.972 -51.823 -22.966 1.00 74.40 449 THR E C 1
ATOM 2343 O O . THR E 1 59 ? 24.265 -52.965 -22.613 1.00 76.94 449 THR E O 1
ATOM 2347 N N . GLY E 1 60 ? 24.878 -50.868 -23.157 1.00 72.67 450 GLY E N 1
ATOM 2348 C CA . GLY E 1 60 ? 26.288 -51.133 -22.939 1.00 72.05 450 GLY E CA 1
ATOM 2349 C C . GLY E 1 60 ? 27.078 -51.508 -24.179 1.00 73.99 450 GLY E C 1
ATOM 2350 O O . GLY E 1 60 ? 28.273 -51.223 -24.260 1.00 75.84 450 GLY E O 1
ATOM 2351 N N . GLU E 1 61 ? 26.424 -52.145 -25.147 1.00 75.52 451 GLU E N 1
ATOM 2352 C CA . GLU E 1 61 ? 27.100 -52.558 -26.375 1.00 80.33 451 GLU E CA 1
ATOM 2353 C C . GLU E 1 61 ? 27.517 -51.387 -27.269 1.00 82.90 451 GLU E C 1
ATOM 2354 O O . GLU E 1 61 ? 26.742 -50.457 -27.502 1.00 82.53 451 GLU E O 1
ATOM 2360 N N . ILE E 1 62 ? 28.752 -51.447 -27.763 1.00 80.83 452 ILE E N 1
ATOM 2361 C CA . ILE E 1 62 ? 29.294 -50.411 -28.639 1.00 78.94 452 ILE E CA 1
ATOM 2362 C C . ILE E 1 62 ? 29.017 -50.813 -30.083 1.00 79.26 452 ILE E C 1
ATOM 2363 O O . ILE E 1 62 ? 29.652 -51.724 -30.614 1.00 79.48 452 ILE E O 1
ATOM 2368 N N . ILE E 1 63 ? 28.072 -50.132 -30.719 1.00 77.50 453 ILE E N 1
ATOM 2369 C CA . ILE E 1 63 ? 27.713 -50.447 -32.095 1.00 78.65 453 ILE E CA 1
ATOM 2370 C C . ILE E 1 63 ? 28.529 -49.682 -33.130 1.00 80.04 453 ILE E C 1
ATOM 2371 O O . ILE E 1 63 ? 28.539 -48.451 -33.147 1.00 83.53 453 ILE E O 1
ATOM 2376 N N . ASP E 1 64 ? 29.205 -50.428 -33.996 1.00 81.17 454 ASP E N 1
ATOM 2377 C CA . ASP E 1 64 ? 30.030 -49.854 -35.055 1.00 80.27 454 ASP E CA 1
ATOM 2378 C C . ASP E 1 64 ? 29.421 -50.232 -36.404 1.00 79.43 454 ASP 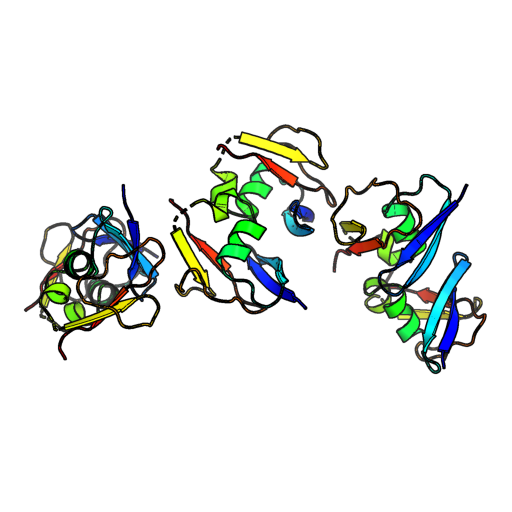E C 1
ATOM 2379 O O . ASP E 1 64 ? 29.798 -51.241 -37.000 1.00 82.40 454 ASP E O 1
ATOM 2384 N N . VAL E 1 65 ? 28.476 -49.426 -36.880 1.00 77.04 455 VAL E N 1
ATOM 2385 C CA . VAL E 1 65 ? 27.813 -49.694 -38.155 1.00 75.40 455 VAL E CA 1
ATOM 2386 C C . VAL E 1 65 ? 28.796 -49.614 -39.322 1.00 76.14 455 VAL E C 1
ATOM 2387 O O . VAL E 1 65 ? 29.678 -48.754 -39.345 1.00 72.63 455 VAL E O 1
ATOM 2391 N N . LEU E 1 66 ? 28.641 -50.519 -40.286 1.00 77.61 456 LEU E N 1
ATOM 2392 C CA . LEU E 1 66 ? 29.506 -50.546 -41.461 1.00 77.33 456 LEU E CA 1
ATOM 2393 C C . LEU E 1 66 ? 28.746 -50.055 -42.689 1.00 75.52 456 LEU E C 1
ATOM 2394 O O . LEU E 1 66 ? 27.665 -50.556 -43.008 1.00 71.04 456 LEU E O 1
ATOM 2399 N N . THR E 1 67 ? 29.316 -49.066 -43.369 1.00 73.34 457 THR E N 1
ATOM 2400 C CA . THR E 1 67 ? 28.702 -48.499 -44.563 1.00 73.19 457 THR E CA 1
ATOM 2401 C C . THR E 1 67 ? 29.340 -49.079 -45.824 1.00 74.49 457 THR E C 1
ATOM 2402 O O . THR E 1 67 ? 30.314 -49.828 -45.746 1.00 75.64 457 THR E O 1
ATOM 2406 N N . THR E 1 68 ? 28.780 -48.738 -46.980 1.00 75.38 458 THR E N 1
ATOM 2407 C CA . THR E 1 68 ? 29.288 -49.226 -48.258 1.00 78.14 458 THR E CA 1
ATOM 2408 C C . THR E 1 68 ? 30.697 -48.704 -48.522 1.00 82.07 458 THR E C 1
ATOM 2409 O O . THR E 1 68 ? 31.127 -47.787 -47.786 1.00 83.71 458 THR E O 1
ATOM 2413 N N . GLU F 1 6 ? 38.392 -27.694 -22.248 1.00 67.25 396 GLU F N 1
ATOM 2414 C CA . GLU F 1 6 ? 36.920 -27.624 -22.024 1.00 67.47 396 GLU F CA 1
ATOM 2415 C C . GLU F 1 6 ? 36.176 -28.656 -22.860 1.00 66.92 396 GLU F C 1
ATOM 2416 O O . GLU F 1 6 ? 36.769 -29.608 -23.366 1.00 73.38 396 GLU F O 1
ATOM 2422 N N . GLU F 1 7 ? 34.870 -28.462 -23.002 1.00 59.29 397 GLU F N 1
ATOM 2423 C CA . GLU F 1 7 ? 34.053 -29.380 -23.780 1.00 55.78 397 GLU F CA 1
ATOM 2424 C C . GLU F 1 7 ? 32.673 -28.795 -24.066 1.00 53.44 397 GLU F C 1
ATOM 2425 O O . GLU F 1 7 ? 32.078 -28.136 -23.214 1.00 47.87 397 GLU F O 1
ATOM 2431 N N . VAL F 1 8 ? 32.177 -29.025 -25.279 1.00 52.77 398 VAL F N 1
ATOM 2432 C CA . VAL F 1 8 ? 30.858 -28.539 -25.663 1.00 43.07 398 VAL F CA 1
ATOM 2433 C C . VAL F 1 8 ? 29.926 -29.727 -25.856 1.00 42.68 398 VAL F C 1
ATOM 2434 O O . VAL F 1 8 ? 30.357 -30.815 -26.249 1.00 39.56 398 VAL F O 1
ATOM 2438 N N . PHE F 1 9 ? 28.647 -29.514 -25.562 1.00 40.05 399 PHE F N 1
ATOM 2439 C CA . PHE F 1 9 ? 27.653 -30.571 -25.686 1.00 37.10 399 PHE F CA 1
ATOM 2440 C C . PHE F 1 9 ? 26.559 -30.155 -26.663 1.00 40.07 399 PHE F C 1
ATOM 2441 O O . PHE F 1 9 ? 25.760 -29.261 -26.384 1.00 33.30 399 PHE F O 1
ATOM 2449 N N . VAL F 1 10 ? 26.547 -30.809 -27.821 1.00 32.81 400 VAL F N 1
ATOM 2450 C CA . VAL F 1 10 ? 25.573 -30.524 -28.863 1.00 30.54 400 VAL F CA 1
ATOM 2451 C C . VAL F 1 10 ? 24.635 -31.708 -29.037 1.00 28.29 400 VAL F C 1
ATOM 2452 O O . VAL F 1 10 ? 24.876 -32.784 -28.491 1.00 30.98 400 VAL F O 1
ATOM 2456 N N . PHE F 1 11 ? 23.572 -31.512 -29.806 1.00 34.92 401 PHE F N 1
ATOM 2457 C CA . PHE F 1 11 ? 22.594 -32.570 -30.010 1.00 38.37 401 PHE F CA 1
ATOM 2458 C C . PHE F 1 11 ? 22.316 -32.881 -31.477 1.00 39.43 401 PHE F C 1
ATOM 2459 O O . PHE F 1 11 ? 22.409 -32.012 -32.351 1.00 41.68 401 PHE F O 1
ATOM 2467 N N . THR F 1 12 ? 21.985 -34.138 -31.739 1.00 36.62 402 THR F N 1
ATOM 2468 C CA . THR F 1 12 ? 21.632 -34.561 -33.080 1.00 35.07 402 THR F CA 1
ATOM 2469 C C . THR F 1 12 ? 20.137 -34.241 -33.119 1.00 36.86 402 THR F C 1
ATOM 2470 O O . THR F 1 12 ? 19.519 -34.068 -32.068 1.00 39.18 402 THR F O 1
ATOM 2474 N N . PRO F 1 13 ? 19.541 -34.143 -34.316 1.00 35.51 403 PRO F N 1
ATOM 2475 C CA . PRO F 1 13 ? 18.106 -33.836 -34.430 1.00 36.70 403 PRO F CA 1
ATOM 2476 C C . PRO F 1 13 ? 17.196 -34.825 -33.700 1.00 37.84 403 PRO F C 1
ATOM 2477 O O . PRO F 1 13 ? 16.032 -34.527 -33.436 1.00 33.54 403 PRO F O 1
ATOM 2481 N N . LYS F 1 14 ? 17.739 -35.994 -33.375 1.00 36.76 404 LYS F N 1
ATOM 2482 C CA . LYS F 1 14 ? 16.989 -37.028 -32.678 1.00 41.26 404 LYS F CA 1
ATOM 2483 C C . LYS F 1 14 ? 16.936 -36.744 -31.176 1.00 44.60 404 LYS F C 1
ATOM 2484 O O . LYS F 1 14 ? 16.026 -37.196 -30.484 1.00 37.04 404 LYS F O 1
ATOM 2490 N N . GLY F 1 15 ? 17.915 -35.995 -30.681 1.00 40.04 405 GLY F N 1
ATOM 2491 C CA . GLY F 1 15 ? 17.940 -35.665 -29.271 1.00 37.19 405 GLY F CA 1
ATOM 2492 C C . GLY F 1 15 ? 19.115 -36.256 -28.518 1.00 41.37 405 GLY F C 1
ATOM 2493 O O . GLY F 1 15 ? 19.264 -36.017 -27.323 1.00 39.62 405 GLY F O 1
ATOM 2494 N N . ASP F 1 16 ? 19.951 -37.030 -29.203 1.00 38.29 406 ASP F N 1
ATOM 2495 C CA . ASP F 1 16 ? 21.106 -37.630 -28.548 1.00 37.98 406 ASP F CA 1
ATOM 2496 C C . ASP F 1 16 ? 22.232 -36.617 -28.454 1.00 41.45 406 ASP F C 1
ATOM 2497 O O . ASP F 1 16 ? 22.526 -35.902 -29.414 1.00 42.38 406 ASP F O 1
ATOM 2502 N N . VAL F 1 17 ? 22.863 -36.561 -27.290 1.00 37.26 407 VAL F N 1
ATOM 2503 C CA . VAL F 1 17 ? 23.943 -35.618 -27.066 1.00 43.85 407 VAL F CA 1
ATOM 2504 C C . VAL F 1 17 ? 25.313 -36.182 -27.421 1.00 45.15 407 VAL F C 1
ATOM 2505 O O . VAL F 1 17 ? 25.612 -37.345 -27.146 1.00 44.39 407 VAL F O 1
ATOM 2509 N N . ILE F 1 18 ? 26.136 -35.357 -28.056 1.00 40.59 408 ILE F N 1
ATOM 2510 C CA . ILE F 1 18 ? 27.487 -35.771 -28.399 1.00 44.97 408 ILE F CA 1
ATOM 2511 C C . ILE F 1 18 ? 28.421 -34.662 -27.924 1.00 41.63 408 ILE F C 1
ATOM 2512 O O . ILE F 1 18 ? 28.116 -33.473 -28.066 1.00 34.70 408 ILE F O 1
ATOM 2517 N N . SER F 1 19 ? 29.550 -35.048 -27.343 1.00 41.02 409 SER F N 1
ATOM 2518 C CA . SER F 1 19 ? 30.495 -34.065 -26.838 1.00 39.08 409 SER F CA 1
ATOM 2519 C C . SER F 1 19 ? 31.785 -34.000 -27.635 1.00 35.45 409 SER F C 1
ATOM 2520 O O . SER F 1 19 ? 32.337 -35.020 -28.047 1.00 37.36 409 SER F O 1
ATOM 2523 N N . LEU F 1 20 ? 32.248 -32.777 -27.856 1.00 34.31 410 LEU F N 1
ATOM 2524 C CA . LEU F 1 20 ? 33.467 -32.530 -28.610 1.00 35.42 410 LEU F CA 1
ATOM 2525 C C . LEU F 1 20 ? 34.274 -31.462 -27.890 1.00 38.35 410 LEU F C 1
ATOM 2526 O O . LEU F 1 20 ? 33.709 -30.593 -27.226 1.00 37.54 410 LEU F O 1
ATOM 2531 N N . PRO F 1 21 ? 35.608 -31.507 -28.005 1.00 37.96 411 PRO F N 1
ATOM 2532 C CA . PRO F 1 21 ? 36.377 -30.470 -27.319 1.00 40.46 411 PRO F CA 1
ATOM 2533 C C . PRO F 1 21 ? 35.932 -29.106 -27.836 1.00 42.81 411 PRO F C 1
ATOM 2534 O O . PRO F 1 21 ? 35.389 -29.005 -28.937 1.00 40.98 411 PRO F O 1
ATOM 2538 N N . ILE F 1 22 ? 36.148 -28.058 -27.050 1.00 42.50 412 ILE F N 1
ATOM 2539 C CA . ILE F 1 22 ? 35.728 -26.736 -27.477 1.00 42.27 412 ILE F CA 1
ATOM 2540 C C . ILE F 1 22 ? 36.482 -26.295 -28.730 1.00 43.17 412 ILE F C 1
ATOM 2541 O O . ILE F 1 22 ? 37.605 -26.737 -28.986 1.00 42.19 412 ILE F O 1
ATOM 2546 N N . GLY F 1 23 ? 35.844 -25.436 -29.519 1.00 42.84 413 GLY F N 1
ATOM 2547 C CA . GLY F 1 23 ? 36.452 -24.972 -30.750 1.00 36.80 413 GLY F CA 1
ATOM 2548 C C . GLY F 1 23 ? 36.116 -25.914 -31.897 1.00 34.56 413 GLY F C 1
ATOM 2549 O O . GLY F 1 23 ? 36.580 -25.724 -33.022 1.00 33.64 413 GLY F O 1
ATOM 2550 N N . SER F 1 24 ? 35.318 -26.940 -31.614 1.00 28.79 414 SER F N 1
ATOM 2551 C CA . SER F 1 24 ? 34.924 -27.901 -32.642 1.00 35.41 414 SER F CA 1
ATOM 2552 C C . SER F 1 24 ? 33.902 -27.304 -33.610 1.00 24.07 414 SER F C 1
ATOM 2553 O O . SER F 1 24 ? 33.085 -26.464 -33.229 1.00 28.53 414 SER F O 1
ATOM 2556 N N . THR F 1 25 ? 33.957 -27.746 -34.865 1.00 27.96 415 THR F N 1
ATOM 2557 C CA . THR F 1 25 ? 33.048 -27.261 -35.905 1.00 25.97 415 THR F CA 1
ATOM 2558 C C . THR F 1 25 ? 32.049 -28.340 -36.271 1.00 26.76 415 THR F C 1
ATOM 2559 O O . THR F 1 25 ? 32.150 -29.469 -35.793 1.00 23.22 415 THR F O 1
ATOM 2563 N N . VAL F 1 26 ? 31.089 -28.004 -37.126 1.00 19.11 416 VAL F N 1
ATOM 2564 C CA . VAL F 1 26 ? 30.099 -28.990 -37.527 1.00 21.20 416 VAL F CA 1
ATOM 2565 C C . VAL F 1 26 ? 30.784 -30.152 -38.258 1.00 25.38 416 VAL F C 1
ATOM 2566 O O . VAL F 1 26 ? 30.305 -31.287 -38.207 1.00 23.29 416 VAL F O 1
ATOM 2570 N N . ILE F 1 27 ? 31.909 -29.876 -38.919 1.00 27.19 417 ILE F N 1
ATOM 2571 C CA . ILE F 1 27 ? 32.656 -30.923 -39.627 1.00 27.35 417 ILE F CA 1
ATOM 2572 C C . ILE F 1 27 ? 33.108 -31.958 -38.589 1.00 21.31 417 ILE F C 1
ATOM 2573 O O . ILE F 1 27 ? 32.932 -33.157 -38.789 1.00 26.59 417 ILE F O 1
ATOM 2578 N N . ASP F 1 28 ? 33.677 -31.493 -37.477 1.00 26.85 418 ASP F N 1
ATOM 2579 C CA . ASP F 1 28 ? 34.102 -32.408 -36.417 1.00 29.40 418 ASP F CA 1
ATOM 2580 C C . ASP F 1 28 ? 32.890 -33.221 -35.966 1.00 26.89 418 ASP F C 1
ATOM 2581 O O . ASP F 1 28 ? 32.985 -34.426 -35.751 1.00 35.65 418 ASP F O 1
ATOM 2586 N N . PHE F 1 29 ? 31.743 -32.558 -35.843 1.00 23.29 419 PHE F N 1
ATOM 2587 C CA . PHE F 1 29 ? 30.518 -33.224 -35.419 1.00 19.14 419 PHE F CA 1
ATOM 2588 C C . PHE F 1 29 ? 30.108 -34.321 -36.396 1.00 32.80 419 PHE F C 1
ATOM 2589 O O . PHE F 1 29 ? 29.828 -35.451 -35.988 1.00 32.50 419 PHE F O 1
ATOM 2597 N N . ALA F 1 30 ? 30.071 -33.989 -37.685 1.00 25.69 420 ALA F N 1
ATOM 2598 C CA . ALA F 1 30 ? 29.680 -34.960 -38.706 1.00 29.92 420 ALA F CA 1
ATOM 2599 C C . ALA F 1 30 ? 30.517 -36.235 -38.640 1.00 31.83 420 ALA F C 1
ATOM 2600 O O . ALA F 1 30 ? 29.980 -37.345 -38.697 1.00 32.58 420 ALA F O 1
ATOM 2602 N N . TYR F 1 31 ? 31.832 -36.071 -38.522 1.00 30.09 421 TYR F N 1
ATOM 2603 C CA . TYR F 1 31 ? 32.737 -37.213 -38.443 1.00 36.93 421 TYR F CA 1
ATOM 2604 C C . TYR F 1 31 ? 32.602 -37.946 -37.105 1.00 40.99 421 TYR F C 1
ATOM 2605 O O . TYR F 1 31 ? 32.767 -39.164 -37.041 1.00 46.72 421 TYR F O 1
ATOM 2614 N N . ALA F 1 32 ? 32.302 -37.206 -36.041 1.00 38.27 422 ALA F N 1
ATOM 2615 C CA . ALA F 1 32 ? 32.144 -37.809 -34.724 1.00 39.59 422 ALA F CA 1
ATOM 2616 C C . ALA F 1 32 ? 30.936 -38.738 -34.741 1.00 40.42 422 ALA F C 1
ATOM 2617 O O . ALA F 1 32 ? 30.977 -39.840 -34.198 1.00 43.56 422 ALA F O 1
ATOM 2619 N N . ILE F 1 33 ? 29.862 -38.291 -35.378 1.00 43.39 423 ILE F N 1
ATOM 2620 C CA . ILE F 1 33 ? 28.650 -39.092 -35.459 1.00 47.30 423 ILE F CA 1
ATOM 2621 C C . ILE F 1 33 ? 28.951 -40.379 -36.210 1.00 50.02 423 ILE F C 1
ATOM 2622 O O . ILE F 1 33 ? 28.584 -41.467 -35.774 1.00 56.97 423 ILE F O 1
ATOM 2627 N N . HIS F 1 34 ? 29.627 -40.243 -37.343 1.00 54.31 424 HIS F N 1
ATOM 2628 C CA . HIS F 1 34 ? 29.990 -41.385 -38.168 1.00 51.08 424 HIS F CA 1
ATOM 2629 C C . HIS F 1 34 ? 30.788 -40.880 -39.354 1.00 54.27 424 HIS F C 1
ATOM 2630 O O . HIS F 1 34 ? 30.567 -39.768 -39.830 1.00 58.82 424 HIS F O 1
ATOM 2637 N N . SER F 1 35 ? 31.709 -41.703 -39.838 1.00 49.51 425 SER F N 1
ATOM 2638 C CA . SER F 1 35 ? 32.548 -41.315 -40.958 1.00 46.63 425 SER F CA 1
ATOM 2639 C C . SER F 1 35 ? 31.781 -41.119 -42.265 1.00 41.72 425 SER F C 1
ATOM 2640 O O . SER F 1 35 ? 32.188 -40.325 -43.106 1.00 33.36 425 SER F O 1
ATOM 2643 N N . ALA F 1 36 ? 30.671 -41.834 -42.431 1.00 42.23 426 ALA F N 1
ATOM 2644 C CA . ALA F 1 36 ? 29.872 -41.729 -43.651 1.00 38.34 426 ALA F CA 1
ATOM 2645 C C . ALA F 1 36 ? 29.135 -40.395 -43.739 1.00 41.31 426 ALA F C 1
ATOM 2646 O O . ALA F 1 36 ? 28.866 -39.892 -44.831 1.00 35.30 426 ALA F O 1
ATOM 2648 N N . VAL F 1 37 ? 28.800 -39.833 -42.583 1.00 33.98 427 VAL F N 1
ATOM 2649 C CA . VAL F 1 37 ? 28.106 -38.557 -42.535 1.00 32.19 427 VAL F CA 1
ATOM 2650 C C . VAL F 1 37 ? 29.101 -37.455 -42.888 1.00 34.81 427 VAL F C 1
ATOM 2651 O O . VAL F 1 37 ? 28.809 -36.579 -43.703 1.00 27.51 427 VAL F O 1
ATOM 2655 N N . GLY F 1 38 ? 30.281 -37.517 -42.279 1.00 27.42 428 GLY F N 1
ATOM 2656 C CA . GLY F 1 38 ? 31.309 -36.524 -42.546 1.00 35.97 428 GLY F CA 1
ATOM 2657 C C . GLY F 1 38 ? 31.799 -36.527 -43.988 1.00 39.99 428 GLY F C 1
ATOM 2658 O O . GLY F 1 38 ? 32.132 -35.478 -44.546 1.00 38.54 428 GLY F O 1
ATOM 2659 N N . ASN F 1 39 ? 31.844 -37.709 -44.594 1.00 37.04 429 ASN F N 1
ATOM 2660 C CA . ASN F 1 39 ? 32.303 -37.843 -45.971 1.00 41.16 429 ASN F CA 1
ATOM 2661 C C . ASN F 1 39 ? 31.271 -37.449 -47.033 1.00 39.58 429 ASN F C 1
ATOM 2662 O O . ASN F 1 39 ? 31.642 -37.097 -48.152 1.00 34.82 429 ASN F O 1
ATOM 2667 N N . ARG F 1 40 ? 29.988 -37.502 -46.685 1.00 40.53 430 ARG F N 1
ATOM 2668 C CA . ARG F 1 40 ? 28.927 -37.134 -47.622 1.00 33.88 430 ARG F CA 1
ATOM 2669 C C . ARG F 1 40 ? 28.358 -35.746 -47.353 1.00 32.99 430 ARG F C 1
ATOM 2670 O O . ARG F 1 40 ? 27.424 -35.319 -48.036 1.00 33.18 430 ARG F O 1
ATOM 2686 N N . ILE F 1 42 ? 27.625 -31.772 -47.276 1.00 28.54 432 ILE F N 1
ATOM 2687 C CA . ILE F 1 42 ? 27.742 -30.657 -48.201 1.00 29.03 432 ILE F CA 1
ATOM 2688 C C . ILE F 1 42 ? 27.292 -29.373 -47.508 1.00 29.12 432 ILE F C 1
ATOM 2689 O O . ILE F 1 42 ? 27.485 -28.274 -48.023 1.00 34.44 432 ILE F O 1
ATOM 2694 N N . GLY F 1 43 ? 26.698 -29.520 -46.326 1.00 29.85 433 GLY F N 1
ATOM 2695 C CA . GLY F 1 43 ? 26.222 -28.368 -45.573 1.00 23.13 433 GLY F CA 1
ATOM 2696 C C . GLY F 1 43 ? 25.638 -28.775 -44.227 1.00 24.92 433 GLY F C 1
ATOM 2697 O O . GLY F 1 43 ? 25.646 -29.957 -43.872 1.00 28.62 433 GLY F O 1
ATOM 2698 N N . ALA F 1 44 ? 25.119 -27.807 -43.478 1.00 25.15 434 ALA F N 1
ATOM 2699 C CA . ALA F 1 44 ? 24.556 -28.096 -42.169 1.00 25.90 434 ALA F CA 1
ATOM 2700 C C . ALA F 1 44 ? 23.601 -27.033 -41.664 1.00 34.37 434 ALA F C 1
ATOM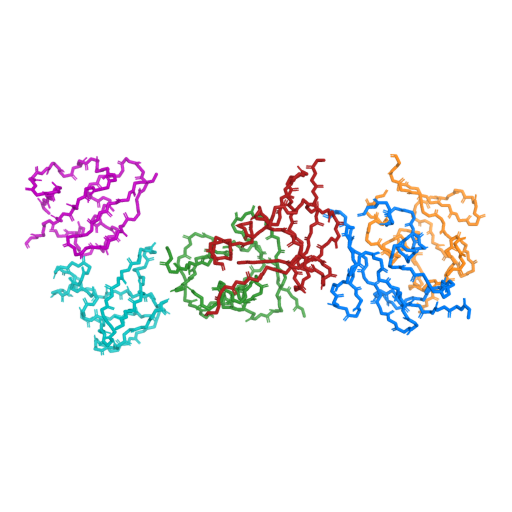 2701 O O . ALA F 1 44 ? 23.567 -25.902 -42.159 1.00 25.66 434 ALA F O 1
ATOM 2703 N N . LYS F 1 45 ? 22.818 -27.413 -40.664 1.00 35.11 435 LYS F N 1
ATOM 2704 C CA . LYS F 1 45 ? 21.883 -26.494 -40.048 1.00 36.81 435 LYS F CA 1
ATOM 2705 C C . LYS F 1 45 ? 21.999 -26.636 -38.539 1.00 33.05 435 LYS F C 1
ATOM 2706 O O . LYS F 1 45 ? 22.052 -27.751 -38.013 1.00 28.62 435 LYS F O 1
ATOM 2712 N N . VAL F 1 46 ? 22.089 -25.503 -37.854 1.00 25.56 436 VAL F N 1
ATOM 2713 C CA . VAL F 1 46 ? 22.156 -25.504 -36.399 1.00 35.67 436 VAL F CA 1
ATOM 2714 C C . VAL F 1 46 ? 20.908 -24.797 -35.914 1.00 28.09 436 VAL F C 1
ATOM 2715 O O . VAL F 1 46 ? 20.619 -23.672 -36.315 1.00 25.33 436 VAL F O 1
ATOM 2719 N N . ASP F 1 47 ? 20.155 -25.487 -35.066 1.00 28.05 437 ASP F N 1
ATOM 2720 C CA . ASP F 1 47 ? 18.906 -24.958 -34.535 1.00 37.77 437 ASP F CA 1
ATOM 2721 C C . ASP F 1 47 ? 18.015 -24.479 -35.683 1.00 35.86 437 ASP F C 1
ATOM 2722 O O . ASP F 1 47 ? 17.385 -23.424 -35.596 1.00 32.99 437 ASP F O 1
ATOM 2727 N N . GLY F 1 48 ? 17.989 -25.259 -36.765 1.00 31.70 438 GLY F N 1
ATOM 2728 C CA . GLY F 1 48 ? 17.152 -24.943 -37.911 1.00 30.27 438 GLY F CA 1
ATOM 2729 C C . GLY F 1 48 ? 17.638 -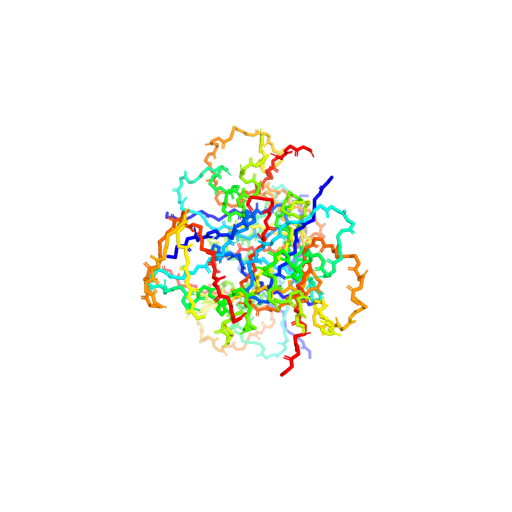23.922 -38.928 1.00 35.57 438 GLY F C 1
ATOM 2730 O O . GLY F 1 48 ? 16.974 -23.703 -39.940 1.00 31.80 438 GLY F O 1
ATOM 2731 N N . ARG F 1 49 ? 18.782 -23.296 -38.678 1.00 29.89 439 ARG F N 1
ATOM 2732 C CA . ARG F 1 49 ? 19.303 -22.299 -39.602 1.00 33.19 439 ARG F CA 1
ATOM 2733 C C . ARG F 1 49 ? 20.625 -22.748 -40.206 1.00 34.32 439 ARG F C 1
ATOM 2734 O O . ARG F 1 49 ? 21.478 -23.317 -39.524 1.00 28.97 439 ARG F O 1
ATOM 2742 N N . ILE F 1 50 ? 20.789 -22.483 -41.496 1.00 32.11 440 ILE F N 1
ATOM 2743 C CA . ILE F 1 50 ? 22.002 -22.854 -42.193 1.00 27.60 440 ILE F CA 1
ATOM 2744 C C . ILE F 1 50 ? 23.185 -22.045 -41.685 1.00 29.97 440 ILE F C 1
ATOM 2745 O O . ILE F 1 50 ? 23.049 -20.877 -41.312 1.00 30.13 440 ILE F O 1
ATOM 2750 N N . VAL F 1 51 ? 24.343 -22.690 -41.643 1.00 25.16 441 VAL F N 1
ATOM 2751 C CA . VAL F 1 51 ? 25.561 -22.037 -41.203 1.00 21.94 441 VAL F CA 1
ATOM 2752 C C . VAL F 1 51 ? 26.708 -22.600 -42.003 1.00 26.87 441 VAL F C 1
ATOM 2753 O O . VAL F 1 51 ? 26.585 -23.651 -42.625 1.00 26.37 441 VAL F O 1
ATOM 2757 N N . PRO F 1 52 ? 27.848 -21.903 -41.997 1.00 30.08 442 PRO F N 1
ATOM 2758 C CA . PRO F 1 52 ? 28.998 -22.399 -42.747 1.00 29.46 442 PRO F CA 1
ATOM 2759 C C . PRO F 1 52 ? 29.461 -23.742 -42.194 1.00 31.99 442 PRO F C 1
ATOM 2760 O O . PRO F 1 52 ? 29.253 -24.053 -41.018 1.00 29.28 442 PRO F O 1
ATOM 2764 N N . ILE F 1 53 ? 30.077 -24.536 -43.057 1.00 32.62 443 ILE F N 1
ATOM 2765 C CA . ILE F 1 53 ? 30.556 -25.856 -42.687 1.00 34.58 443 ILE F CA 1
ATOM 2766 C C . ILE F 1 53 ? 31.587 -25.843 -41.561 1.00 36.34 443 ILE F C 1
ATOM 2767 O O . ILE F 1 53 ? 31.721 -26.822 -40.837 1.00 37.16 443 ILE F O 1
ATOM 2772 N N . ASP F 1 54 ? 32.317 -24.742 -41.414 1.00 30.71 444 ASP F N 1
ATOM 2773 C CA . ASP F 1 54 ? 33.314 -24.656 -40.356 1.00 35.01 444 ASP F CA 1
ATOM 2774 C C . ASP F 1 54 ? 32.811 -23.817 -39.175 1.00 27.46 444 ASP F C 1
ATOM 2775 O O . ASP F 1 54 ? 33.595 -23.158 -38.497 1.00 31.81 444 ASP F O 1
ATOM 2780 N N . TYR F 1 55 ? 31.502 -23.841 -38.940 1.00 35.71 445 TYR F N 1
ATOM 2781 C CA . TYR F 1 55 ? 30.897 -23.099 -37.828 1.00 39.61 445 TYR F CA 1
ATOM 2782 C C . TYR F 1 55 ? 31.311 -23.756 -36.512 1.00 31.70 445 TYR F C 1
ATOM 2783 O O . TYR F 1 55 ? 31.180 -24.969 -36.359 1.00 31.29 445 TYR F O 1
ATOM 2792 N N . LYS F 1 56 ? 31.827 -22.966 -35.574 1.00 33.68 446 LYS F N 1
ATOM 2793 C CA . LYS F 1 56 ? 32.233 -23.505 -34.275 1.00 38.89 446 LYS F CA 1
ATOM 2794 C C . LYS F 1 56 ? 31.000 -23.625 -33.385 1.00 30.58 446 LYS F C 1
ATOM 2795 O O . LYS F 1 56 ? 30.474 -22.630 -32.893 1.00 31.59 446 LYS F O 1
ATOM 2801 N N . VAL F 1 57 ? 30.561 -24.859 -33.179 1.00 31.15 447 VAL F N 1
ATOM 2802 C CA . VAL F 1 57 ? 29.365 -25.138 -32.407 1.00 35.74 447 VAL F CA 1
ATOM 2803 C C . VAL F 1 57 ? 29.462 -24.833 -30.905 1.00 38.59 447 VAL F C 1
ATOM 2804 O O . VAL F 1 57 ? 30.555 -24.764 -30.339 1.00 32.28 447 VAL F O 1
ATOM 2808 N N . LYS F 1 58 ? 28.307 -24.618 -30.278 1.00 36.02 448 LYS F N 1
ATOM 2809 C CA . LYS F 1 58 ? 28.238 -24.320 -28.847 1.00 40.58 448 LYS F CA 1
ATOM 2810 C C . LYS F 1 58 ? 27.212 -25.216 -28.166 1.00 38.64 448 LYS F C 1
ATOM 2811 O O . LYS F 1 58 ? 26.257 -25.680 -28.794 1.00 29.96 448 LYS F O 1
ATOM 2817 N N . THR F 1 59 ? 27.423 -25.445 -26.873 1.00 34.17 449 THR F N 1
ATOM 2818 C CA . THR F 1 59 ? 26.550 -26.287 -26.071 1.00 32.67 449 THR F CA 1
ATOM 2819 C C . THR F 1 59 ? 25.076 -25.940 -26.242 1.00 26.93 449 THR F C 1
ATOM 2820 O O . THR F 1 59 ? 24.690 -24.770 -26.238 1.00 26.61 449 THR F O 1
ATOM 2824 N N . GLY F 1 60 ? 24.262 -26.973 -26.428 1.00 28.13 450 GLY F N 1
ATOM 2825 C CA . GLY F 1 60 ? 22.835 -26.772 -26.597 1.00 30.23 450 GLY F CA 1
ATOM 2826 C C . GLY F 1 60 ? 22.341 -26.666 -28.031 1.00 34.96 450 GLY F C 1
ATOM 2827 O O . GLY F 1 60 ? 21.140 -26.711 -28.277 1.00 29.50 450 GLY F O 1
ATOM 2828 N N . GLU F 1 61 ? 23.243 -26.528 -28.994 1.00 38.70 451 GLU F N 1
ATOM 2829 C CA . GLU F 1 61 ? 22.787 -26.418 -30.373 1.00 33.78 451 GLU F CA 1
ATOM 2830 C C . GLU F 1 61 ? 22.435 -27.763 -30.992 1.00 30.43 451 GLU F C 1
ATOM 2831 O O . GLU F 1 61 ? 22.997 -28.801 -30.630 1.00 30.34 451 GLU F O 1
ATOM 2837 N N . ILE F 1 62 ? 21.477 -27.730 -31.913 1.00 32.90 452 ILE F N 1
ATOM 2838 C CA . ILE F 1 62 ? 21.032 -28.923 -32.624 1.00 33.15 452 ILE F CA 1
ATOM 2839 C C . ILE F 1 62 ? 21.715 -28.888 -33.990 1.00 33.92 452 ILE F C 1
ATOM 2840 O O . ILE F 1 62 ? 21.488 -27.968 -34.776 1.00 28.43 452 ILE F O 1
ATOM 2845 N N . ILE F 1 63 ? 22.536 -29.892 -34.275 1.00 30.89 453 ILE F N 1
ATOM 2846 C CA . ILE F 1 63 ? 23.250 -29.948 -35.546 1.00 31.96 453 ILE F CA 1
ATOM 2847 C C . ILE F 1 63 ? 22.660 -30.970 -36.507 1.00 30.58 453 ILE F C 1
ATOM 2848 O O . ILE F 1 63 ? 22.688 -32.171 -36.247 1.00 29.38 453 ILE F O 1
ATOM 2853 N N . ASP F 1 64 ? 22.135 -30.482 -37.624 1.00 23.29 454 ASP F N 1
ATOM 2854 C CA . ASP F 1 64 ? 21.533 -31.337 -38.635 1.00 24.74 454 ASP F CA 1
ATOM 2855 C C . ASP F 1 64 ? 22.466 -31.307 -39.849 1.00 25.04 454 ASP F C 1
ATOM 2856 O O . ASP F 1 64 ? 22.510 -30.315 -40.570 1.00 30.25 454 ASP F O 1
ATOM 2861 N N . VAL F 1 65 ? 23.214 -32.383 -40.071 1.00 25.71 455 VAL F N 1
ATOM 2862 C CA . VAL F 1 65 ? 24.149 -32.426 -41.192 1.00 26.90 455 VAL F CA 1
ATOM 2863 C C . VAL F 1 65 ? 23.460 -32.742 -42.521 1.00 31.39 455 VAL F C 1
ATOM 2864 O O . VAL F 1 65 ? 22.765 -33.753 -42.653 1.00 27.84 455 VAL F O 1
ATOM 2868 N N . LEU F 1 66 ? 23.643 -31.860 -43.500 1.00 31.17 456 LEU F N 1
ATOM 2869 C CA . LEU F 1 66 ? 23.057 -32.054 -44.823 1.00 30.46 456 LEU F CA 1
ATOM 2870 C C . LEU F 1 66 ? 24.005 -32.919 -45.649 1.00 34.66 456 LEU F C 1
ATOM 2871 O O . LEU F 1 66 ? 25.052 -32.458 -46.104 1.00 35.22 456 LEU F O 1
ATOM 2876 N N . THR F 1 67 ? 23.635 -34.183 -45.822 1.00 34.71 457 THR F N 1
ATOM 2877 C CA . THR F 1 67 ? 24.444 -35.127 -46.578 1.00 37.05 457 THR F CA 1
ATOM 2878 C C . THR F 1 67 ? 24.027 -35.134 -48.047 1.00 43.13 457 THR F C 1
ATOM 2879 O O . THR F 1 67 ? 22.911 -34.733 -48.389 1.00 39.81 457 THR F O 1
ATOM 2883 N N . THR F 1 68 ? 24.932 -35.584 -48.911 1.00 44.14 458 THR F N 1
ATOM 2884 C CA . THR F 1 68 ? 24.668 -35.624 -50.343 1.00 56.54 458 THR F CA 1
ATOM 2885 C C . THR F 1 68 ? 23.581 -36.622 -50.711 1.00 61.07 458 THR F C 1
ATOM 2886 O O . THR F 1 68 ? 23.663 -37.801 -50.370 1.00 55.39 458 THR F O 1
ATOM 2890 N N . LYS F 1 69 ? 22.563 -36.135 -51.415 1.00 69.78 459 LYS F N 1
ATOM 2891 C CA . LYS F 1 69 ? 21.444 -36.968 -51.843 1.00 77.99 459 LYS F CA 1
ATOM 2892 C C . LYS F 1 69 ? 21.892 -38.125 -52.737 1.00 80.75 459 LYS F C 1
ATOM 2893 O O . LYS F 1 69 ? 23.104 -38.221 -53.032 1.00 82.55 459 LYS F O 1
#